Protein AF-A0A955B6R5-F1 (afdb_monomer)

Sequence (540 aa):
MPLAADQPVHVFVLAGQSNMEGKAKVSLLEHQAHDPNTAMEFAHVMDGTDFRVWEKVRIKFLDRKGKLTAGFGSPNCIGPELGFGEKIAQHIDGDIVLIKTAWGGKSLFRDFRPPSSGMPSEETLEKLLQQARNRKPKTTAEEISDSFGYFYREMVSEVRETLDNVGEHFPELADRDLELAGFVWFQGWNDMVNDSYTAEYAENMANFIRDVRKDLGKPNLPFVIGQLGVGGLFEQQQNPKKQAFKDAQAQAAELPEFEGNVSVVPTDVLWDMRADAVFQKGWKENLEEWNTIGSDYPYHYLGSARAYLRMGNAFAQSVLELMGVVEAEFYTPEVRDIEGWTVEVDPLLVSPDYQDIGDQAMKALANHLQRVKYIVPQDRIDQLVKLPIRLELFNRKLTSMQYHPDRGWLVAHRHDPHLVNRVHIPRATALFDSAMWAKHPYVVLHELAHSYHDQVLGFDHPEIIAAFEEAKEKGSYEDVLLYTGERVRHYGLSNHKEYFAESTEAYFGVNDFYPFVRAELKEHDPRMFELLEKIWGKVK

pLDDT: mean 95.1, std 6.42, range [33.34, 98.94]

Secondary structure (DSSP, 8-state):
----TTSPEEEEEEEESHHHH--EEHHHHHHHHHSTTTHHHHGGGEETTEEP-EEEEEEEETTEEEEE-TT-SSTTEE-HHHHHHHHHHHH--S-EEEEEEE-TT--TTTTT--GGG-PPPHHHHHHHHHHHHHH-TT--HHHHHHTTTHHHHHHHHHHHHHHHTHHHH-GGGTTPPEEEEEEEEE--HHHHT-HHHHHTHHHHHHHHHHHHHHHTT-TT--EEEE---TTHHHHHHH-HHHHHHHHHHHHHHTSGGGTTTEEEE--GGG--HHHHHHHHTTTTTTHHHHHHH--S-GGGGGG-HHHHHHHHHHHHHHHHHHTTSS---PPPPEEEEETTEEEEE-GGGGSTTTHHHHHHHHHHHHHHHHHHHHHS-HHHHHHHTTS-EEE-SB-SS--S-EE---HHHHHHTT--GGGTT-EEE-BGGGGG-HHHHHH-TTHHHHHHHHHHIIIII-TT-HHHHHHHHHHHHHTTTSSEEBTTS-EE--GGGG-HHHHHHHHHHHHHS--SBSS-SHHHHHHH-HHHHHHHHHHH----

Solvent-accessible surface area (backbone atoms only — not comparable to full-atom values): 28277 Å² total; per-residue (Å²): 129,83,78,70,85,87,51,53,28,41,28,34,38,45,27,35,10,43,66,39,27,10,52,12,36,44,70,37,43,54,50,32,42,70,33,90,91,39,16,79,82,39,47,84,57,38,51,89,94,42,69,32,69,39,87,52,30,34,35,39,45,85,93,47,70,46,65,38,39,83,46,79,19,36,92,63,4,31,17,24,62,54,25,18,50,54,50,41,63,75,74,47,82,59,42,36,39,38,42,43,47,45,44,66,92,47,28,58,75,39,28,40,24,28,79,85,62,60,75,78,54,68,71,55,52,51,52,51,42,54,59,45,27,77,79,40,75,81,66,46,70,60,64,54,57,61,43,49,20,42,53,37,51,52,40,55,48,53,53,50,52,47,66,78,38,36,31,80,76,39,64,95,45,54,92,56,57,77,37,83,59,33,38,37,39,29,56,48,69,63,21,46,78,32,68,74,33,32,73,46,37,24,62,42,48,43,36,33,55,53,47,52,20,60,76,69,72,34,88,79,50,22,33,35,35,42,40,77,22,67,69,17,56,67,54,32,74,74,29,68,60,58,40,54,33,38,48,26,59,46,57,32,39,68,37,79,94,29,64,77,36,36,44,72,42,80,34,18,86,40,44,52,53,70,39,45,53,46,47,75,74,40,32,83,86,38,46,76,66,29,55,60,51,31,62,46,57,54,94,47,56,28,8,20,46,68,25,28,32,49,46,10,31,52,52,30,53,53,45,35,35,46,68,64,78,40,75,83,82,71,83,78,56,45,78,41,80,52,96,70,23,48,31,35,29,34,56,59,25,73,28,92,80,34,31,76,54,27,55,50,23,53,54,35,47,37,52,56,51,50,55,50,61,74,59,46,46,67,80,55,42,71,52,53,34,73,52,38,34,35,42,26,63,70,47,90,85,51,68,66,71,42,52,33,87,49,43,66,59,27,51,76,70,72,44,66,51,84,42,44,67,19,34,33,32,26,32,33,63,60,57,72,33,68,67,46,51,72,54,44,70,38,52,71,56,28,26,48,38,45,48,41,37,49,77,72,64,34,81,81,36,64,70,53,47,55,44,41,52,52,45,58,74,69,45,70,47,57,66,23,42,35,77,86,69,50,74,39,59,40,72,34,76,78,42,51,62,44,34,50,14,50,51,48,26,6,59,78,50,51,31,42,42,56,46,33,29,41,70,47,30,41,71,78,38,47,67,54,41,53,50,45,38,68,74,59,44,77,75,128

Foldseek 3Di:
DPAPQPDFAEEEEQEAEQQSLFQQALLLLLLQCPDPVRVVVSVLQDDVSHGDFLPQEWEDDPPDIDTDHAQSHPGRGDFLQNLQRSLCSVQDGGHYYYYYQYYHPDALLFQQQFVVNPDDDPVVLVVVQVVVCVVVVPDDSVNRVCNGNNSNVVSLVSVVVCQVPVCVRPVVCRPHHHDHQAYEYEYFPNLLVDVVSLVCLLVRLLSSLCRSCVSVVHRLHQYEYEADQQPADPVCVVDVSSVSSSVSSVNNCPPPSNVLRYYYFYLRNLQDLLLVVCVVVPCVVVVVSNSNAADDDSSNSRSGPSSRSVSSNRRNLSSCCSSVSDPDDDDQFDWDQQPLATEGEDVSCVDPNNVVLVVVLSVLVSVLLVLCCVFFDPVVVVVLSDQYAYEYQADDPDADFAQAQDLVVCVVVVHDSVSHRYRYDRHSVCSVDPVNCLQAVNSVQLRSQLSCCPPPQNVVNPLLQVLLVVCVVVCLQQWWQFLVRHTHRHPCNVHSSNVRSQLSCQCRHAHRIPVGHNVRCCVSRVSSSVVCCVVRNDGD

Mean predicted aligned error: 5.56 Å

Radius of gyration: 27.72 Å; Cα contacts (8 Å, |Δi|>4): 991; chains: 1; bounding box: 73×53×84 Å

Structure (mmCIF, N/CA/C/O backbone):
data_AF-A0A955B6R5-F1
#
_entry.id   AF-A0A955B6R5-F1
#
loop_
_atom_site.group_PDB
_atom_site.id
_atom_site.type_symbol
_atom_site.label_atom_id
_atom_site.label_alt_id
_atom_site.label_comp_id
_atom_site.label_asym_id
_atom_site.label_entity_id
_atom_site.label_seq_id
_atom_site.pdbx_PDB_ins_code
_atom_site.Cartn_x
_atom_site.Cartn_y
_atom_site.Cartn_z
_atom_site.occupancy
_atom_site.B_iso_or_equiv
_atom_site.auth_seq_id
_atom_site.auth_comp_id
_atom_site.auth_asym_id
_atom_site.auth_atom_id
_atom_site.pdbx_PDB_model_num
ATOM 1 N N . MET A 1 1 ? -37.137 -11.344 4.308 1.00 33.34 1 MET A N 1
ATOM 2 C CA . MET A 1 1 ? -37.288 -12.793 4.571 1.00 33.34 1 MET A CA 1
ATOM 3 C C . MET A 1 1 ? -36.915 -13.036 6.026 1.00 33.34 1 MET A C 1
ATOM 5 O O . MET A 1 1 ? -36.078 -12.281 6.508 1.00 33.34 1 MET A O 1
ATOM 9 N N . PRO A 1 2 ? -37.527 -13.996 6.739 1.00 38.03 2 PRO A N 1
ATOM 10 C CA . PRO A 1 2 ? -37.060 -14.364 8.073 1.00 38.03 2 PRO A CA 1
ATOM 11 C C . PRO A 1 2 ? -35.610 -14.855 7.964 1.00 38.03 2 PRO A C 1
ATOM 13 O O . PRO A 1 2 ? -35.271 -15.517 6.983 1.00 38.03 2 PRO A O 1
ATOM 16 N N . LEU A 1 3 ? -34.770 -14.474 8.926 1.00 47.81 3 LEU A N 1
ATOM 17 C CA . LEU A 1 3 ? -33.365 -14.875 9.027 1.00 47.81 3 LEU A CA 1
ATOM 18 C C . LEU A 1 3 ? -33.256 -16.407 8.965 1.00 47.81 3 LEU A C 1
ATOM 20 O O . LEU A 1 3 ? -34.021 -17.103 9.633 1.00 47.81 3 LEU A O 1
ATOM 24 N N . ALA A 1 4 ? -32.333 -16.935 8.158 1.00 50.47 4 ALA A N 1
ATOM 25 C CA . ALA A 1 4 ? -32.046 -18.364 8.160 1.00 50.47 4 ALA A CA 1
ATOM 26 C C . ALA A 1 4 ? -31.368 -18.705 9.493 1.00 50.47 4 ALA A C 1
ATOM 28 O O . ALA A 1 4 ? -30.212 -18.349 9.710 1.00 50.47 4 ALA A O 1
ATOM 29 N N . ALA A 1 5 ? -32.110 -19.352 10.393 1.00 57.31 5 ALA A N 1
ATOM 30 C CA . ALA A 1 5 ? -31.650 -19.727 11.730 1.00 57.31 5 ALA A CA 1
ATOM 31 C C . ALA A 1 5 ? -30.412 -20.651 11.719 1.00 57.31 5 ALA A C 1
ATOM 33 O O . ALA A 1 5 ? -29.735 -20.758 12.735 1.00 57.31 5 ALA A O 1
ATOM 34 N N . ASP A 1 6 ? -30.091 -21.252 10.569 1.00 68.88 6 ASP A N 1
ATOM 35 C CA . ASP A 1 6 ? -29.065 -22.288 10.429 1.00 68.88 6 ASP A CA 1
ATOM 36 C C . ASP A 1 6 ? -27.659 -21.759 10.078 1.00 68.88 6 ASP A C 1
ATOM 38 O O . ASP A 1 6 ? -26.726 -22.554 9.989 1.00 68.88 6 ASP A O 1
ATOM 42 N N . GLN A 1 7 ? -27.473 -20.450 9.846 1.00 80.88 7 GLN A N 1
ATOM 43 C CA . GLN A 1 7 ? -26.140 -19.892 9.557 1.00 80.88 7 GLN A CA 1
ATOM 44 C C . GLN A 1 7 ? -25.478 -19.265 10.792 1.00 80.88 7 GLN A C 1
ATOM 46 O O . GLN A 1 7 ? -26.167 -18.562 11.548 1.00 80.88 7 GLN A O 1
ATOM 51 N N . PRO A 1 8 ? -24.157 -19.472 10.984 1.00 89.88 8 PRO A N 1
ATOM 52 C CA . PRO A 1 8 ? -23.420 -18.860 12.081 1.00 89.88 8 PRO A CA 1
ATOM 53 C C . PRO A 1 8 ? -23.382 -17.335 11.935 1.00 89.88 8 PRO A C 1
ATOM 55 O O . PRO A 1 8 ? -23.457 -16.781 10.834 1.00 89.88 8 PRO A O 1
ATOM 58 N N . VAL A 1 9 ? -23.276 -16.647 13.068 1.00 96.50 9 VAL A N 1
ATOM 59 C CA . VAL A 1 9 ? -23.061 -15.202 13.129 1.00 96.50 9 VAL A CA 1
ATOM 60 C C . VAL A 1 9 ? -21.571 -14.936 12.971 1.00 96.50 9 VAL A C 1
ATOM 62 O O . VAL A 1 9 ? -20.774 -15.346 13.815 1.00 96.50 9 VAL A O 1
ATOM 65 N N . HIS A 1 10 ? -21.188 -14.212 11.925 1.00 97.88 10 HIS A N 1
ATOM 66 C CA . HIS A 1 10 ? -19.789 -13.865 11.699 1.00 97.88 10 HIS A CA 1
ATOM 67 C C . HIS A 1 10 ? -19.393 -12.679 12.580 1.00 97.88 10 HIS A C 1
ATOM 69 O O . HIS A 1 10 ? -20.007 -11.611 12.534 1.00 97.88 10 HIS A O 1
ATOM 75 N N . VAL A 1 11 ? -18.346 -12.853 13.379 1.00 98.69 11 VAL A N 1
ATOM 76 C CA . VAL A 1 11 ? -17.828 -11.844 14.300 1.00 98.69 11 VAL A CA 1
ATOM 77 C C . VAL A 1 11 ? -16.493 -11.317 13.791 1.00 98.69 11 VAL A C 1
ATOM 79 O O . VAL A 1 11 ? -15.574 -12.090 13.522 1.00 98.69 11 VAL A O 1
ATOM 82 N N . PHE A 1 12 ? -16.363 -9.996 13.703 1.00 98.88 12 PHE A N 1
ATOM 83 C CA . PHE A 1 12 ? -15.131 -9.318 13.305 1.00 98.88 12 PHE A CA 1
ATOM 84 C C . PHE A 1 12 ? -14.665 -8.369 14.399 1.00 98.88 12 PHE A C 1
ATOM 86 O O . PHE A 1 12 ? -15.460 -7.607 14.952 1.00 98.88 12 PHE A O 1
ATOM 93 N N . VAL A 1 13 ? -13.365 -8.378 14.685 1.00 98.94 13 VAL A N 1
ATOM 94 C CA . VAL A 1 13 ? -12.761 -7.455 15.652 1.00 98.94 13 VAL A CA 1
ATOM 95 C C . VAL A 1 13 ? -12.096 -6.300 14.915 1.00 98.94 13 VAL A C 1
ATOM 97 O O . VAL A 1 13 ? -11.260 -6.517 14.042 1.00 98.94 13 VAL A O 1
ATOM 100 N N . LEU A 1 14 ? -12.452 -5.070 15.283 1.00 98.94 14 LEU A N 1
ATOM 101 C CA . LEU A 1 14 ? -11.866 -3.834 14.771 1.00 98.94 14 LEU A CA 1
ATOM 102 C C . LEU A 1 14 ? -11.066 -3.160 15.893 1.00 98.94 14 LEU A C 1
ATOM 104 O O . LEU A 1 14 ? -11.627 -2.474 16.750 1.00 98.94 14 LEU A O 1
ATOM 108 N N . ALA A 1 15 ? -9.751 -3.365 15.904 1.00 98.81 15 ALA A N 1
ATOM 109 C CA . ALA A 1 15 ? -8.865 -2.952 16.987 1.00 98.81 15 ALA A CA 1
ATOM 110 C C . ALA A 1 15 ? -7.835 -1.904 16.552 1.00 98.81 15 ALA A C 1
ATOM 112 O O . ALA A 1 15 ? -7.412 -1.855 15.396 1.00 98.81 15 ALA A O 1
ATOM 113 N N . GLY A 1 16 ? -7.401 -1.055 17.485 1.00 98.06 16 GLY A N 1
ATOM 114 C CA . GLY A 1 16 ? -6.309 -0.116 17.227 1.00 98.06 16 GLY A CA 1
ATOM 115 C C . GLY A 1 16 ? -6.371 1.164 18.051 1.00 98.06 16 GLY A C 1
ATOM 116 O O . GLY A 1 16 ? -6.775 1.163 19.213 1.00 98.06 16 GLY A O 1
ATOM 117 N N . GLN A 1 17 ? -5.948 2.275 17.442 1.00 96.81 17 GLN A N 1
ATOM 118 C CA . GLN A 1 17 ? -5.937 3.595 18.090 1.00 96.81 17 GLN A CA 1
ATOM 119 C C . GLN A 1 17 ? -6.996 4.552 17.517 1.00 96.81 17 GLN A C 1
ATOM 121 O O . GLN A 1 17 ? -7.988 4.117 16.945 1.00 96.81 17 GLN A O 1
ATOM 126 N N . SER A 1 18 ? -6.774 5.868 17.614 1.00 97.44 18 SER A N 1
ATOM 127 C CA . SER A 1 18 ? -7.702 6.919 17.172 1.00 97.44 18 SER A CA 1
ATOM 128 C C . SER A 1 18 ? -8.197 6.812 15.724 1.00 97.44 18 SER A C 1
ATOM 130 O O . SER A 1 18 ? -9.335 7.182 15.454 1.00 97.44 18 SER A O 1
ATOM 132 N N . ASN A 1 19 ? -7.391 6.286 14.799 1.00 98.31 19 ASN A N 1
ATOM 133 C CA . ASN A 1 19 ? -7.823 6.067 13.414 1.00 98.31 19 ASN A CA 1
ATOM 134 C C . ASN A 1 19 ? -8.689 4.806 13.250 1.00 98.31 19 ASN A C 1
ATOM 136 O O . ASN A 1 19 ? -9.493 4.745 12.331 1.00 98.31 19 ASN A O 1
ATOM 140 N N . MET A 1 20 ? -8.599 3.824 14.152 1.00 98.69 20 MET A N 1
ATOM 141 C CA . MET A 1 20 ? -9.633 2.790 14.244 1.00 98.69 20 MET A CA 1
ATOM 142 C C . MET A 1 20 ? -10.869 3.332 14.970 1.00 98.69 20 MET A C 1
ATOM 144 O O . MET A 1 20 ? -11.986 3.049 14.552 1.00 98.69 20 MET A O 1
ATOM 148 N N . GLU A 1 21 ? -10.698 4.159 16.016 1.00 97.75 21 GLU A N 1
ATOM 149 C CA . GLU A 1 21 ? -11.829 4.824 16.684 1.00 97.75 21 GLU A CA 1
ATOM 150 C C . GLU A 1 21 ? -12.671 5.609 15.684 1.00 97.75 21 GLU A C 1
ATOM 152 O O . GLU A 1 21 ? -13.885 5.576 15.800 1.00 97.75 21 GLU A O 1
ATOM 157 N N . GLY A 1 22 ? -12.058 6.294 14.719 1.00 98.12 22 GLY A N 1
ATOM 158 C CA . GLY A 1 22 ? -12.757 7.120 13.741 1.00 98.12 22 GLY A CA 1
ATOM 159 C C . GLY A 1 22 ? -12.902 8.566 14.195 1.00 98.12 22 GLY A C 1
ATOM 160 O O . GLY A 1 22 ? -13.357 8.835 15.313 1.00 98.12 22 GLY A O 1
ATOM 161 N N . LYS A 1 23 ? -12.494 9.500 13.332 1.00 98.12 23 LYS A N 1
ATOM 162 C CA . LYS A 1 23 ? -12.444 10.949 13.610 1.00 98.12 23 LYS A CA 1
ATOM 163 C C . LYS A 1 23 ? -13.105 11.802 12.522 1.00 98.12 23 LYS A C 1
ATOM 165 O O . LYS A 1 23 ? -13.029 13.027 12.579 1.00 98.12 23 LYS A O 1
ATOM 170 N N . ALA A 1 24 ? -13.755 11.178 11.540 1.00 98.31 24 ALA A N 1
ATOM 171 C CA . ALA A 1 24 ? -14.541 11.907 10.552 1.00 98.31 24 ALA A CA 1
ATOM 172 C C . ALA A 1 24 ? -15.891 12.293 11.147 1.00 98.31 24 ALA A C 1
ATOM 174 O O . ALA A 1 24 ? -16.638 11.419 11.579 1.00 98.31 24 ALA A O 1
ATOM 175 N N . LYS A 1 25 ? -16.215 13.587 11.192 1.00 98.50 25 LYS A N 1
ATOM 176 C CA . LYS A 1 25 ? -17.482 14.048 11.778 1.00 98.50 25 LYS A CA 1
ATOM 177 C C . LYS A 1 25 ? -18.676 13.539 10.973 1.00 98.50 25 LYS A C 1
ATOM 179 O O . LYS A 1 25 ? -18.692 13.641 9.750 1.00 98.50 25 LYS A O 1
ATOM 184 N N . VAL A 1 26 ? -19.726 13.102 11.667 1.00 98.31 26 VAL A N 1
ATOM 185 C CA . VAL A 1 26 ? -21.009 12.741 11.037 1.00 98.31 26 VAL A CA 1
ATOM 186 C C . VAL A 1 26 ? -21.599 13.932 10.278 1.00 98.31 26 VAL A C 1
ATOM 188 O O . VAL A 1 26 ? -22.092 13.753 9.174 1.00 98.31 26 VAL A O 1
ATOM 191 N N . SER A 1 27 ? -21.456 15.155 10.800 1.00 97.50 27 SER A N 1
ATOM 192 C CA . SER A 1 27 ? -21.916 16.373 10.117 1.00 97.50 27 SER A CA 1
ATOM 193 C C . SER A 1 27 ? -21.196 16.638 8.790 1.00 97.50 27 SER A C 1
ATOM 195 O O . SER A 1 27 ? -21.781 17.219 7.884 1.00 97.50 27 SER A O 1
ATOM 197 N N . LEU A 1 28 ? -19.921 16.238 8.675 1.00 97.81 28 LEU A N 1
ATOM 198 C CA . LEU A 1 28 ? -19.181 16.334 7.415 1.00 97.81 28 LEU A CA 1
ATOM 199 C C . LEU A 1 28 ? -19.733 15.318 6.413 1.00 97.81 28 LEU A C 1
ATOM 201 O O . LEU A 1 28 ? -20.040 15.688 5.285 1.00 97.81 28 LEU A O 1
ATOM 205 N N . LEU A 1 29 ? -19.907 14.062 6.841 1.00 98.06 29 LEU A N 1
ATOM 206 C CA . LEU A 1 29 ? -20.499 13.029 5.992 1.00 98.06 29 LEU A CA 1
ATOM 207 C C . LEU A 1 29 ? -21.900 13.440 5.511 1.00 98.06 29 LEU A C 1
ATOM 209 O O . LEU A 1 29 ? -22.194 13.313 4.329 1.00 98.06 29 LEU A O 1
ATOM 213 N N . GLU A 1 30 ? -22.745 13.958 6.405 1.00 97.19 30 GLU A N 1
ATOM 214 C CA . GLU A 1 30 ? -24.093 14.436 6.075 1.00 97.19 30 GLU A CA 1
ATOM 215 C C . GLU A 1 30 ? -24.057 15.543 5.019 1.00 97.19 30 GLU A C 1
ATOM 217 O O . GLU A 1 30 ? -24.812 15.497 4.049 1.00 97.19 30 GLU A O 1
ATOM 222 N N . HIS A 1 31 ? -23.157 16.518 5.179 1.00 96.75 31 HIS A N 1
ATOM 223 C CA . HIS A 1 31 ? -22.977 17.591 4.208 1.00 96.75 31 HIS A CA 1
ATOM 224 C C . HIS A 1 31 ? -22.589 17.040 2.830 1.00 96.75 31 HIS A C 1
ATOM 226 O O . HIS A 1 31 ? -23.240 17.356 1.837 1.00 96.75 31 HIS A O 1
ATOM 232 N N . GLN A 1 32 ? -21.574 16.174 2.770 1.00 97.00 32 GLN A N 1
ATOM 233 C CA . GLN A 1 32 ? -21.087 15.602 1.512 1.00 97.00 32 GLN A CA 1
ATOM 234 C C . GLN A 1 32 ? -22.111 14.662 0.853 1.00 97.00 32 GLN A C 1
ATOM 236 O O . GLN A 1 32 ? -22.227 14.608 -0.368 1.00 97.00 32 GLN A O 1
ATOM 241 N N . ALA A 1 33 ? -22.917 13.955 1.643 1.00 96.81 33 ALA A N 1
ATOM 242 C CA . ALA A 1 33 ? -23.977 13.097 1.123 1.00 96.81 33 ALA A CA 1
ATOM 243 C C . ALA A 1 33 ? -25.114 13.870 0.433 1.00 96.81 33 ALA A C 1
ATOM 245 O O . ALA A 1 33 ? -25.790 13.313 -0.431 1.00 96.81 33 ALA A O 1
ATOM 246 N N . HIS A 1 34 ? -25.302 15.147 0.776 1.00 95.44 34 HIS A N 1
ATOM 247 C CA . HIS A 1 34 ? -26.328 16.011 0.186 1.00 95.44 34 HIS A CA 1
ATOM 248 C C . HIS A 1 34 ? -25.772 17.040 -0.813 1.00 95.44 34 HIS A C 1
ATOM 250 O O . HIS A 1 34 ? -26.552 17.668 -1.533 1.00 95.44 34 HIS A O 1
ATOM 256 N N . ASP A 1 35 ? -24.452 17.226 -0.887 1.00 94.69 35 ASP A N 1
ATOM 257 C CA . ASP A 1 35 ? -23.829 18.146 -1.839 1.00 94.69 35 ASP A CA 1
ATOM 258 C C . ASP A 1 35 ? -23.863 17.565 -3.269 1.00 94.69 35 ASP A C 1
ATOM 260 O O . ASP A 1 35 ? -23.353 16.467 -3.486 1.00 94.69 35 ASP A O 1
ATOM 264 N N . PRO A 1 36 ? -24.389 18.277 -4.285 1.00 93.88 36 PRO A N 1
ATOM 265 C CA . PRO A 1 36 ? -24.519 17.747 -5.646 1.00 93.88 36 PRO A CA 1
ATOM 266 C C . PRO A 1 36 ? -23.218 17.246 -6.294 1.00 93.88 36 PRO A C 1
ATOM 268 O O . PRO A 1 36 ? -23.278 16.406 -7.190 1.00 93.88 36 PRO A O 1
ATOM 271 N N . ASN A 1 37 ? -22.052 17.740 -5.865 1.00 90.88 37 ASN A N 1
ATOM 272 C CA . ASN A 1 37 ? -20.754 17.342 -6.411 1.00 90.88 37 ASN A CA 1
ATOM 273 C C . ASN A 1 37 ? -20.209 16.060 -5.772 1.00 90.88 37 ASN A C 1
ATOM 275 O O . ASN A 1 37 ? -19.325 15.424 -6.345 1.00 90.88 37 ASN A O 1
ATOM 279 N N . THR A 1 38 ? -20.703 15.683 -4.588 1.00 94.06 38 THR A N 1
ATOM 280 C CA . THR A 1 38 ? -20.193 14.530 -3.827 1.00 94.06 38 THR A CA 1
ATOM 281 C C . THR A 1 38 ? -21.269 13.516 -3.433 1.00 94.06 38 THR A C 1
ATOM 283 O O . THR A 1 38 ? -20.932 12.372 -3.143 1.00 94.06 38 THR A O 1
ATOM 286 N N . ALA A 1 39 ? -22.556 13.848 -3.552 1.00 94.44 39 ALA A N 1
ATOM 287 C CA . ALA A 1 39 ? -23.682 13.004 -3.155 1.00 94.44 39 ALA A CA 1
ATOM 288 C C . ALA A 1 39 ? -23.629 11.600 -3.771 1.00 94.44 39 ALA A C 1
ATOM 290 O O . ALA A 1 39 ? -23.888 10.612 -3.091 1.00 94.44 39 ALA A O 1
ATOM 291 N N . MET A 1 40 ? -23.235 11.486 -5.043 1.00 94.12 40 MET A N 1
ATOM 292 C CA . MET A 1 40 ? -23.102 10.186 -5.711 1.00 94.12 40 MET A CA 1
ATOM 293 C C . MET A 1 40 ? -22.019 9.304 -5.071 1.00 94.12 40 MET A C 1
ATOM 295 O O . MET A 1 40 ? -22.195 8.092 -4.992 1.00 94.12 40 MET A O 1
ATOM 299 N N . GLU A 1 41 ? -20.925 9.898 -4.586 1.00 93.69 41 GLU A N 1
ATOM 300 C CA . GLU A 1 41 ? -19.854 9.171 -3.898 1.00 93.69 41 GLU A CA 1
ATOM 301 C C . GLU A 1 41 ? -20.343 8.596 -2.561 1.00 93.69 41 GLU A C 1
ATOM 303 O O . GLU A 1 41 ? -19.940 7.494 -2.209 1.00 93.69 41 GLU A O 1
ATOM 308 N N . PHE A 1 42 ? -21.259 9.275 -1.863 1.00 96.81 42 PHE A N 1
ATOM 309 C CA . PHE A 1 42 ? -21.761 8.875 -0.539 1.00 96.81 42 PHE A CA 1
ATOM 310 C C . PHE A 1 42 ? -23.167 8.253 -0.548 1.00 96.81 42 PHE A C 1
ATOM 312 O O . PHE A 1 42 ? -23.671 7.857 0.500 1.00 96.81 42 PHE A O 1
ATOM 319 N N . ALA A 1 43 ? -23.803 8.100 -1.712 1.00 96.12 43 ALA A N 1
ATOM 320 C CA . ALA A 1 43 ? -25.166 7.571 -1.825 1.00 96.12 43 ALA A CA 1
ATOM 321 C C . ALA A 1 43 ? -25.337 6.174 -1.197 1.00 96.12 43 ALA A C 1
ATOM 323 O O . ALA A 1 43 ? -26.417 5.821 -0.728 1.00 96.12 43 ALA A O 1
ATOM 324 N N . HIS A 1 44 ? -24.263 5.384 -1.158 1.00 95.06 44 HIS A N 1
ATOM 325 C CA . HIS A 1 44 ? -24.247 4.030 -0.610 1.00 95.06 44 HIS A CA 1
ATOM 326 C C . HIS A 1 44 ? -24.460 3.979 0.918 1.00 95.06 44 HIS A C 1
ATOM 328 O O . HIS A 1 44 ? -25.061 3.027 1.419 1.00 95.06 44 HIS A O 1
ATOM 334 N N . VAL A 1 45 ? -24.085 5.032 1.660 1.00 96.06 45 VAL A N 1
ATOM 335 C CA . VAL A 1 45 ? -24.336 5.137 3.113 1.00 96.06 45 VAL A CA 1
ATOM 336 C C . VAL A 1 45 ? -25.647 5.845 3.466 1.00 96.06 45 VAL A C 1
ATOM 338 O O . VAL A 1 45 ? -25.940 6.023 4.648 1.00 96.06 45 VAL A O 1
ATOM 341 N N . MET A 1 46 ? -26.458 6.212 2.472 1.00 96.75 46 MET A N 1
ATOM 342 C CA . MET A 1 46 ? -27.744 6.886 2.666 1.00 96.75 46 MET A CA 1
ATOM 343 C C . MET A 1 46 ? -28.928 5.966 2.334 1.00 96.75 46 MET A C 1
ATOM 345 O O . MET A 1 46 ? -28.835 5.049 1.505 1.00 96.75 46 MET A O 1
ATOM 349 N N . ASP A 1 47 ? -30.058 6.229 2.983 1.00 95.06 47 ASP A N 1
ATOM 350 C CA . ASP A 1 47 ? -31.384 5.719 2.640 1.00 95.06 47 ASP A CA 1
ATOM 351 C C . ASP A 1 47 ? -32.381 6.888 2.677 1.00 95.06 47 ASP A C 1
ATOM 353 O O . ASP A 1 47 ? -32.807 7.351 3.735 1.00 95.06 47 ASP A O 1
ATOM 357 N N . GLY A 1 48 ? -32.679 7.452 1.503 1.00 92.12 48 GLY A N 1
ATOM 358 C CA . GLY A 1 48 ? -33.376 8.734 1.413 1.00 92.12 48 GLY A CA 1
ATOM 359 C C . GLY A 1 48 ? -32.526 9.870 1.990 1.00 92.12 48 GLY A C 1
ATOM 360 O O . GLY A 1 48 ? -31.434 10.134 1.493 1.00 92.12 48 GLY A O 1
ATOM 361 N N . THR A 1 49 ? -33.045 10.556 3.010 1.00 91.12 49 THR A N 1
ATOM 362 C CA . THR A 1 49 ? -32.353 11.649 3.721 1.00 91.12 49 THR A CA 1
ATOM 363 C C . THR A 1 49 ? -31.623 11.184 4.980 1.00 91.12 49 THR A C 1
ATOM 365 O O . THR A 1 49 ? -30.876 11.960 5.568 1.00 91.12 49 THR A O 1
ATOM 368 N N . ASP A 1 50 ? -31.849 9.942 5.408 1.00 96.31 50 ASP A N 1
ATOM 369 C CA . ASP A 1 50 ? -31.278 9.388 6.629 1.00 96.31 50 ASP A CA 1
ATOM 370 C C . ASP A 1 50 ? -30.047 8.531 6.315 1.00 96.31 50 ASP A C 1
ATOM 372 O O . ASP A 1 50 ? -29.874 8.016 5.204 1.00 96.31 50 ASP A O 1
ATOM 376 N N . PHE A 1 51 ? -29.182 8.337 7.312 1.00 97.69 51 PHE A N 1
ATOM 377 C CA . PHE A 1 51 ? -28.107 7.359 7.189 1.00 97.69 51 PHE A CA 1
ATOM 378 C C . PHE A 1 51 ? -28.682 5.948 7.132 1.00 97.69 51 PHE A C 1
ATOM 380 O O . PHE A 1 51 ? -29.512 5.555 7.955 1.00 97.69 51 PHE A O 1
ATOM 387 N N . ARG A 1 52 ? -28.177 5.157 6.186 1.00 97.88 52 ARG A N 1
ATOM 388 C CA . ARG A 1 52 ? -28.537 3.752 6.035 1.00 97.88 52 ARG A CA 1
ATOM 389 C C . ARG A 1 52 ? -28.268 2.995 7.334 1.00 97.88 52 ARG A C 1
ATOM 391 O O . ARG A 1 52 ? -27.219 3.152 7.967 1.00 97.88 52 ARG A O 1
ATOM 398 N N . VAL A 1 53 ? -29.211 2.134 7.701 1.00 98.06 53 VAL A N 1
ATOM 399 C CA . VAL A 1 53 ? -29.068 1.173 8.797 1.00 98.06 53 VAL A CA 1
ATOM 400 C C . VAL A 1 53 ? -28.852 -0.211 8.196 1.00 98.06 53 VAL A C 1
ATOM 402 O O . VAL A 1 53 ? -29.676 -0.710 7.429 1.00 98.06 53 VAL A O 1
ATOM 405 N N . TRP A 1 54 ? -27.731 -0.845 8.528 1.00 96.69 54 TRP A N 1
ATOM 406 C CA . TRP A 1 54 ? -27.391 -2.173 8.027 1.00 96.69 54 TRP A CA 1
ATOM 407 C C . TRP A 1 54 ? -28.046 -3.247 8.891 1.00 96.69 54 TRP A C 1
ATOM 409 O O . TRP A 1 54 ? -27.509 -3.663 9.912 1.00 96.69 54 TRP A O 1
ATOM 419 N N . GLU A 1 55 ? -29.215 -3.719 8.460 1.00 94.19 55 GLU A N 1
ATOM 420 C CA . GLU A 1 55 ? -30.075 -4.640 9.219 1.00 94.19 55 GLU A CA 1
ATOM 421 C C . GLU A 1 55 ? -29.383 -5.923 9.706 1.00 94.19 55 GLU A C 1
ATOM 423 O O . GLU A 1 55 ? -29.694 -6.414 10.79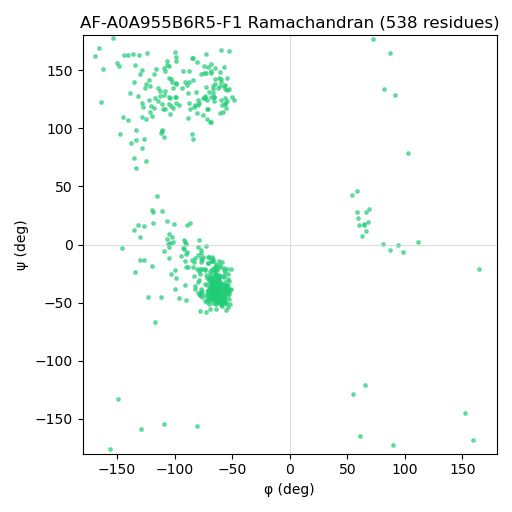0 1.00 94.19 55 GLU A O 1
ATOM 428 N N . LYS A 1 56 ? -28.439 -6.456 8.922 1.00 93.94 56 LYS A N 1
ATOM 429 C CA . LYS A 1 56 ? -27.688 -7.679 9.249 1.00 93.94 56 LYS A CA 1
ATOM 430 C C . LYS A 1 56 ? -26.467 -7.431 10.139 1.00 93.94 56 LYS A C 1
ATOM 432 O O . LYS A 1 56 ? -25.907 -8.389 10.664 1.00 93.94 56 LYS A O 1
ATOM 437 N N . VAL A 1 57 ? -26.036 -6.183 10.315 1.00 98.25 57 VAL A N 1
ATOM 438 C CA . VAL A 1 57 ? -24.769 -5.856 10.980 1.00 98.25 57 VAL A CA 1
ATOM 439 C C . VAL A 1 57 ? -25.050 -5.185 12.310 1.00 98.25 57 VAL A C 1
ATOM 441 O O . VAL A 1 57 ? -25.646 -4.112 12.352 1.00 98.25 57 VAL A O 1
ATOM 444 N N . ARG A 1 58 ? -24.573 -5.782 13.399 1.00 98.50 58 ARG A N 1
ATOM 445 C CA . ARG A 1 58 ? -24.515 -5.134 14.708 1.00 98.50 58 ARG A CA 1
ATOM 446 C C . ARG A 1 58 ? -23.095 -4.726 15.030 1.00 98.50 58 ARG A C 1
ATOM 448 O O . ARG A 1 58 ? -22.140 -5.329 14.555 1.00 98.50 58 ARG A O 1
ATOM 455 N N . ILE A 1 59 ? -22.958 -3.711 15.862 1.00 98.69 59 ILE A N 1
ATOM 456 C CA . ILE A 1 59 ? -21.675 -3.243 16.364 1.00 98.69 59 ILE A CA 1
ATOM 457 C C . ILE A 1 59 ? -21.773 -2.978 17.860 1.00 98.69 59 ILE A C 1
ATOM 459 O O . ILE A 1 59 ? -22.775 -2.441 18.335 1.00 98.69 59 ILE A O 1
ATOM 463 N N . LYS A 1 60 ? -20.722 -3.350 18.592 1.00 98.44 60 LYS A N 1
ATOM 464 C CA . LYS A 1 60 ? -20.467 -2.943 19.974 1.00 98.44 60 LYS A CA 1
ATOM 465 C C . LYS A 1 60 ? -19.171 -2.142 20.019 1.00 98.44 60 LYS A C 1
ATOM 467 O O . LYS A 1 60 ? -18.138 -2.595 19.526 1.00 98.44 60 LYS A O 1
ATOM 472 N N . PHE A 1 61 ? -19.239 -0.939 20.580 1.00 97.94 61 PHE A N 1
ATOM 473 C CA . PHE A 1 61 ? -18.088 -0.073 20.791 1.00 97.94 61 PHE A CA 1
ATOM 474 C C . PHE A 1 61 ? -18.240 0.725 22.086 1.00 97.94 61 PHE A C 1
ATOM 476 O O . PHE A 1 61 ? -19.035 1.668 22.150 1.00 97.94 61 PHE A O 1
ATOM 483 N N . LEU A 1 62 ? -17.423 0.392 23.089 1.00 94.50 62 LEU A N 1
ATOM 484 C CA . LEU A 1 62 ? -17.549 0.936 24.443 1.00 94.50 62 LEU A CA 1
ATOM 485 C C . LEU A 1 62 ? -18.975 0.681 24.976 1.00 94.50 62 LEU A C 1
ATOM 487 O O . LEU A 1 62 ? -19.479 -0.436 24.916 1.00 94.50 62 LEU A O 1
ATOM 491 N N . ASP A 1 63 ? -19.645 1.719 25.462 1.00 93.50 63 ASP A N 1
ATOM 492 C CA . ASP A 1 63 ? -21.020 1.692 25.956 1.00 93.50 63 ASP A CA 1
ATOM 493 C C . ASP A 1 63 ? -22.085 1.737 24.843 1.00 93.50 63 ASP A C 1
ATOM 495 O O . ASP A 1 63 ? -23.274 1.548 25.112 1.00 93.50 63 ASP A O 1
ATOM 499 N N . ARG A 1 64 ? -21.688 1.971 23.586 1.00 96.19 64 ARG A N 1
ATOM 500 C CA . ARG A 1 64 ? -22.606 2.059 22.444 1.00 96.19 64 ARG A CA 1
ATOM 501 C C . ARG A 1 64 ? -22.744 0.710 21.754 1.00 96.19 64 ARG A C 1
ATOM 503 O O . ARG A 1 64 ? -21.754 0.057 21.430 1.00 96.19 64 ARG A O 1
ATOM 510 N N . LYS A 1 65 ? -23.985 0.333 21.450 1.00 97.50 65 LYS A N 1
ATOM 511 C CA . LYS A 1 65 ? -24.311 -0.868 20.678 1.00 97.50 65 LYS A CA 1
ATOM 512 C C . LYS A 1 65 ? -25.573 -0.682 19.843 1.00 97.50 65 LYS A C 1
ATOM 514 O O . LYS A 1 65 ? -26.441 0.110 20.205 1.00 97.50 65 LYS A O 1
ATOM 519 N N . GLY A 1 66 ? -25.679 -1.413 18.740 1.00 98.00 66 GLY A N 1
ATOM 520 C CA . GLY A 1 66 ? -26.876 -1.435 17.900 1.00 98.00 66 GLY A CA 1
ATOM 521 C C . GLY A 1 66 ? -26.587 -1.919 16.486 1.00 98.00 66 GLY A C 1
ATOM 522 O O . GLY A 1 66 ? -25.502 -2.428 16.209 1.00 98.00 66 GLY A O 1
ATOM 523 N N . LYS A 1 67 ? -27.558 -1.738 15.588 1.00 98.25 67 LYS A N 1
ATOM 524 C CA . LYS A 1 67 ? -27.344 -1.936 14.151 1.00 98.25 67 LYS A CA 1
ATOM 525 C C . LYS A 1 67 ? -26.345 -0.909 13.628 1.00 98.25 67 LYS A C 1
ATOM 527 O O . LYS A 1 67 ? -26.366 0.246 14.054 1.00 98.25 67 LYS A O 1
ATOM 532 N N . LEU A 1 68 ? -25.486 -1.321 12.704 1.00 98.56 68 LEU A N 1
ATOM 533 C CA . LEU A 1 68 ? -24.481 -0.443 12.129 1.00 98.56 68 LEU A CA 1
ATOM 534 C C . LEU A 1 68 ? -25.147 0.675 11.317 1.00 98.56 68 LEU A C 1
ATOM 536 O O . LEU A 1 68 ? -25.949 0.432 10.417 1.00 98.56 68 LEU A O 1
ATOM 540 N N . THR A 1 69 ? -24.766 1.904 11.640 1.00 98.38 69 THR A N 1
ATOM 541 C CA . THR A 1 69 ? -25.073 3.139 10.915 1.00 98.38 69 THR A CA 1
ATOM 542 C C . THR A 1 69 ? -23.997 4.180 11.265 1.00 98.38 69 THR A C 1
ATOM 544 O O . THR A 1 69 ? -23.029 3.859 11.962 1.00 98.38 69 THR A O 1
ATOM 547 N N . ALA A 1 70 ? -24.108 5.417 10.785 1.00 97.88 70 ALA A N 1
ATOM 548 C CA . ALA A 1 70 ? -23.176 6.480 11.153 1.00 97.88 70 ALA A CA 1
ATOM 549 C C . ALA A 1 70 ? -23.210 6.765 12.672 1.00 97.88 70 ALA A C 1
ATOM 551 O O . ALA A 1 70 ? -24.265 6.736 13.300 1.00 97.88 70 ALA A O 1
ATOM 552 N N . GLY A 1 71 ? -22.052 7.073 13.271 1.00 97.06 71 GLY A N 1
ATOM 553 C CA . GLY A 1 71 ? -21.956 7.471 14.685 1.00 97.06 71 GLY A CA 1
ATOM 554 C C . GLY A 1 71 ? -21.262 6.475 15.621 1.00 97.06 71 GLY A C 1
ATOM 555 O O . GLY A 1 71 ? -21.139 6.762 16.814 1.00 97.06 71 GLY A O 1
ATOM 556 N N . PHE A 1 72 ? -20.755 5.347 15.113 1.00 97.94 72 PHE A N 1
ATOM 557 C CA . PHE A 1 72 ? -19.917 4.401 15.873 1.00 97.94 72 PHE A CA 1
ATOM 558 C C . PHE A 1 72 ? -18.411 4.721 15.812 1.00 97.94 72 PHE A C 1
ATOM 560 O O . PHE A 1 72 ? -17.567 3.898 16.185 1.00 97.94 72 PHE A O 1
ATOM 567 N N . GLY A 1 73 ? -18.061 5.944 15.411 1.00 97.62 73 GLY A N 1
ATOM 568 C CA . GLY A 1 73 ? -16.721 6.493 15.543 1.00 97.62 73 GLY A CA 1
ATOM 569 C C . GLY A 1 73 ? -16.445 7.025 16.956 1.00 97.62 73 GLY A C 1
ATOM 570 O O . GLY A 1 73 ? -17.140 6.685 17.919 1.00 97.62 73 GLY A O 1
ATOM 571 N N . SER A 1 74 ? -15.504 7.961 17.102 1.00 97.06 74 SER A N 1
ATOM 572 C CA . SER A 1 74 ? -15.491 8.884 18.259 1.00 97.06 74 SER A CA 1
ATOM 573 C C . SER A 1 74 ? -16.854 9.588 18.420 1.00 97.06 74 SER A C 1
ATOM 575 O O . SER A 1 74 ? -17.660 9.539 17.490 1.00 97.06 74 SER A O 1
ATOM 577 N N . PRO A 1 75 ? -17.160 10.252 19.553 1.00 95.31 75 PRO A N 1
ATOM 578 C CA . PRO A 1 75 ? -18.438 10.951 19.704 1.00 95.31 75 PRO A CA 1
ATOM 579 C C . PRO A 1 75 ? -18.768 11.838 18.489 1.00 95.31 75 PRO A C 1
ATOM 581 O O . PRO A 1 75 ? -17.959 12.679 18.095 1.00 95.31 75 PRO A O 1
ATOM 584 N N . ASN A 1 76 ? -19.941 11.615 17.884 1.00 95.81 76 ASN A N 1
ATOM 585 C CA . ASN A 1 76 ? -20.414 12.270 16.652 1.00 95.81 76 ASN A CA 1
ATOM 586 C C . ASN A 1 76 ? -19.505 12.091 15.420 1.00 95.81 76 ASN A C 1
ATOM 588 O O . ASN A 1 76 ? -19.479 12.948 14.535 1.00 95.81 76 ASN A O 1
ATOM 592 N N . CYS A 1 77 ? -18.754 10.993 15.357 1.00 98.44 77 CYS A N 1
ATOM 593 C CA . CYS A 1 77 ? -17.886 10.650 14.237 1.00 98.44 77 CYS A CA 1
ATOM 594 C C . CYS A 1 77 ? -18.223 9.270 13.660 1.00 98.44 77 CYS A C 1
ATOM 596 O O . CYS A 1 77 ? -18.877 8.447 14.302 1.00 98.44 77 CYS A O 1
ATOM 598 N N . ILE A 1 78 ? -17.716 9.013 12.461 1.00 98.56 78 ILE A N 1
ATOM 599 C CA . ILE A 1 78 ? -17.555 7.689 11.864 1.00 98.56 78 ILE A CA 1
ATOM 600 C C . ILE A 1 78 ? -16.070 7.311 11.871 1.00 98.56 78 ILE A C 1
ATOM 602 O O . ILE A 1 78 ? -15.184 8.174 11.931 1.00 98.56 78 ILE A O 1
ATOM 606 N N . GLY A 1 79 ? -15.798 6.018 11.790 1.00 98.38 79 GLY A N 1
ATOM 607 C CA . GLY A 1 79 ? -14.491 5.466 11.465 1.00 98.38 79 GLY A CA 1
ATOM 608 C C . GLY A 1 79 ? -14.565 4.437 10.339 1.00 98.38 79 GLY A C 1
ATOM 609 O O . GLY A 1 79 ? -15.528 4.426 9.566 1.00 98.38 79 GLY A O 1
ATOM 610 N N . PRO A 1 80 ? -13.553 3.557 10.241 1.00 98.75 80 PRO A N 1
ATOM 611 C CA . PRO A 1 80 ? -13.528 2.506 9.231 1.00 98.75 80 PRO A CA 1
ATOM 612 C C . PRO A 1 80 ? -14.666 1.487 9.393 1.00 98.75 80 PRO A C 1
ATOM 614 O O . PRO A 1 80 ? -14.964 0.764 8.450 1.00 98.75 80 PRO A O 1
ATOM 617 N N . GLU A 1 81 ? -15.324 1.421 10.556 1.00 98.69 81 GLU A N 1
ATOM 618 C CA . GLU A 1 81 ? -16.377 0.438 10.832 1.00 98.69 81 GLU A CA 1
ATOM 619 C C . GLU A 1 81 ? -17.558 0.520 9.864 1.00 98.69 81 GLU A C 1
ATOM 621 O O . GL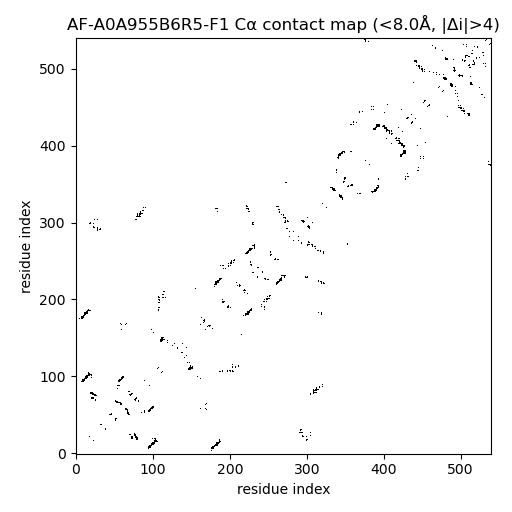U A 1 81 ? -18.133 -0.515 9.535 1.00 98.69 81 GLU A O 1
ATOM 626 N N . LEU A 1 82 ? -17.906 1.726 9.398 1.00 98.56 82 LEU A N 1
ATOM 627 C CA . LEU A 1 82 ? -19.070 1.920 8.537 1.00 98.56 82 LEU A CA 1
ATOM 628 C C . LEU A 1 82 ? -18.831 1.315 7.148 1.00 98.56 82 LEU A C 1
ATOM 630 O O . LEU A 1 82 ? -19.618 0.481 6.708 1.00 98.56 82 LEU A O 1
ATOM 634 N N . GLY A 1 83 ? -17.708 1.665 6.511 1.00 98.31 83 GLY A N 1
ATOM 635 C CA . GLY A 1 83 ? -17.325 1.097 5.214 1.00 98.31 83 GLY A CA 1
ATOM 636 C C . GLY A 1 83 ? -16.953 -0.387 5.300 1.00 98.31 83 GLY A C 1
ATOM 637 O O . GLY A 1 83 ? -17.233 -1.149 4.376 1.00 98.31 83 GLY A O 1
ATOM 638 N N . PHE A 1 84 ? -16.368 -0.823 6.424 1.00 98.81 84 PHE A N 1
ATOM 639 C CA . PHE A 1 84 ? -16.066 -2.236 6.658 1.00 98.81 84 PHE A CA 1
ATOM 640 C C . PHE A 1 84 ? -17.347 -3.070 6.720 1.00 98.81 84 PHE A C 1
ATOM 642 O O . PHE A 1 84 ? -17.507 -4.025 5.961 1.00 98.81 84 PHE A O 1
ATOM 649 N N . GLY A 1 85 ? -18.279 -2.705 7.604 1.00 98.25 85 GLY A N 1
ATOM 650 C CA . GLY A 1 85 ? -19.492 -3.489 7.816 1.00 98.25 85 GLY A CA 1
ATOM 651 C C . GLY A 1 85 ? -20.420 -3.511 6.606 1.00 98.25 85 GLY A C 1
ATOM 652 O O . GLY A 1 85 ? -21.011 -4.551 6.331 1.00 98.25 85 GLY A O 1
ATOM 653 N N . GLU A 1 86 ? -20.492 -2.418 5.841 1.00 97.25 86 GLU A N 1
ATOM 654 C CA . GLU A 1 86 ? -21.161 -2.400 4.537 1.00 97.25 86 GLU A CA 1
ATOM 655 C C . GLU A 1 86 ? -20.605 -3.474 3.598 1.00 97.25 86 GLU A C 1
ATOM 657 O O . GLU A 1 86 ? -21.355 -4.315 3.099 1.00 97.25 86 GLU A O 1
ATOM 662 N N . LYS A 1 87 ? -19.289 -3.452 3.352 1.00 97.12 87 LYS A N 1
ATOM 663 C CA . LYS A 1 87 ? -18.659 -4.346 2.377 1.00 97.12 87 LYS A CA 1
ATOM 664 C C . LYS A 1 87 ? -18.803 -5.803 2.817 1.00 97.12 87 LYS A C 1
ATOM 666 O O . LYS A 1 87 ? -19.140 -6.644 1.988 1.00 97.12 87 LYS A O 1
ATOM 671 N N . ILE A 1 88 ? -18.644 -6.104 4.109 1.00 97.62 88 ILE A N 1
ATOM 672 C CA . ILE A 1 88 ? -18.896 -7.452 4.645 1.00 97.62 88 ILE A CA 1
ATOM 673 C C . ILE A 1 88 ? -20.354 -7.877 4.416 1.00 97.62 88 ILE A C 1
ATOM 675 O O . ILE A 1 88 ? -20.594 -8.971 3.910 1.00 97.62 88 ILE A O 1
ATOM 679 N N . ALA A 1 89 ? -21.332 -7.015 4.714 1.00 95.25 89 ALA A N 1
ATOM 680 C CA . ALA A 1 89 ? -22.756 -7.328 4.551 1.00 95.25 89 ALA A CA 1
ATOM 681 C C . ALA A 1 89 ? -23.185 -7.587 3.098 1.00 95.25 89 ALA A C 1
ATOM 683 O O . ALA A 1 89 ? -24.226 -8.205 2.868 1.00 95.25 89 ALA A O 1
ATOM 684 N N . GLN A 1 90 ? -22.409 -7.101 2.127 1.00 94.50 90 GLN A N 1
ATOM 685 C CA . GLN A 1 90 ? -22.628 -7.345 0.701 1.00 94.50 90 GLN A CA 1
ATOM 686 C C . GLN A 1 90 ? -22.099 -8.711 0.231 1.00 94.50 90 GLN A C 1
ATOM 688 O O . GLN A 1 90 ? -22.548 -9.186 -0.809 1.00 94.50 90 GLN A O 1
ATOM 693 N N . HIS A 1 91 ? -21.167 -9.332 0.965 1.00 94.56 91 HIS A N 1
ATOM 694 C CA . HIS A 1 91 ? -20.444 -10.533 0.515 1.00 94.56 91 HIS A CA 1
ATOM 695 C C . HIS A 1 91 ? -20.654 -11.756 1.413 1.00 94.56 91 HIS A C 1
ATOM 697 O O . HIS A 1 91 ? -20.402 -12.875 0.976 1.00 94.56 91 HIS A O 1
ATOM 703 N N . ILE A 1 92 ? -21.107 -11.559 2.652 1.00 91.69 92 ILE A N 1
ATOM 704 C CA . ILE A 1 92 ? -21.351 -12.637 3.610 1.00 91.69 92 ILE A CA 1
ATOM 705 C C . ILE A 1 92 ? -22.849 -12.760 3.893 1.00 91.69 92 ILE A C 1
ATOM 707 O O . ILE A 1 92 ? -23.541 -11.777 4.177 1.00 91.69 92 ILE A O 1
ATOM 711 N N . ASP A 1 93 ? -23.344 -13.995 3.837 1.00 88.38 93 ASP A N 1
ATOM 712 C CA . ASP A 1 93 ? -24.684 -14.344 4.296 1.00 88.38 93 ASP A CA 1
ATOM 713 C C . ASP A 1 93 ? -24.735 -14.509 5.826 1.00 88.38 93 ASP A C 1
ATOM 715 O O . ASP A 1 93 ? -23.734 -14.761 6.493 1.00 88.38 93 ASP A O 1
ATOM 719 N N . GLY A 1 94 ? -25.931 -14.363 6.399 1.00 89.31 94 GLY A N 1
ATOM 720 C CA . GLY A 1 94 ? -26.135 -14.429 7.848 1.00 89.31 94 GLY A CA 1
ATOM 721 C C . GLY A 1 94 ? -25.994 -13.084 8.567 1.00 89.31 94 GLY A C 1
ATOM 722 O O . GLY A 1 94 ? -25.951 -12.016 7.951 1.00 89.31 94 GLY A O 1
ATOM 723 N N . ASP A 1 95 ? -26.022 -13.145 9.897 1.00 95.38 95 ASP A N 1
ATOM 724 C CA . ASP A 1 95 ? -25.870 -11.980 10.769 1.00 95.38 95 ASP A CA 1
ATOM 725 C C . ASP A 1 95 ? -24.386 -11.717 11.052 1.00 95.38 95 ASP A C 1
ATOM 727 O O . ASP A 1 95 ? -23.571 -12.638 11.104 1.00 95.38 95 ASP A O 1
ATOM 731 N N . ILE A 1 96 ? -24.041 -10.448 11.252 1.00 98.12 96 ILE A N 1
ATOM 732 C CA . ILE A 1 96 ? -22.669 -9.983 11.463 1.00 98.12 96 ILE A CA 1
ATOM 733 C C . ILE A 1 96 ? -22.601 -9.193 12.771 1.00 98.12 96 ILE A C 1
ATOM 735 O O . ILE A 1 96 ? -23.474 -8.363 13.045 1.00 98.12 96 ILE A O 1
ATOM 739 N N . VAL A 1 97 ? -21.544 -9.407 13.555 1.00 98.75 97 VAL A N 1
ATOM 740 C CA . VAL A 1 97 ? -21.220 -8.613 14.749 1.00 98.75 97 VAL A CA 1
ATOM 741 C C . VAL A 1 97 ? -19.825 -8.010 14.605 1.00 98.75 97 VAL A C 1
ATOM 743 O O . VAL A 1 97 ? -18.839 -8.715 14.414 1.00 98.75 97 VAL A O 1
ATOM 746 N N . LEU A 1 98 ? -19.732 -6.691 14.735 1.00 98.88 98 LEU A N 1
ATOM 747 C CA . LEU A 1 98 ? -18.476 -5.958 14.829 1.00 98.88 98 LEU A CA 1
ATOM 748 C C . LEU A 1 98 ? -18.181 -5.664 16.302 1.00 98.88 98 LEU A C 1
ATOM 750 O O . LEU A 1 98 ? -18.962 -4.990 16.975 1.00 98.88 98 LEU A O 1
ATOM 754 N N . ILE A 1 99 ? -17.041 -6.130 16.800 1.00 98.88 99 ILE A N 1
ATOM 755 C CA . ILE A 1 99 ? -16.540 -5.788 18.132 1.00 98.88 99 ILE A CA 1
ATOM 756 C C . ILE A 1 99 ? -15.416 -4.781 17.948 1.00 98.88 99 ILE A C 1
ATOM 758 O O . ILE A 1 99 ? -14.364 -5.104 17.397 1.00 98.88 99 ILE A O 1
ATOM 762 N N . LYS A 1 100 ? -15.632 -3.543 18.384 1.00 98.69 100 LYS A N 1
ATOM 763 C CA . LYS A 1 100 ? -14.659 -2.470 18.206 1.00 98.69 100 LYS A CA 1
ATOM 764 C C . LYS A 1 100 ? -13.913 -2.200 19.507 1.00 98.69 100 LYS A C 1
ATOM 766 O O . LYS A 1 100 ? -14.499 -1.784 20.500 1.00 98.69 100 LYS A O 1
ATOM 771 N N . THR A 1 101 ? -12.600 -2.387 19.473 1.00 98.31 101 THR A N 1
ATOM 772 C CA . THR A 1 101 ? -11.688 -2.257 20.619 1.00 98.31 101 THR A CA 1
ATOM 773 C C . THR A 1 101 ? -10.578 -1.272 20.273 1.00 98.31 101 THR A C 1
ATOM 775 O O . THR A 1 101 ? -9.434 -1.640 19.984 1.00 98.31 101 THR A O 1
ATOM 778 N N . ALA A 1 102 ? -10.941 0.006 20.217 1.00 97.69 102 ALA A N 1
ATOM 779 C CA . ALA A 1 102 ? -10.053 1.073 19.784 1.00 97.69 102 ALA A CA 1
ATOM 780 C C . ALA A 1 102 ? -9.975 2.184 20.830 1.00 97.69 102 ALA A C 1
ATOM 782 O O . ALA A 1 102 ? -11.005 2.630 21.332 1.00 97.69 102 ALA A O 1
ATOM 783 N N . TRP A 1 103 ? -8.755 2.646 21.119 1.00 97.88 103 TRP A N 1
ATOM 784 C CA . TRP A 1 103 ? -8.516 3.716 22.091 1.00 97.88 103 TRP A CA 1
ATOM 785 C C . TRP A 1 103 ? -7.453 4.701 21.601 1.00 97.88 103 TRP A C 1
ATOM 787 O O . TRP A 1 103 ? -6.354 4.326 21.195 1.00 97.88 103 TRP A O 1
ATOM 797 N N . GLY A 1 104 ? -7.755 5.994 21.665 1.00 96.19 104 GLY A N 1
ATOM 798 C CA . GLY A 1 104 ? -6.867 7.059 21.221 1.00 96.19 104 GLY A CA 1
ATOM 799 C C . GLY A 1 104 ? -5.525 7.090 21.962 1.00 96.19 104 GLY A C 1
ATOM 800 O O . GLY A 1 104 ? -5.441 6.879 23.174 1.00 96.19 104 GLY A O 1
ATOM 801 N N . GLY A 1 105 ? -4.457 7.406 21.223 1.00 95.25 105 GLY A N 1
ATOM 802 C CA . GLY A 1 105 ? -3.137 7.660 21.801 1.00 95.25 105 GLY A CA 1
ATOM 803 C C . GLY A 1 105 ? -2.447 6.433 22.405 1.00 95.25 105 GLY A C 1
ATOM 804 O O . GLY A 1 105 ? -1.683 6.593 23.358 1.00 95.25 105 GLY A O 1
ATOM 805 N N . LYS A 1 106 ? -2.698 5.236 21.866 1.00 97.19 106 LYS A N 1
ATOM 806 C CA . LYS A 1 106 ? -2.086 3.977 22.314 1.00 97.19 106 LYS A CA 1
ATOM 807 C C . LYS A 1 106 ? -1.012 3.470 21.353 1.00 97.19 106 LYS A C 1
ATOM 809 O O . LYS A 1 106 ? -1.148 3.632 20.139 1.00 97.19 106 LYS A O 1
ATOM 814 N N . SER A 1 107 ? 0.047 2.881 21.904 1.00 98.25 107 SER A N 1
ATOM 815 C CA . SER A 1 107 ? 1.123 2.226 21.152 1.00 98.25 107 SER A CA 1
ATOM 816 C C . SER A 1 107 ? 1.066 0.704 21.248 1.00 98.25 107 SER A C 1
ATOM 818 O O . SER A 1 107 ? 0.571 0.154 22.237 1.00 98.25 107 SER A O 1
ATOM 820 N N . LEU A 1 108 ? 1.621 0.028 20.243 1.00 98.56 108 LEU A N 1
ATOM 821 C CA . LEU A 1 108 ? 1.891 -1.407 20.311 1.00 98.56 108 LEU A CA 1
ATOM 822 C C . LEU A 1 108 ? 3.039 -1.697 21.279 1.00 98.56 108 LEU A C 1
ATOM 824 O O . LEU A 1 108 ? 2.959 -2.633 22.065 1.00 98.56 108 LEU A O 1
ATOM 828 N N . PHE A 1 109 ? 4.068 -0.848 21.285 1.00 98.00 109 PHE A N 1
ATOM 829 C CA . PHE A 1 109 ? 5.227 -0.993 22.160 1.00 98.00 109 PHE A CA 1
ATOM 830 C C . PHE A 1 109 ? 4.872 -1.090 23.652 1.00 98.00 109 PHE A C 1
ATOM 832 O O . PHE A 1 109 ? 5.516 -1.846 24.381 1.00 98.00 109 PHE A O 1
ATOM 839 N N . ARG A 1 110 ? 3.880 -0.313 24.120 1.00 97.25 110 ARG A N 1
ATOM 840 C CA . ARG A 1 110 ? 3.500 -0.237 25.540 1.00 97.25 110 ARG A CA 1
ATOM 841 C C . ARG A 1 110 ? 2.088 -0.730 25.786 1.00 97.25 110 ARG A C 1
ATOM 843 O O . ARG A 1 110 ? 1.897 -1.725 26.472 1.00 97.25 110 ARG A O 1
ATOM 850 N N . ASP A 1 111 ? 1.096 -0.009 25.279 1.00 98.38 111 ASP A N 1
ATOM 851 C CA . ASP A 1 111 ? -0.289 -0.154 25.729 1.00 98.38 111 ASP A CA 1
ATOM 852 C C . ASP A 1 111 ? -0.899 -1.489 25.264 1.00 98.38 111 ASP A C 1
ATOM 854 O O . ASP A 1 111 ? -1.552 -2.181 26.046 1.00 98.38 111 ASP A O 1
ATOM 858 N N . PHE A 1 112 ? -0.624 -1.873 24.017 1.00 98.62 112 PHE A N 1
ATOM 859 C CA . PHE A 1 112 ? -1.031 -3.145 23.416 1.00 98.62 112 PHE A CA 1
ATOM 860 C C . PHE A 1 112 ? 0.091 -4.187 23.385 1.00 98.62 112 PHE A C 1
ATOM 862 O O . PHE A 1 112 ? -0.001 -5.151 22.627 1.00 98.62 112 PHE A O 1
ATOM 869 N N . ARG A 1 113 ? 1.146 -4.006 24.194 1.00 98.44 113 ARG A N 1
ATOM 870 C CA . ARG A 1 113 ? 2.289 -4.921 24.189 1.00 98.44 113 ARG A CA 1
ATOM 871 C C . ARG A 1 113 ? 1.808 -6.350 24.460 1.00 98.44 113 ARG A C 1
ATOM 873 O O . ARG A 1 113 ? 1.187 -6.573 25.505 1.00 98.44 113 ARG A O 1
ATOM 880 N N . PRO A 1 114 ? 2.062 -7.298 23.547 1.00 98.06 114 PRO A N 1
ATOM 881 C CA . PRO A 1 114 ? 1.579 -8.657 23.718 1.00 98.06 114 PRO A CA 1
ATOM 882 C C . PRO A 1 114 ? 2.385 -9.381 24.808 1.00 98.06 114 PRO A C 1
ATOM 884 O O . PRO A 1 114 ? 3.580 -9.105 24.964 1.00 98.06 114 PRO A O 1
ATOM 887 N N . PRO A 1 115 ? 1.769 -10.302 25.572 1.00 97.62 115 PRO A N 1
ATOM 888 C CA . PRO A 1 115 ? 2.437 -11.001 26.670 1.00 97.62 115 PRO A CA 1
ATOM 889 C C . PRO A 1 115 ? 3.759 -11.680 26.280 1.00 97.62 115 PRO A C 1
ATOM 891 O O . PRO A 1 115 ? 4.722 -11.638 27.047 1.00 97.62 115 PRO A O 1
ATOM 894 N N . SER A 1 116 ? 3.830 -12.279 25.089 1.00 98.31 116 SER A N 1
ATOM 895 C CA . SER A 1 116 ? 5.023 -12.981 24.596 1.00 98.31 116 SER A CA 1
ATOM 896 C C . SER A 1 116 ? 6.193 -12.058 24.237 1.00 98.31 116 SER A C 1
ATOM 898 O O . SER A 1 116 ? 7.326 -12.530 24.192 1.00 98.31 116 SER A O 1
ATOM 900 N N . SER A 1 117 ? 5.971 -10.746 24.087 1.00 97.88 117 SER A N 1
ATOM 901 C CA . SER A 1 117 ? 7.048 -9.759 23.905 1.00 97.88 117 SER A CA 1
ATOM 902 C C . SER A 1 117 ? 7.795 -9.403 25.197 1.00 97.88 117 SER A C 1
ATOM 904 O O . SER A 1 117 ? 8.750 -8.622 25.156 1.00 97.88 117 SER A O 1
ATOM 906 N N . GLY A 1 118 ? 7.369 -9.922 26.354 1.00 96.75 118 GLY A N 1
ATOM 907 C CA . GLY A 1 118 ? 8.008 -9.653 27.644 1.00 96.75 118 GLY A CA 1
ATOM 908 C C . GLY A 1 118 ? 8.003 -8.171 28.035 1.00 96.75 118 GLY A C 1
ATOM 909 O O . GLY A 1 118 ? 7.276 -7.365 27.463 1.00 96.75 118 GLY A O 1
ATOM 910 N N . MET A 1 119 ? 8.815 -7.796 29.023 1.00 95.81 119 MET A N 1
ATOM 911 C CA . MET A 1 119 ? 9.014 -6.394 29.410 1.00 95.81 119 MET A CA 1
ATOM 912 C C . MET A 1 119 ? 10.216 -5.788 28.671 1.00 95.81 119 MET A C 1
ATOM 914 O O . MET A 1 119 ? 11.179 -6.511 28.410 1.00 95.81 119 MET A O 1
ATOM 918 N N . PRO A 1 120 ? 10.213 -4.473 28.377 1.00 94.12 120 PRO A N 1
ATOM 919 C CA . PRO A 1 120 ? 11.418 -3.783 27.926 1.00 94.12 120 PRO A CA 1
ATOM 920 C C . PRO A 1 120 ? 12.554 -3.862 28.954 1.00 94.12 120 PRO A C 1
ATOM 922 O O . PRO A 1 120 ? 12.335 -4.186 30.123 1.00 94.12 120 PRO A O 1
ATOM 925 N N . SER A 1 121 ? 13.767 -3.500 28.532 1.00 93.81 121 SER A N 1
ATOM 926 C CA . SER A 1 121 ? 14.936 -3.464 29.418 1.00 93.81 121 SER A CA 1
ATOM 927 C C . SER A 1 121 ? 14.732 -2.548 30.632 1.00 93.81 121 SER A C 1
ATOM 929 O O . SER A 1 121 ? 14.019 -1.544 30.551 1.00 93.81 121 SER A O 1
ATOM 931 N N . GLU A 1 122 ? 15.419 -2.846 31.741 1.00 94.56 122 GLU A N 1
ATOM 932 C CA . GLU A 1 122 ? 15.403 -2.006 32.951 1.00 94.56 122 GLU A CA 1
ATOM 933 C C . GLU A 1 122 ? 15.751 -0.545 32.631 1.00 94.56 122 GLU A C 1
ATOM 935 O O . GLU A 1 122 ? 15.041 0.364 33.054 1.00 94.56 122 GLU A O 1
ATOM 940 N N . GLU A 1 123 ? 16.756 -0.314 31.779 1.00 94.50 123 GLU A N 1
ATOM 941 C CA . GLU A 1 123 ? 17.135 1.027 31.314 1.00 94.50 123 GLU A CA 1
ATOM 942 C C . GLU A 1 123 ? 15.963 1.759 30.633 1.00 94.50 123 GLU A C 1
ATOM 944 O O . GLU A 1 123 ? 15.742 2.957 30.838 1.00 94.50 123 GLU A O 1
ATOM 949 N N . THR A 1 124 ? 15.186 1.046 29.818 1.00 93.44 124 THR A N 1
ATOM 950 C CA . THR A 1 124 ? 14.015 1.613 29.143 1.00 93.44 124 THR A CA 1
ATOM 951 C C . THR A 1 124 ? 12.913 1.944 30.144 1.00 93.44 124 THR A C 1
ATOM 953 O O . THR A 1 124 ? 12.324 3.027 30.080 1.00 93.44 124 THR A O 1
ATOM 956 N N . LEU A 1 125 ? 12.659 1.052 31.103 1.00 95.00 125 LEU A N 1
ATOM 957 C CA . LEU A 1 125 ? 11.665 1.263 32.157 1.00 95.00 125 LEU A CA 1
ATOM 958 C C . LEU A 1 125 ? 12.023 2.458 33.049 1.00 95.00 125 LEU A C 1
ATOM 960 O O . LEU A 1 125 ? 11.154 3.283 33.339 1.00 95.00 125 LEU A O 1
ATOM 964 N N . GLU A 1 126 ? 13.294 2.617 33.418 1.00 95.38 126 GLU A N 1
ATOM 965 C CA . GLU A 1 126 ? 13.783 3.771 34.178 1.00 95.38 126 GLU A CA 1
ATOM 966 C C . GLU A 1 126 ? 13.597 5.087 33.411 1.00 95.38 126 GLU A C 1
ATOM 968 O O . GLU A 1 126 ? 13.101 6.073 33.972 1.00 95.38 126 GLU A O 1
ATOM 973 N N . LYS A 1 127 ? 13.917 5.108 32.108 1.00 94.19 127 LYS A N 1
ATOM 974 C CA . LYS A 1 127 ? 13.688 6.282 31.248 1.00 94.19 127 LYS A CA 1
ATOM 975 C C . LYS A 1 127 ? 12.207 6.652 31.188 1.00 94.19 127 LYS A C 1
ATOM 977 O O . LYS A 1 127 ? 11.865 7.829 31.336 1.00 94.19 127 LYS A O 1
ATOM 982 N N . LEU A 1 128 ? 11.322 5.672 31.004 1.00 93.69 128 LEU A N 1
ATOM 983 C CA . LEU A 1 128 ? 9.875 5.897 30.965 1.00 93.69 128 LEU A CA 1
ATOM 984 C C . LEU A 1 128 ? 9.333 6.387 32.310 1.00 93.69 128 LEU A C 1
ATOM 986 O O . LEU A 1 128 ? 8.518 7.312 32.338 1.00 93.69 128 LEU A O 1
ATOM 990 N N . LEU A 1 129 ? 9.819 5.834 33.423 1.00 95.88 129 LEU A N 1
ATOM 991 C CA . LEU A 1 129 ? 9.477 6.292 34.767 1.00 95.88 129 LEU A CA 1
ATOM 992 C C . LEU A 1 129 ? 9.882 7.753 34.978 1.00 95.88 129 LEU A C 1
ATOM 994 O O . LEU A 1 129 ? 9.074 8.556 35.451 1.00 95.88 129 LEU A O 1
ATOM 998 N N . GLN A 1 130 ? 11.102 8.125 34.590 1.00 95.50 130 GLN A N 1
ATOM 999 C CA . GLN A 1 130 ? 11.572 9.503 34.699 1.00 95.50 130 GLN A CA 1
ATOM 1000 C C . GLN A 1 130 ? 10.726 10.458 33.842 1.00 95.50 130 GLN A C 1
ATOM 1002 O O . GLN A 1 130 ? 10.311 11.518 34.315 1.00 95.50 130 GLN A O 1
ATOM 1007 N N . GLN A 1 131 ? 10.406 10.074 32.603 1.00 92.75 131 GLN A N 1
ATOM 1008 C CA . GLN A 1 131 ? 9.530 10.859 31.728 1.00 92.75 131 GLN A CA 1
ATOM 1009 C C . GLN A 1 131 ? 8.117 11.012 32.304 1.00 92.75 131 GLN A C 1
ATOM 1011 O O . GLN A 1 131 ? 7.542 12.103 32.247 1.00 92.75 131 GLN A O 1
ATOM 1016 N N . ALA A 1 132 ? 7.554 9.953 32.888 1.00 93.56 132 ALA A N 1
ATOM 1017 C CA . ALA A 1 132 ? 6.247 10.006 33.531 1.00 93.56 132 ALA A CA 1
ATOM 1018 C C . ALA A 1 132 ? 6.260 10.928 34.758 1.00 93.56 132 ALA A C 1
ATOM 1020 O O . ALA A 1 132 ? 5.353 11.750 34.911 1.00 93.56 132 ALA A O 1
ATOM 1021 N N . ARG A 1 133 ? 7.327 10.882 35.569 1.00 96.38 133 ARG A N 1
ATOM 1022 C CA . ARG A 1 133 ? 7.509 11.751 36.742 1.00 96.38 133 ARG A CA 1
ATOM 1023 C C . ARG A 1 133 ? 7.601 13.233 36.401 1.00 96.38 133 ARG A C 1
ATOM 1025 O O . ARG A 1 133 ? 7.131 14.050 37.188 1.00 96.38 133 ARG A O 1
ATOM 1032 N N . ASN A 1 134 ? 8.084 13.585 35.209 1.00 94.94 134 ASN A N 1
ATOM 1033 C CA . ASN A 1 134 ? 8.058 14.975 34.738 1.00 94.94 134 ASN A CA 1
ATOM 1034 C C . ASN A 1 134 ? 6.627 15.532 34.617 1.00 94.94 134 ASN A C 1
ATOM 1036 O O . ASN A 1 134 ? 6.428 16.739 34.717 1.00 94.94 134 ASN A O 1
ATOM 1040 N N . ARG A 1 135 ? 5.624 14.668 34.402 1.00 93.12 135 ARG A N 1
ATOM 1041 C CA . ARG A 1 135 ? 4.202 15.051 34.333 1.00 93.12 135 ARG A CA 1
ATOM 1042 C C . ARG A 1 135 ? 3.461 14.767 35.640 1.00 93.12 135 ARG A C 1
ATOM 1044 O O . ARG A 1 135 ? 2.600 15.543 36.040 1.00 93.12 135 ARG A O 1
ATOM 1051 N N . LYS A 1 136 ? 3.776 13.646 36.292 1.00 94.75 136 LYS A N 1
ATOM 1052 C CA . LYS A 1 136 ? 3.167 13.174 37.540 1.00 94.75 136 LYS A CA 1
ATOM 1053 C C . LYS A 1 136 ? 4.273 12.738 38.514 1.00 94.75 136 LYS A C 1
ATOM 1055 O O . LYS A 1 136 ? 4.632 11.567 38.534 1.00 94.75 136 LYS A O 1
ATOM 1060 N N . PRO A 1 137 ? 4.804 13.637 39.367 1.00 94.50 137 PRO A N 1
ATOM 1061 C CA . PRO A 1 137 ? 6.003 13.365 40.177 1.00 94.50 137 PRO A CA 1
ATOM 1062 C C . PRO A 1 137 ? 5.939 12.143 41.104 1.00 94.50 137 PRO A C 1
ATOM 1064 O O . PRO A 1 137 ? 6.976 11.640 41.524 1.00 94.50 137 PRO A O 1
ATOM 1067 N N . LYS A 1 138 ? 4.734 11.664 41.430 1.00 95.81 138 LYS A N 1
ATOM 1068 C CA . LYS A 1 138 ? 4.506 10.507 42.304 1.00 95.81 138 LYS A CA 1
ATOM 1069 C C . LYS A 1 138 ? 4.430 9.164 41.565 1.00 95.81 138 LYS A C 1
ATOM 1071 O O . LYS A 1 138 ? 4.212 8.166 42.239 1.00 95.81 138 LYS A O 1
ATOM 1076 N N . THR A 1 139 ? 4.616 9.126 40.237 1.00 95.56 139 THR A N 1
ATOM 1077 C CA . THR A 1 139 ? 4.546 7.868 39.476 1.00 95.56 139 THR A CA 1
ATOM 1078 C C . THR A 1 139 ? 5.525 6.826 40.028 1.00 95.56 139 THR A C 1
ATOM 1080 O O . THR A 1 139 ? 6.697 7.145 40.294 1.00 95.56 139 THR A O 1
ATOM 1083 N N . THR A 1 140 ? 5.058 5.589 40.203 1.00 96.69 140 THR A N 1
ATOM 1084 C CA . THR A 1 140 ? 5.861 4.457 40.700 1.00 96.69 140 THR A CA 1
ATOM 1085 C C . THR A 1 140 ? 6.364 3.565 39.559 1.00 96.69 140 THR A C 1
ATOM 1087 O O . THR A 1 140 ? 5.858 3.615 38.441 1.00 96.69 140 THR A O 1
ATOM 1090 N N . ALA A 1 141 ? 7.391 2.750 39.824 1.00 94.88 141 ALA A N 1
ATOM 1091 C CA . ALA A 1 141 ? 7.888 1.773 38.847 1.00 94.88 141 ALA A CA 1
ATOM 1092 C C . ALA A 1 141 ? 6.853 0.671 38.545 1.00 94.88 141 ALA A C 1
ATOM 1094 O O . ALA A 1 141 ? 6.778 0.182 37.419 1.00 94.88 141 ALA A O 1
ATOM 1095 N N . GLU A 1 142 ? 6.037 0.322 39.540 1.00 95.88 142 GLU A N 1
ATOM 1096 C CA . GLU A 1 142 ? 4.920 -0.616 39.409 1.00 95.88 142 GLU A CA 1
ATOM 1097 C C . GLU A 1 142 ? 3.852 -0.056 38.465 1.00 95.88 142 GLU A C 1
ATOM 1099 O O . GLU A 1 142 ? 3.522 -0.709 37.486 1.00 95.88 142 GLU A O 1
ATOM 1104 N N . GLU A 1 143 ? 3.444 1.210 38.626 1.00 95.00 143 GLU A N 1
ATOM 1105 C CA . GLU A 1 143 ? 2.497 1.862 37.705 1.00 95.00 143 GLU A CA 1
ATOM 1106 C C . GLU A 1 143 ? 3.002 1.893 36.252 1.00 95.00 143 GLU A C 1
ATOM 1108 O O . GLU A 1 143 ? 2.213 1.792 35.311 1.00 95.00 143 GLU A O 1
ATOM 1113 N N . ILE A 1 144 ? 4.316 2.046 36.045 1.00 95.94 144 ILE A N 1
ATOM 1114 C CA . ILE A 1 144 ? 4.914 1.951 34.707 1.00 95.94 144 ILE A CA 1
ATOM 1115 C C . ILE A 1 144 ? 4.818 0.525 34.183 1.00 95.94 144 ILE A C 1
ATOM 1117 O O . ILE A 1 144 ? 4.385 0.336 33.049 1.00 95.94 144 ILE A O 1
ATOM 1121 N N . SER A 1 145 ? 5.197 -0.456 34.996 1.00 94.31 145 SER A N 1
ATOM 1122 C CA . SER A 1 145 ? 5.208 -1.866 34.605 1.00 94.31 145 SER A CA 1
ATOM 1123 C C . SER A 1 145 ? 3.797 -2.373 34.292 1.00 94.31 145 SER A C 1
ATOM 1125 O O . SER A 1 145 ? 3.580 -2.949 33.231 1.00 94.31 145 SER A O 1
ATOM 1127 N N . ASP A 1 146 ? 2.815 -2.041 35.130 1.00 94.81 146 ASP A N 1
ATOM 1128 C CA . ASP A 1 146 ? 1.408 -2.426 34.969 1.00 94.81 146 ASP A CA 1
ATOM 1129 C C . ASP A 1 146 ? 0.761 -1.829 33.716 1.00 94.81 146 ASP A C 1
ATOM 1131 O O . ASP A 1 146 ? -0.177 -2.404 33.151 1.00 94.81 146 ASP A O 1
ATOM 1135 N N . SER A 1 147 ? 1.273 -0.684 33.249 1.00 95.44 147 SER A N 1
ATOM 1136 C CA . SER A 1 147 ? 0.785 -0.046 32.025 1.00 95.44 147 SER A CA 1
ATOM 1137 C C . SER A 1 147 ? 1.092 -0.855 30.760 1.00 95.44 147 SER A C 1
ATOM 1139 O O . SER A 1 147 ? 0.407 -0.678 29.748 1.00 95.44 147 SER A O 1
ATOM 1141 N N . PHE A 1 148 ? 2.081 -1.756 30.800 1.00 97.88 148 PHE A N 1
ATOM 1142 C CA . PHE A 1 148 ? 2.426 -2.592 29.656 1.00 97.88 148 PHE A CA 1
ATOM 1143 C C . PHE A 1 148 ? 1.379 -3.687 29.422 1.00 97.88 148 PHE A C 1
ATOM 1145 O O . PHE A 1 148 ? 0.985 -4.437 30.321 1.00 97.88 148 PHE A O 1
ATOM 1152 N N . GLY A 1 149 ? 0.893 -3.754 28.183 1.00 98.31 149 GLY A N 1
ATOM 1153 C CA . GLY A 1 149 ? -0.139 -4.694 27.751 1.00 98.31 149 GLY A CA 1
ATOM 1154 C C . GLY A 1 149 ? -1.506 -4.466 28.399 1.00 98.31 149 GLY A C 1
ATOM 1155 O O . GLY A 1 149 ? -2.373 -5.331 28.293 1.00 98.31 149 GLY A O 1
ATOM 1156 N N . TYR A 1 150 ? -1.730 -3.340 29.087 1.00 98.44 150 TYR A N 1
ATOM 1157 C CA . TYR A 1 150 ? -3.022 -3.061 29.717 1.00 98.44 150 TYR A CA 1
ATOM 1158 C C . TYR A 1 150 ? -4.153 -3.062 28.682 1.00 98.44 150 TYR A C 1
ATOM 1160 O O . TYR A 1 150 ? -5.116 -3.805 28.828 1.00 98.44 150 TYR A O 1
ATOM 1168 N N . PHE A 1 151 ? -3.994 -2.330 27.577 1.00 98.56 151 PHE A N 1
ATOM 1169 C CA . PHE A 1 151 ? -5.008 -2.271 26.521 1.00 98.56 151 PHE A CA 1
ATOM 1170 C C . PHE A 1 151 ? -5.072 -3.546 25.672 1.00 98.56 151 PHE A C 1
ATOM 1172 O O . PHE A 1 151 ? -6.124 -3.835 25.110 1.00 98.56 151 PHE A O 1
ATOM 1179 N N . TYR A 1 152 ? -4.004 -4.351 25.633 1.00 98.81 152 TYR A N 1
ATOM 1180 C CA . TYR A 1 152 ? -4.085 -5.720 25.108 1.00 98.81 152 TYR A CA 1
ATOM 1181 C C . TYR A 1 152 ? -5.074 -6.560 25.932 1.00 98.81 152 TYR A C 1
ATOM 1183 O O . TYR A 1 152 ? -5.973 -7.190 25.377 1.00 98.81 152 TYR A O 1
ATOM 1191 N N . ARG A 1 153 ? -4.946 -6.532 27.265 1.00 98.69 153 ARG A N 1
ATOM 1192 C CA . ARG A 1 153 ? -5.830 -7.283 28.169 1.00 98.69 153 ARG A CA 1
ATOM 1193 C C . ARG A 1 153 ? -7.270 -6.776 28.106 1.00 98.69 153 ARG A C 1
ATOM 1195 O O . ARG A 1 153 ? -8.176 -7.597 28.011 1.00 98.69 153 ARG A O 1
ATOM 1202 N N . GLU A 1 154 ? -7.476 -5.458 28.087 1.00 98.56 154 GLU A N 1
ATOM 1203 C CA . GLU A 1 154 ? -8.811 -4.860 27.919 1.00 98.56 154 GLU A CA 1
ATOM 1204 C C . GLU A 1 154 ? -9.450 -5.267 26.584 1.00 98.56 154 GLU A C 1
ATOM 1206 O O . GLU A 1 154 ? -10.611 -5.657 26.554 1.00 98.56 154 GLU A O 1
ATOM 1211 N N . MET A 1 155 ? -8.689 -5.257 25.484 1.00 98.75 155 MET A N 1
ATOM 1212 C CA . MET A 1 155 ? -9.164 -5.712 24.174 1.00 98.75 155 MET A CA 1
ATOM 1213 C C . MET A 1 155 ? -9.621 -7.171 24.202 1.00 98.75 155 MET A C 1
ATOM 1215 O O . MET A 1 155 ? -10.735 -7.470 23.783 1.00 98.75 155 MET A O 1
ATOM 1219 N N . VAL A 1 156 ? -8.777 -8.084 24.690 1.00 98.81 156 VAL A N 1
ATOM 1220 C CA . VAL A 1 156 ? -9.127 -9.511 24.767 1.00 98.81 156 VAL A CA 1
ATOM 1221 C C . VAL A 1 156 ? -10.330 -9.726 25.690 1.00 98.81 156 VAL A C 1
ATOM 1223 O O . VAL A 1 156 ? -11.207 -10.529 25.370 1.00 98.81 156 VAL A O 1
ATOM 1226 N N . SER A 1 157 ? -10.394 -8.999 26.809 1.00 98.62 157 SER A N 1
ATOM 1227 C CA . SER A 1 157 ? -11.518 -9.058 27.746 1.00 98.62 157 SER A CA 1
ATOM 1228 C C . SER A 1 157 ? -12.823 -8.600 27.098 1.00 98.62 157 SER A C 1
ATOM 1230 O O . SER A 1 157 ? -13.819 -9.303 27.204 1.00 98.62 157 SER A O 1
ATOM 1232 N N . GLU A 1 158 ? -12.816 -7.468 26.396 1.00 98.50 158 GLU A N 1
ATOM 1233 C CA . GLU A 1 158 ? -13.986 -6.913 25.706 1.00 98.50 158 GLU A CA 1
ATOM 1234 C C . GLU A 1 158 ? -14.493 -7.850 24.600 1.00 98.50 158 GLU A C 1
ATOM 1236 O O . GLU A 1 158 ? -15.699 -8.056 24.454 1.00 98.50 158 GLU A O 1
ATOM 1241 N N . VAL A 1 159 ? -13.577 -8.470 23.846 1.00 98.69 159 VAL A N 1
ATOM 1242 C CA . VAL A 1 159 ? -13.936 -9.460 22.822 1.00 98.69 159 VAL A CA 1
ATOM 1243 C C . VAL A 1 159 ? -14.591 -10.683 23.456 1.00 98.69 159 VAL A C 1
ATOM 1245 O O . VAL A 1 159 ? -15.672 -11.074 23.022 1.00 98.69 159 VAL A O 1
ATOM 1248 N N . ARG A 1 160 ? -13.981 -11.270 24.493 1.00 98.50 160 ARG A N 1
ATOM 1249 C CA . ARG A 1 160 ? -14.546 -12.443 25.180 1.00 98.50 160 ARG A CA 1
ATOM 1250 C C . ARG A 1 160 ? -15.887 -12.129 25.835 1.00 98.50 160 ARG A C 1
ATOM 1252 O O . ARG A 1 160 ? -16.838 -12.864 25.621 1.00 98.50 160 ARG A O 1
ATOM 1259 N N . GLU A 1 161 ? -15.984 -11.011 26.550 1.00 98.12 161 GLU A N 1
ATOM 1260 C CA . GLU A 1 161 ? -17.227 -10.577 27.193 1.00 98.12 161 GLU A CA 1
ATOM 1261 C C . GLU A 1 161 ? -18.358 -10.427 26.176 1.00 98.12 161 GLU A C 1
ATOM 1263 O O . GLU A 1 161 ? -19.468 -10.895 26.421 1.00 98.12 161 GLU A O 1
ATOM 1268 N N . THR A 1 162 ? -18.072 -9.830 25.020 1.00 98.12 162 THR A N 1
ATOM 1269 C CA . THR A 1 162 ? -19.089 -9.632 23.985 1.00 98.12 162 THR A CA 1
ATOM 1270 C C . THR A 1 162 ? -19.528 -10.955 23.363 1.00 98.12 162 THR A C 1
ATOM 1272 O O . THR A 1 162 ? -20.712 -11.122 23.078 1.00 98.12 162 THR A O 1
ATOM 1275 N N . LEU A 1 163 ? -18.594 -11.889 23.148 1.00 97.50 163 LEU A N 1
ATOM 1276 C CA . LEU A 1 163 ? -18.896 -13.226 22.630 1.00 97.50 163 LEU A CA 1
ATOM 1277 C C . LEU A 1 163 ? -19.732 -14.037 23.630 1.00 97.50 163 LEU A C 1
ATOM 1279 O O . LEU A 1 163 ? -20.741 -14.620 23.244 1.00 97.50 163 LEU A O 1
ATOM 1283 N N . ASP A 1 164 ? -19.350 -14.025 24.908 1.00 97.25 164 ASP A N 1
ATOM 1284 C CA . ASP A 1 164 ? -20.018 -14.785 25.969 1.00 97.25 164 ASP A CA 1
ATOM 1285 C C . ASP A 1 164 ? -21.423 -14.238 26.285 1.00 97.25 164 ASP A C 1
ATOM 1287 O O . ASP A 1 164 ? -22.303 -14.992 26.697 1.00 97.25 164 ASP A O 1
ATOM 1291 N N . ASN A 1 165 ? -21.654 -12.937 26.064 1.00 97.19 165 ASN A N 1
ATOM 1292 C CA . ASN A 1 165 ? -22.903 -12.244 26.407 1.00 97.19 165 ASN A CA 1
ATOM 1293 C C . ASN A 1 165 ? -23.597 -11.629 25.183 1.00 97.19 165 ASN A C 1
ATOM 1295 O O . ASN A 1 165 ? -24.303 -10.621 25.292 1.00 97.19 165 ASN A O 1
ATOM 1299 N N . VAL A 1 166 ? -23.429 -12.221 23.995 1.00 96.88 166 VAL A N 1
ATOM 1300 C CA . VAL A 1 166 ? -23.991 -11.668 22.751 1.00 96.88 166 VAL A CA 1
ATOM 1301 C C . VAL A 1 166 ? -25.506 -11.469 22.829 1.00 96.88 166 VAL A C 1
ATOM 1303 O O . VAL A 1 166 ? -25.999 -10.471 22.319 1.00 96.88 166 VAL A O 1
ATOM 1306 N N . GLY A 1 167 ? -26.237 -12.349 23.523 1.00 96.44 167 GLY A N 1
ATOM 1307 C CA . GLY A 1 167 ? -27.684 -12.234 23.730 1.00 96.44 167 GLY A CA 1
ATOM 1308 C C . GLY A 1 167 ? -28.098 -11.086 24.656 1.00 96.44 167 GLY A C 1
ATOM 1309 O O . GLY A 1 167 ? -29.195 -10.553 24.526 1.00 96.44 167 GLY A O 1
ATOM 1310 N N . GLU A 1 168 ? -27.226 -10.645 25.564 1.00 96.81 168 GLU A N 1
ATOM 1311 C CA . GLU A 1 168 ? -27.475 -9.446 26.378 1.00 96.81 168 GLU A CA 1
ATOM 1312 C C . GLU A 1 168 ? -27.201 -8.163 25.581 1.00 96.81 168 GLU A C 1
ATOM 1314 O O . GLU A 1 168 ? -27.823 -7.109 25.782 1.00 96.81 168 GLU A O 1
ATOM 1319 N N . HIS A 1 169 ? -26.255 -8.237 24.644 1.00 96.69 169 HIS A N 1
ATOM 1320 C CA . HIS A 1 169 ? -25.935 -7.131 23.748 1.00 96.69 169 HIS A CA 1
ATOM 1321 C C . HIS A 1 169 ? -26.948 -6.982 22.620 1.00 96.69 169 HIS A C 1
ATOM 1323 O O . HIS A 1 169 ? -27.406 -5.867 22.359 1.00 96.69 169 HIS A O 1
ATOM 1329 N N . PHE A 1 170 ? -27.337 -8.105 22.031 1.00 97.00 170 PHE A N 1
ATOM 1330 C CA . PHE A 1 170 ? -28.202 -8.244 20.869 1.00 97.00 170 PHE A CA 1
ATOM 1331 C C . PHE A 1 170 ? -29.176 -9.409 21.123 1.00 97.00 170 PHE A C 1
ATOM 1333 O O . PHE A 1 170 ? -28.880 -10.549 20.759 1.00 97.00 170 PHE A O 1
ATOM 1340 N N . PRO A 1 171 ? -30.332 -9.156 21.771 1.00 96.19 171 PRO A N 1
ATOM 1341 C CA . PRO A 1 171 ? -31.286 -10.200 22.162 1.00 96.19 171 PRO A CA 1
ATOM 1342 C C . PRO A 1 171 ? -31.734 -11.126 21.032 1.00 96.19 171 PRO A C 1
ATOM 1344 O O . PRO A 1 171 ? -32.019 -12.296 21.266 1.00 96.19 171 PRO A O 1
ATOM 1347 N N . GLU A 1 172 ? -31.760 -10.638 19.794 1.00 93.25 172 GLU A N 1
ATOM 1348 C CA . GLU A 1 172 ? -32.093 -11.436 18.617 1.00 93.25 172 GLU A CA 1
ATOM 1349 C C . GLU A 1 172 ? -31.031 -12.485 18.234 1.00 93.25 172 GLU A C 1
ATOM 1351 O O . GLU A 1 172 ? -31.298 -13.339 17.388 1.00 93.25 172 GLU A O 1
ATOM 1356 N N . LEU A 1 173 ? -29.839 -12.429 18.838 1.00 94.94 173 LEU A N 1
ATOM 1357 C CA . LEU A 1 173 ? -28.732 -13.362 18.621 1.00 94.94 173 LEU A CA 1
ATOM 1358 C C . LEU A 1 173 ? -28.509 -14.330 19.796 1.00 94.94 173 LEU A C 1
ATOM 1360 O O . LEU A 1 173 ? -27.552 -15.095 19.757 1.00 94.94 173 LEU A O 1
ATOM 1364 N N . ALA A 1 174 ? -29.363 -14.315 20.828 1.00 93.12 174 ALA A N 1
ATOM 1365 C CA . ALA A 1 174 ? -29.122 -15.033 22.087 1.00 93.12 174 ALA A CA 1
ATOM 1366 C C . ALA A 1 174 ? -28.876 -16.546 21.934 1.00 93.12 174 ALA A C 1
ATOM 1368 O O . ALA A 1 174 ? -28.047 -17.096 22.652 1.00 93.12 174 ALA A O 1
ATOM 1369 N N . ASP A 1 175 ? -29.550 -17.192 20.980 1.00 90.38 175 ASP A N 1
ATOM 1370 C CA . ASP A 1 175 ? -29.448 -18.637 20.728 1.00 90.38 175 ASP A CA 1
ATOM 1371 C C . ASP A 1 175 ? -28.651 -18.961 19.449 1.00 90.38 175 ASP A C 1
ATOM 1373 O O . ASP A 1 175 ? -28.835 -20.018 18.845 1.00 90.38 175 ASP A O 1
ATOM 1377 N N . ARG A 1 176 ? -27.823 -18.026 18.964 1.00 92.50 176 ARG A N 1
ATOM 1378 C CA . ARG A 1 176 ? -27.096 -18.175 17.696 1.00 92.50 176 ARG A CA 1
ATOM 1379 C C . ARG A 1 176 ? -25.637 -18.555 17.925 1.00 92.50 176 ARG A C 1
ATOM 1381 O O . ARG A 1 176 ? -24.967 -17.991 18.785 1.00 92.50 176 ARG A O 1
ATOM 1388 N N . ASP A 1 177 ? -25.131 -19.452 17.083 1.00 93.50 177 ASP A N 1
ATOM 1389 C CA . ASP A 1 177 ? -23.716 -19.818 17.070 1.00 93.50 177 ASP A CA 1
ATOM 1390 C C . ASP A 1 177 ? -22.861 -18.665 16.531 1.00 93.50 177 ASP A C 1
ATOM 1392 O O . ASP A 1 177 ? -23.159 -18.097 15.477 1.00 93.50 177 ASP A O 1
ATOM 1396 N N . LEU A 1 178 ? -21.784 -18.330 17.245 1.00 96.12 178 LEU A N 1
ATOM 1397 C CA . LEU A 1 178 ? -20.850 -17.272 16.860 1.00 96.12 178 LEU A CA 1
ATOM 1398 C C . LEU A 1 178 ? -19.578 -17.845 16.237 1.00 96.12 178 LEU A C 1
ATOM 1400 O O . LEU A 1 178 ? -18.932 -18.738 16.791 1.00 96.12 178 LEU A O 1
ATOM 1404 N N . GLU A 1 179 ? -19.147 -17.246 15.133 1.00 96.25 179 GLU A N 1
ATOM 1405 C CA . GLU A 1 179 ? -17.882 -17.541 14.477 1.00 96.25 179 GLU A CA 1
ATOM 1406 C C . GLU A 1 179 ? -16.998 -16.295 14.433 1.00 96.25 179 GLU A C 1
ATOM 1408 O O . GLU A 1 179 ? -17.261 -15.356 13.690 1.00 96.25 179 GLU A O 1
ATOM 1413 N N . LEU A 1 180 ? -15.902 -16.291 15.196 1.00 97.88 180 LEU A N 1
ATOM 1414 C CA . LEU A 1 180 ? -14.867 -15.268 15.047 1.00 97.88 180 LEU A CA 1
ATOM 1415 C C . LEU A 1 180 ? -14.150 -15.445 13.697 1.00 97.88 180 LEU A C 1
ATOM 1417 O O . LEU A 1 180 ? -13.355 -16.374 13.541 1.00 97.88 180 LEU A O 1
ATOM 1421 N N . ALA A 1 181 ? -14.456 -14.553 12.755 1.00 97.88 181 ALA A N 1
ATOM 1422 C CA . ALA A 1 181 ? -14.166 -14.681 11.328 1.00 97.88 181 ALA A CA 1
ATOM 1423 C C . ALA A 1 181 ? -12.977 -13.830 10.856 1.00 97.88 181 ALA A C 1
ATOM 1425 O O . ALA A 1 181 ? -12.312 -14.183 9.886 1.00 97.88 181 ALA A O 1
ATOM 1426 N N . GLY A 1 182 ? -12.662 -12.728 11.543 1.00 98.38 182 GLY A N 1
ATOM 1427 C CA . GLY A 1 182 ? -11.506 -11.909 11.184 1.00 98.38 182 GLY A CA 1
ATOM 1428 C C . GLY A 1 182 ? -11.140 -10.844 12.209 1.00 98.38 182 GLY A C 1
ATOM 1429 O O . GLY A 1 182 ? -11.934 -10.471 13.076 1.00 98.38 182 GLY A O 1
ATOM 1430 N N . PHE A 1 183 ? -9.914 -10.347 12.092 1.00 98.88 183 PHE A N 1
ATOM 1431 C CA . PHE A 1 183 ? -9.353 -9.313 12.950 1.00 98.88 183 PHE A CA 1
ATOM 1432 C C . PHE A 1 183 ? -8.707 -8.220 12.101 1.00 98.88 183 PHE A C 1
ATOM 1434 O O . PHE A 1 183 ? -7.856 -8.503 11.261 1.00 98.88 183 PHE A O 1
ATOM 1441 N N . VAL A 1 184 ? -9.073 -6.964 12.343 1.00 98.94 184 VAL A N 1
ATOM 1442 C CA . VAL A 1 184 ? -8.462 -5.796 11.708 1.00 98.94 184 VAL A CA 1
ATOM 1443 C C . VAL A 1 184 ? -7.746 -4.974 12.766 1.00 98.94 184 VAL A C 1
ATOM 1445 O O . VAL A 1 184 ? -8.350 -4.509 13.731 1.00 98.94 184 VAL A O 1
ATOM 1448 N N . TRP A 1 185 ? -6.458 -4.753 12.551 1.00 98.94 185 TRP A N 1
ATOM 1449 C CA . TRP A 1 185 ? -5.609 -3.911 13.372 1.00 98.94 185 TRP A CA 1
ATOM 1450 C C . TRP A 1 185 ? -5.266 -2.621 12.632 1.00 98.94 185 TRP A C 1
ATOM 1452 O O . TRP A 1 185 ? -4.572 -2.655 11.618 1.00 98.94 185 TRP A O 1
ATOM 1462 N N . PHE A 1 186 ? -5.700 -1.468 13.147 1.00 98.69 186 PHE A N 1
ATOM 1463 C CA . PHE A 1 186 ? -5.329 -0.167 12.587 1.00 98.69 186 PHE A CA 1
ATOM 1464 C C . PHE A 1 186 ? -4.730 0.765 13.639 1.00 98.69 186 PHE A C 1
ATOM 1466 O O . PHE A 1 186 ? -5.403 1.532 14.342 1.00 98.69 186 PHE A O 1
ATOM 1473 N N . GLN A 1 187 ? -3.408 0.686 13.741 1.00 97.88 187 GLN A N 1
ATOM 1474 C CA . GLN A 1 187 ? -2.603 1.450 14.678 1.00 97.88 187 GLN A CA 1
ATOM 1475 C C . GLN A 1 187 ? -1.216 1.706 14.101 1.00 97.88 187 GLN A C 1
ATOM 1477 O O . GLN A 1 187 ? -0.755 0.974 13.230 1.00 97.88 187 GLN A O 1
ATOM 1482 N N . GLY A 1 188 ? -0.559 2.764 14.578 1.00 94.88 188 GLY A N 1
ATOM 1483 C CA . GLY A 1 188 ? 0.866 2.912 14.306 1.00 94.88 188 GLY A CA 1
ATOM 1484 C C . GLY A 1 188 ? 1.449 4.291 14.552 1.00 94.88 188 GLY A C 1
ATOM 1485 O O . GLY A 1 188 ? 2.646 4.399 14.768 1.00 94.88 188 GLY A O 1
ATOM 1486 N N . TRP A 1 189 ? 0.638 5.356 14.581 1.00 95.44 189 TRP A N 1
ATOM 1487 C CA . TRP A 1 189 ? 1.155 6.728 14.712 1.00 95.44 189 TRP A CA 1
ATOM 1488 C C . TRP A 1 189 ? 2.070 6.906 15.931 1.00 95.44 189 TRP A C 1
ATOM 1490 O O . TRP A 1 189 ? 3.134 7.509 15.820 1.00 95.44 189 TRP A O 1
ATOM 1500 N N . ASN A 1 190 ? 1.676 6.362 17.085 1.00 95.88 190 ASN A N 1
ATOM 1501 C CA . ASN A 1 190 ? 2.426 6.535 18.329 1.00 95.88 190 ASN A CA 1
ATOM 1502 C C . ASN A 1 190 ? 3.735 5.737 18.382 1.00 95.88 190 ASN A C 1
ATOM 1504 O O . ASN A 1 190 ? 4.655 6.149 19.087 1.00 95.88 190 ASN A O 1
ATOM 1508 N N . ASP A 1 191 ? 3.824 4.628 17.652 1.00 97.31 191 ASP A N 1
ATOM 1509 C CA . ASP A 1 191 ? 5.062 3.863 17.496 1.00 97.31 191 ASP A CA 1
ATOM 1510 C C . ASP A 1 191 ? 5.944 4.498 16.416 1.00 97.31 191 ASP A C 1
ATOM 1512 O O . ASP A 1 191 ? 7.143 4.640 16.622 1.00 97.31 191 ASP A O 1
ATOM 1516 N N . MET A 1 192 ? 5.346 5.000 15.329 1.00 95.81 192 MET A N 1
ATOM 1517 C CA . MET A 1 192 ? 6.052 5.712 14.261 1.00 95.81 192 MET A CA 1
ATOM 1518 C C . MET A 1 192 ? 6.780 6.945 14.785 1.00 95.81 192 MET A C 1
ATOM 1520 O O . MET A 1 192 ? 7.915 7.184 14.401 1.00 95.81 192 MET A O 1
ATOM 1524 N N . VAL A 1 193 ? 6.176 7.745 15.673 1.00 93.75 193 VAL A N 1
ATOM 1525 C CA . VAL A 1 193 ? 6.832 8.968 16.174 1.00 93.75 193 VAL A CA 1
ATOM 1526 C C . VAL A 1 193 ? 8.014 8.698 17.116 1.00 93.75 193 VAL A C 1
ATOM 1528 O O . VAL A 1 193 ? 8.778 9.630 17.378 1.00 93.75 193 VAL A O 1
ATOM 1531 N N . ASN A 1 194 ? 8.220 7.462 17.583 1.00 94.00 194 ASN A N 1
ATOM 1532 C CA . ASN A 1 194 ? 9.312 7.078 18.479 1.00 94.00 194 ASN A CA 1
ATOM 1533 C C . ASN A 1 194 ? 10.185 5.982 17.849 1.00 94.00 194 ASN A C 1
ATOM 1535 O O . ASN A 1 194 ? 9.754 4.845 17.683 1.00 94.00 194 ASN A O 1
ATOM 1539 N N . ASP A 1 195 ? 11.442 6.308 17.557 1.00 92.00 195 ASP A N 1
ATOM 1540 C CA . ASP A 1 195 ? 12.336 5.421 16.806 1.00 92.00 195 ASP A CA 1
ATOM 1541 C C . ASP A 1 195 ? 12.603 4.094 17.543 1.00 92.00 195 ASP A C 1
ATOM 1543 O O . ASP A 1 195 ? 12.677 3.042 16.912 1.00 92.00 195 ASP A O 1
ATOM 1547 N N . SER A 1 196 ? 12.660 4.108 18.882 1.00 91.62 196 SER A N 1
ATOM 1548 C CA . SER A 1 196 ? 12.807 2.884 19.683 1.00 91.62 196 SER A CA 1
ATOM 1549 C C . SER A 1 196 ? 11.566 1.994 19.616 1.00 91.62 196 SER A C 1
ATOM 1551 O O . SER A 1 196 ? 11.683 0.776 19.660 1.00 91.62 196 SER A O 1
ATOM 1553 N N . TYR A 1 197 ? 10.375 2.584 19.486 1.00 95.69 197 TYR A N 1
ATOM 1554 C CA . TYR A 1 197 ? 9.132 1.816 19.371 1.00 95.69 197 TYR A CA 1
ATOM 1555 C C . TYR A 1 197 ? 8.997 1.228 17.968 1.00 95.69 197 TYR A C 1
ATOM 1557 O O . TYR A 1 197 ? 8.613 0.072 17.820 1.00 95.69 197 TYR A O 1
ATOM 1565 N N . THR A 1 198 ? 9.375 2.005 16.949 1.00 96.50 198 THR A N 1
ATOM 1566 C CA . THR A 1 198 ? 9.454 1.540 15.559 1.00 96.50 198 THR A CA 1
ATOM 1567 C C . THR A 1 198 ? 10.401 0.345 15.426 1.00 96.50 198 THR A C 1
ATOM 1569 O O . THR A 1 198 ? 10.043 -0.635 14.780 1.00 96.50 198 THR A O 1
ATOM 1572 N N . ALA A 1 199 ? 11.564 0.385 16.085 1.00 95.44 199 ALA A N 1
ATOM 1573 C CA . ALA A 1 199 ? 12.553 -0.692 16.031 1.00 95.44 199 ALA A CA 1
ATOM 1574 C C . ALA A 1 199 ? 12.033 -2.045 16.556 1.00 95.44 199 ALA A C 1
ATOM 1576 O O . ALA A 1 199 ? 12.427 -3.084 16.038 1.00 95.44 199 ALA A O 1
ATOM 1577 N N . GLU A 1 200 ? 11.131 -2.049 17.544 1.00 97.00 200 GLU A N 1
ATOM 1578 C CA . GLU A 1 200 ? 10.524 -3.283 18.072 1.00 97.00 200 GLU A CA 1
ATOM 1579 C C . GLU A 1 200 ? 9.199 -3.655 17.383 1.00 97.00 200 GLU A C 1
ATOM 1581 O O . GLU A 1 200 ? 8.589 -4.673 17.720 1.00 97.00 200 GLU A O 1
ATOM 1586 N N . TYR A 1 201 ? 8.695 -2.834 16.456 1.00 98.31 201 TYR A N 1
ATOM 1587 C CA . TYR A 1 201 ? 7.318 -2.965 15.982 1.00 98.31 201 TYR A CA 1
ATOM 1588 C C . TYR A 1 201 ? 7.062 -4.292 15.265 1.00 98.31 201 TYR A C 1
ATOM 1590 O O . TYR A 1 201 ? 6.048 -4.929 15.534 1.00 98.31 201 TYR A O 1
ATOM 1598 N N . ALA A 1 202 ? 7.972 -4.728 14.389 1.00 98.00 202 ALA A N 1
ATOM 1599 C CA . ALA A 1 202 ? 7.795 -5.956 13.613 1.00 98.00 202 ALA A CA 1
ATOM 1600 C C . ALA A 1 202 ? 7.693 -7.202 14.514 1.00 98.00 202 ALA A C 1
ATOM 1602 O O . ALA A 1 202 ? 6.772 -8.007 14.368 1.00 98.00 202 ALA A O 1
ATOM 1603 N N . GLU A 1 203 ? 8.593 -7.327 15.493 1.00 98.38 203 GLU A N 1
ATOM 1604 C CA . GLU A 1 203 ? 8.586 -8.436 16.453 1.00 98.38 203 GLU A CA 1
ATOM 1605 C C . GLU A 1 203 ? 7.355 -8.379 17.365 1.00 98.38 203 GLU A C 1
ATOM 1607 O O . GLU A 1 203 ? 6.646 -9.378 17.518 1.00 98.38 203 GLU A O 1
ATOM 1612 N N . ASN A 1 204 ? 7.035 -7.196 17.900 1.00 98.62 204 ASN A N 1
ATOM 1613 C CA . ASN A 1 204 ? 5.834 -7.005 18.708 1.00 98.62 204 ASN A CA 1
ATOM 1614 C C . ASN A 1 204 ? 4.557 -7.306 17.918 1.00 98.62 204 ASN A C 1
ATOM 1616 O O . ASN A 1 204 ? 3.625 -7.870 18.476 1.00 98.62 204 ASN A O 1
ATOM 1620 N N . MET A 1 205 ? 4.499 -6.978 16.629 1.00 98.75 205 MET A N 1
ATOM 1621 C CA . MET A 1 205 ? 3.342 -7.271 15.784 1.00 98.75 205 MET A CA 1
ATOM 1622 C C . MET A 1 205 ? 3.184 -8.774 15.554 1.00 98.75 205 MET A C 1
ATOM 1624 O O . MET A 1 205 ? 2.082 -9.303 15.694 1.00 98.75 205 MET A O 1
ATOM 1628 N N . ALA A 1 206 ? 4.276 -9.486 15.269 1.00 98.69 206 ALA A N 1
ATOM 1629 C CA . ALA A 1 206 ? 4.235 -10.937 15.117 1.00 98.69 206 ALA A CA 1
ATOM 1630 C C . ALA A 1 206 ? 3.764 -11.630 16.406 1.00 98.69 206 ALA A C 1
ATOM 1632 O O . ALA A 1 206 ? 2.886 -12.495 16.372 1.00 98.69 206 ALA A O 1
ATOM 1633 N N . ASN A 1 207 ? 4.286 -11.200 17.555 1.00 98.88 207 ASN A N 1
ATOM 1634 C CA . ASN A 1 207 ? 3.858 -11.677 18.869 1.00 98.88 207 ASN A CA 1
ATOM 1635 C C . ASN A 1 207 ? 2.395 -11.330 19.167 1.00 98.88 207 ASN A C 1
ATOM 1637 O O . ASN A 1 207 ? 1.656 -12.170 19.670 1.00 98.88 207 ASN A O 1
ATOM 1641 N N . PHE A 1 208 ? 1.946 -10.133 18.788 1.00 98.88 208 PHE A N 1
ATOM 1642 C CA . PHE A 1 208 ? 0.563 -9.698 18.952 1.00 98.88 208 PHE A CA 1
ATOM 1643 C C . PHE A 1 208 ? -0.405 -10.577 18.170 1.00 98.88 208 PHE A C 1
ATOM 1645 O O . PHE A 1 208 ? -1.390 -11.043 18.734 1.00 98.88 208 PHE A O 1
ATOM 1652 N N . ILE A 1 209 ? -0.096 -10.886 16.910 1.00 98.81 209 ILE A N 1
ATOM 1653 C CA . ILE A 1 209 ? -0.909 -11.795 16.093 1.00 98.81 209 ILE A CA 1
ATOM 1654 C C . ILE A 1 209 ? -0.983 -13.184 16.742 1.00 98.81 209 ILE A C 1
ATOM 1656 O O . ILE A 1 209 ? -2.073 -13.747 16.872 1.00 98.81 209 ILE A O 1
ATOM 1660 N N . ARG A 1 210 ? 0.157 -13.738 17.182 1.00 98.75 210 ARG A N 1
ATOM 1661 C CA . ARG A 1 210 ? 0.212 -15.057 17.840 1.00 98.75 210 ARG A CA 1
ATOM 1662 C C . ARG A 1 210 ? -0.599 -15.085 19.133 1.00 98.75 210 ARG A C 1
ATOM 1664 O O . ARG A 1 210 ? -1.388 -16.009 19.332 1.00 98.75 210 ARG A O 1
ATOM 1671 N N . ASP A 1 211 ? -0.430 -14.081 19.986 1.00 98.88 211 ASP A N 1
ATOM 1672 C CA . ASP A 1 211 ? -1.089 -14.029 21.288 1.00 98.88 211 ASP A CA 1
ATOM 1673 C C . ASP A 1 211 ? -2.591 -13.758 21.152 1.00 98.88 211 ASP A C 1
ATOM 1675 O O . ASP A 1 211 ? -3.373 -14.456 21.793 1.00 98.88 211 ASP A O 1
ATOM 1679 N N . VAL A 1 212 ? -3.026 -12.871 20.246 1.00 98.75 212 VAL A N 1
ATOM 1680 C CA . VAL A 1 212 ? -4.457 -12.673 19.946 1.00 98.75 212 VAL A CA 1
ATOM 1681 C C . VAL A 1 212 ? -5.097 -13.984 19.492 1.00 98.75 212 VAL A C 1
ATOM 1683 O O . VAL A 1 212 ? -6.143 -14.378 20.005 1.00 98.75 212 VAL A O 1
ATOM 1686 N N . ARG A 1 213 ? -4.463 -14.702 18.559 1.00 98.69 213 ARG A N 1
ATOM 1687 C CA . ARG A 1 213 ? -4.962 -15.995 18.065 1.00 98.69 213 ARG A CA 1
ATOM 1688 C C . ARG A 1 213 ? -5.038 -17.043 19.167 1.00 98.69 213 ARG A C 1
ATOM 1690 O O . ARG A 1 213 ? -6.017 -17.785 19.241 1.00 98.69 213 ARG A O 1
ATOM 1697 N N . LYS A 1 214 ? -4.021 -17.104 20.026 1.00 98.69 214 LYS A N 1
ATOM 1698 C CA . LYS A 1 214 ? -3.975 -18.009 21.175 1.00 98.69 214 LYS A CA 1
ATOM 1699 C C . LYS A 1 214 ? -5.071 -17.680 22.187 1.00 98.69 214 LYS A C 1
ATOM 1701 O O . LYS A 1 214 ? -5.832 -18.567 22.565 1.00 98.69 214 LYS A O 1
ATOM 1706 N N . ASP A 1 215 ? -5.172 -16.423 22.602 1.00 98.56 215 ASP A N 1
ATOM 1707 C CA . ASP A 1 215 ? -6.091 -15.989 23.651 1.00 98.56 215 ASP A CA 1
ATOM 1708 C C . ASP A 1 215 ? -7.551 -16.002 23.177 1.00 98.56 215 ASP A C 1
ATOM 1710 O O . ASP A 1 215 ? -8.454 -16.251 23.975 1.00 98.56 215 ASP A O 1
ATOM 1714 N N . LEU A 1 216 ? -7.815 -15.815 21.885 1.00 98.19 216 LEU A N 1
ATOM 1715 C CA . LEU A 1 216 ? -9.157 -15.969 21.315 1.00 98.19 216 LEU A CA 1
ATOM 1716 C C . LEU A 1 216 ? -9.451 -17.399 20.828 1.00 98.19 216 LEU A C 1
ATOM 1718 O O . LEU A 1 216 ? -10.544 -17.663 20.334 1.00 98.19 216 LEU A O 1
ATOM 1722 N N . GLY A 1 217 ? -8.503 -18.335 20.963 1.00 97.69 217 GLY A N 1
ATOM 1723 C CA . GLY A 1 217 ? -8.692 -19.740 20.587 1.00 97.69 217 GLY A CA 1
ATOM 1724 C C . GLY A 1 217 ? -8.871 -19.977 19.081 1.00 97.69 217 GLY A C 1
ATOM 1725 O O . GLY A 1 217 ? -9.528 -20.939 18.683 1.00 97.69 217 GLY A O 1
ATOM 1726 N N . LYS A 1 218 ? -8.311 -19.108 18.231 1.00 97.38 218 LYS A N 1
ATOM 1727 C CA . LYS A 1 218 ? -8.435 -19.152 16.764 1.00 97.38 218 LYS A CA 1
ATOM 1728 C C . LYS A 1 218 ? -7.053 -19.082 16.094 1.00 97.38 218 LYS A C 1
ATOM 1730 O O . LYS A 1 218 ? -6.640 -18.008 15.664 1.00 97.38 218 LYS A O 1
ATOM 1735 N N . PRO A 1 219 ? -6.326 -20.210 15.965 1.00 96.38 219 PRO A N 1
ATOM 1736 C CA . PRO A 1 219 ? -4.934 -20.233 15.488 1.00 96.38 219 PRO A CA 1
ATOM 1737 C C . PRO A 1 219 ? -4.730 -19.748 14.043 1.00 96.38 219 PRO A C 1
ATOM 1739 O O . PRO A 1 219 ? -3.631 -19.318 13.713 1.00 96.38 219 PRO A O 1
ATOM 1742 N N . ASN A 1 220 ? -5.772 -19.774 13.207 1.00 95.88 220 ASN A N 1
ATOM 1743 C CA . ASN A 1 220 ? -5.731 -19.337 11.805 1.00 95.88 220 ASN A CA 1
ATOM 1744 C C . ASN A 1 220 ? -6.683 -18.159 11.541 1.00 95.88 220 ASN A C 1
ATOM 1746 O O . ASN A 1 220 ? -7.226 -18.052 10.444 1.00 95.88 220 ASN A O 1
ATOM 1750 N N . LEU A 1 221 ? -6.960 -17.329 12.556 1.00 98.31 221 LEU A N 1
ATOM 1751 C CA . LEU A 1 221 ? -7.830 -16.162 12.397 1.00 98.31 221 LEU A CA 1
ATOM 1752 C C . LEU A 1 221 ? -7.260 -15.227 11.313 1.00 98.31 221 LEU A C 1
ATOM 1754 O O . LEU A 1 221 ? -6.138 -14.736 11.520 1.00 98.31 221 LEU A O 1
ATOM 1758 N N . PRO A 1 222 ? -8.008 -14.953 10.221 1.00 98.44 222 PRO A N 1
ATOM 1759 C CA . PRO A 1 222 ? -7.639 -13.943 9.238 1.00 98.44 222 PRO A CA 1
ATOM 1760 C C . PRO A 1 222 ? -7.305 -12.617 9.911 1.00 98.44 222 PRO A C 1
ATOM 1762 O O . PRO A 1 222 ? -8.093 -12.103 10.710 1.00 98.44 222 PRO A O 1
ATOM 1765 N N . PHE A 1 223 ? -6.130 -12.073 9.605 1.00 98.81 223 PHE A N 1
ATOM 1766 C CA . PHE A 1 223 ? -5.616 -10.888 10.282 1.00 98.81 223 PHE A CA 1
ATOM 1767 C C . PHE A 1 223 ? -5.186 -9.824 9.273 1.00 98.81 223 PHE A C 1
ATOM 1769 O O . PHE A 1 223 ? -4.305 -10.050 8.448 1.00 98.81 223 PHE A O 1
ATOM 1776 N N . VAL A 1 224 ? -5.779 -8.638 9.355 1.00 98.75 224 VAL A N 1
ATOM 1777 C CA . VAL A 1 224 ? -5.470 -7.507 8.476 1.00 98.75 224 VAL A CA 1
ATOM 1778 C C . VAL A 1 224 ? -4.810 -6.392 9.271 1.00 98.75 224 VAL A C 1
ATOM 1780 O O . VAL A 1 224 ? -5.348 -5.925 10.271 1.00 98.75 224 VAL A O 1
ATOM 1783 N N . ILE A 1 225 ? -3.658 -5.926 8.798 1.00 98.81 225 ILE A N 1
ATOM 1784 C CA . ILE A 1 225 ? -2.950 -4.760 9.323 1.00 98.81 225 ILE A CA 1
ATOM 1785 C C . ILE A 1 225 ? -3.225 -3.574 8.397 1.00 98.81 225 ILE A C 1
ATOM 1787 O O . ILE A 1 225 ? -2.817 -3.569 7.238 1.00 98.81 225 ILE A O 1
ATOM 1791 N N . GLY A 1 226 ? -3.867 -2.528 8.909 1.00 98.19 226 GLY A N 1
ATOM 1792 C CA . GLY A 1 226 ? -3.912 -1.232 8.241 1.00 98.19 226 GLY A CA 1
ATOM 1793 C C . GLY A 1 226 ? -2.547 -0.554 8.333 1.00 98.19 226 GLY A C 1
ATOM 1794 O O . GLY A 1 226 ? -2.142 -0.101 9.409 1.00 98.19 226 GLY A O 1
ATOM 1795 N N . GLN A 1 227 ? -1.822 -0.488 7.218 1.00 97.25 227 GLN A N 1
ATOM 1796 C CA . GLN A 1 227 ? -0.518 0.167 7.175 1.00 97.25 227 GLN A CA 1
ATOM 1797 C C . GLN A 1 227 ? -0.680 1.679 7.357 1.00 97.25 227 GLN A C 1
ATOM 1799 O O . GLN A 1 227 ? -1.678 2.258 6.940 1.00 97.25 227 GLN A O 1
ATOM 1804 N N . LEU A 1 228 ? 0.289 2.352 7.972 1.00 95.75 228 LEU A N 1
ATOM 1805 C CA . LEU A 1 228 ? 0.242 3.799 8.148 1.00 95.75 228 LEU A CA 1
ATOM 1806 C C . LEU A 1 228 ? 0.318 4.517 6.790 1.00 95.75 228 LEU A C 1
ATOM 1808 O O . LEU A 1 228 ? 1.294 4.371 6.061 1.00 95.75 228 LEU A O 1
ATOM 1812 N N . GLY A 1 229 ? -0.674 5.360 6.502 1.00 95.31 229 GLY A N 1
ATOM 1813 C CA . GLY A 1 229 ? -0.762 6.143 5.268 1.00 95.31 229 GLY A CA 1
ATOM 1814 C C . GLY A 1 229 ? -0.945 7.645 5.464 1.00 95.31 229 GLY A C 1
ATOM 1815 O O . GLY A 1 229 ? -1.306 8.349 4.527 1.00 95.31 229 GLY A O 1
ATOM 1816 N N . VAL A 1 230 ? -0.693 8.165 6.671 1.00 94.31 230 VAL A N 1
ATOM 1817 C CA . VAL A 1 230 ? -0.857 9.598 6.970 1.00 94.31 230 VAL A CA 1
ATOM 1818 C C . VAL A 1 230 ? 0.033 10.474 6.081 1.00 94.31 230 VAL A C 1
ATOM 1820 O O . VAL A 1 230 ? 1.255 10.326 6.120 1.00 94.31 230 VAL A O 1
ATOM 1823 N N . GLY A 1 231 ? -0.552 11.433 5.366 1.00 91.75 231 GLY A N 1
ATOM 1824 C CA . GLY A 1 231 ? 0.149 12.301 4.408 1.00 91.75 231 GLY A CA 1
ATOM 1825 C C . GLY A 1 231 ? 0.101 11.798 2.963 1.00 91.75 231 GLY A C 1
ATOM 1826 O O . GLY A 1 231 ? 0.646 12.432 2.066 1.00 91.75 231 GLY A O 1
ATOM 1827 N N . GLY A 1 232 ? -0.540 10.651 2.727 1.00 92.12 232 GLY A N 1
ATOM 1828 C CA . GLY A 1 232 ? -0.706 10.086 1.395 1.00 92.12 232 GLY A CA 1
ATOM 1829 C C . GLY A 1 232 ? 0.573 9.510 0.792 1.00 92.12 232 GLY A C 1
ATOM 1830 O O . GLY A 1 232 ? 1.656 9.555 1.376 1.00 92.12 232 GLY A O 1
ATOM 1831 N N . LEU A 1 233 ? 0.428 8.922 -0.395 1.00 86.19 233 LEU A N 1
ATOM 1832 C CA . LEU A 1 233 ? 1.466 8.135 -1.064 1.00 86.19 233 LEU A CA 1
ATOM 1833 C C . LEU A 1 233 ? 2.818 8.861 -1.197 1.00 86.19 233 LEU A C 1
ATOM 1835 O O . LEU A 1 233 ? 3.859 8.282 -0.887 1.00 86.19 233 LEU A O 1
ATOM 1839 N N . PHE A 1 234 ? 2.822 10.123 -1.631 1.00 81.19 234 PHE A N 1
ATOM 1840 C CA . PHE A 1 234 ? 4.065 10.829 -1.964 1.00 81.19 234 PHE A CA 1
ATOM 1841 C C . PHE A 1 234 ? 4.814 11.361 -0.746 1.00 81.19 234 PHE A C 1
ATOM 1843 O O . PHE A 1 234 ? 6.030 11.193 -0.671 1.00 81.19 234 PHE A O 1
ATOM 1850 N N . GLU A 1 235 ? 4.117 11.938 0.240 1.00 84.38 235 GLU A N 1
ATOM 1851 C CA . GLU A 1 235 ? 4.775 12.372 1.480 1.00 84.38 235 GLU A CA 1
ATOM 1852 C C . GLU A 1 235 ? 5.395 11.169 2.203 1.00 84.38 235 GLU A C 1
ATOM 1854 O O . GLU A 1 235 ? 6.493 11.252 2.752 1.00 84.38 235 GLU A O 1
ATOM 1859 N N . GLN A 1 236 ? 4.709 10.024 2.163 1.00 80.69 236 GLN A N 1
ATOM 1860 C CA . GLN A 1 236 ? 5.193 8.771 2.733 1.00 80.69 236 GLN A CA 1
ATOM 1861 C C . GLN A 1 236 ? 6.509 8.315 2.091 1.00 80.69 236 GLN A C 1
ATOM 1863 O O . GLN A 1 236 ? 7.449 7.996 2.815 1.00 80.69 236 GLN A O 1
ATOM 1868 N N . GLN A 1 237 ? 6.614 8.350 0.758 1.00 75.62 237 GLN A N 1
ATOM 1869 C CA . GLN A 1 237 ? 7.842 7.975 0.040 1.00 75.62 237 GLN A CA 1
ATOM 1870 C C . GLN A 1 237 ? 9.025 8.905 0.339 1.00 75.62 237 GLN A C 1
ATOM 1872 O O . GLN A 1 237 ? 10.176 8.475 0.309 1.00 75.62 237 GLN A O 1
ATOM 1877 N N . GLN A 1 238 ? 8.755 10.176 0.636 1.00 81.44 238 GLN A N 1
ATOM 1878 C CA . GLN A 1 238 ? 9.786 11.177 0.916 1.00 81.44 238 GLN A CA 1
ATOM 1879 C C . GLN A 1 238 ? 10.183 11.245 2.396 1.00 81.44 238 GLN A C 1
ATOM 1881 O O . GLN A 1 238 ? 11.115 11.970 2.744 1.00 81.44 238 GLN A O 1
ATOM 1886 N N . ASN A 1 239 ? 9.495 10.514 3.280 1.00 88.50 239 ASN A N 1
ATOM 1887 C CA . ASN A 1 239 ? 9.726 10.551 4.719 1.00 88.50 239 ASN A CA 1
ATOM 1888 C C . ASN A 1 239 ? 10.333 9.223 5.212 1.00 88.50 239 ASN A C 1
ATOM 1890 O O . ASN A 1 239 ? 9.587 8.281 5.496 1.00 88.50 239 ASN A O 1
ATOM 1894 N N . PRO A 1 240 ? 11.669 9.147 5.405 1.00 89.81 240 PRO A N 1
ATOM 1895 C CA . PRO A 1 240 ? 12.348 7.911 5.800 1.00 89.81 240 PRO A CA 1
ATOM 1896 C C . PRO A 1 240 ? 11.806 7.301 7.092 1.00 89.81 240 PRO A C 1
ATOM 1898 O O . PRO A 1 240 ? 11.770 6.084 7.235 1.00 89.81 240 PRO A O 1
ATOM 1901 N N . LYS A 1 241 ? 11.345 8.137 8.029 1.00 91.81 241 LYS A N 1
ATOM 1902 C CA . LYS A 1 241 ? 10.798 7.684 9.309 1.00 91.81 241 LYS A CA 1
ATOM 1903 C C . LYS A 1 241 ? 9.454 6.983 9.135 1.00 91.81 241 LYS A C 1
ATOM 1905 O O . LYS A 1 241 ? 9.236 5.918 9.709 1.00 91.81 241 LYS A O 1
ATOM 1910 N N . LYS A 1 242 ? 8.557 7.557 8.330 1.00 92.88 242 LYS A N 1
ATOM 1911 C CA . LYS A 1 242 ? 7.271 6.919 8.036 1.00 92.88 242 LYS A CA 1
ATOM 1912 C C . LYS A 1 242 ? 7.459 5.662 7.180 1.00 92.88 242 LYS A C 1
ATOM 1914 O O . LYS A 1 242 ? 6.810 4.658 7.460 1.00 92.88 242 LYS A O 1
ATOM 1919 N N . GLN A 1 243 ? 8.381 5.687 6.213 1.00 90.56 243 GLN A N 1
ATOM 1920 C CA . GLN A 1 243 ? 8.710 4.516 5.399 1.00 90.56 243 GLN A CA 1
ATOM 1921 C C . GLN A 1 243 ? 9.274 3.368 6.249 1.00 90.56 243 GLN A C 1
ATOM 1923 O O . GLN A 1 243 ? 8.733 2.271 6.189 1.00 90.56 243 GLN A O 1
ATOM 1928 N N . ALA A 1 244 ? 10.251 3.630 7.125 1.00 92.50 244 ALA A N 1
ATOM 1929 C CA . ALA A 1 244 ? 10.798 2.614 8.029 1.00 92.50 244 ALA A CA 1
ATOM 1930 C C . ALA A 1 244 ? 9.716 1.979 8.921 1.00 92.50 244 ALA A C 1
ATOM 1932 O O . ALA A 1 244 ? 9.720 0.774 9.164 1.00 92.50 244 ALA A O 1
ATOM 1933 N N . PHE A 1 245 ? 8.746 2.777 9.378 1.00 95.75 245 PHE A N 1
ATOM 1934 C CA . PHE A 1 245 ? 7.617 2.257 10.142 1.00 95.75 245 PHE A CA 1
ATOM 1935 C C . PHE A 1 245 ? 6.684 1.369 9.301 1.00 95.75 245 PHE A C 1
ATOM 1937 O O . PHE A 1 245 ? 6.252 0.312 9.759 1.00 95.75 245 PHE A O 1
ATOM 1944 N N . LYS A 1 246 ? 6.386 1.766 8.058 1.00 94.38 246 LYS A N 1
ATOM 1945 C CA . LYS A 1 246 ? 5.603 0.948 7.119 1.00 94.38 246 LYS A CA 1
ATOM 1946 C C . LYS A 1 246 ? 6.296 -0.376 6.809 1.00 94.38 246 LYS A C 1
ATOM 1948 O O . LYS A 1 246 ? 5.615 -1.401 6.758 1.00 94.38 246 LYS A O 1
ATOM 1953 N N . ASP A 1 247 ? 7.615 -0.355 6.645 1.00 92.75 247 ASP A N 1
ATOM 1954 C CA . ASP A 1 247 ? 8.424 -1.553 6.421 1.00 92.75 247 ASP A CA 1
ATOM 1955 C C . ASP A 1 247 ? 8.335 -2.492 7.631 1.00 92.75 247 ASP A C 1
ATOM 1957 O O . ASP A 1 247 ? 8.086 -3.681 7.461 1.00 92.75 247 ASP A O 1
ATOM 1961 N N . ALA A 1 248 ? 8.397 -1.965 8.860 1.00 95.75 248 ALA A N 1
ATOM 1962 C CA . ALA A 1 248 ? 8.210 -2.766 10.073 1.00 95.75 248 ALA A CA 1
ATOM 1963 C C . ALA A 1 248 ? 6.799 -3.385 10.176 1.00 95.75 248 ALA A C 1
ATOM 1965 O O . ALA A 1 248 ? 6.650 -4.522 10.626 1.00 95.75 248 ALA A O 1
ATOM 1966 N N . GLN A 1 249 ? 5.753 -2.671 9.736 1.00 95.94 249 GLN A N 1
ATOM 1967 C CA . GLN A 1 249 ? 4.398 -3.233 9.636 1.00 95.94 249 GLN A CA 1
ATOM 1968 C C . GLN A 1 249 ? 4.317 -4.362 8.595 1.00 95.94 249 GLN A C 1
ATOM 1970 O O . GLN A 1 249 ? 3.644 -5.362 8.837 1.00 95.94 249 GLN A O 1
ATOM 1975 N N . ALA A 1 250 ? 4.989 -4.202 7.450 1.00 93.81 250 ALA A N 1
ATOM 1976 C CA . ALA A 1 250 ? 5.005 -5.192 6.375 1.00 93.81 250 ALA A CA 1
ATOM 1977 C C . ALA A 1 250 ? 5.790 -6.451 6.761 1.00 93.81 250 ALA A C 1
ATOM 1979 O O . ALA A 1 250 ? 5.271 -7.557 6.631 1.00 93.81 250 ALA A O 1
ATOM 1980 N N . GLN A 1 251 ? 6.981 -6.275 7.336 1.00 95.12 251 GLN A N 1
ATOM 1981 C CA . GLN A 1 251 ? 7.878 -7.355 7.742 1.00 95.12 251 GLN A CA 1
ATOM 1982 C C . GLN A 1 251 ? 7.192 -8.372 8.660 1.00 95.12 251 GLN A C 1
ATOM 1984 O O . GLN A 1 251 ? 7.423 -9.573 8.538 1.00 95.12 251 GLN A O 1
ATOM 1989 N N . ALA A 1 252 ? 6.330 -7.907 9.570 1.00 92.50 252 ALA A N 1
ATOM 1990 C CA . ALA A 1 252 ? 5.581 -8.797 10.447 1.00 92.50 252 ALA A CA 1
ATOM 1991 C C . ALA A 1 252 ? 4.665 -9.742 9.660 1.00 92.50 252 ALA A C 1
ATOM 1993 O O . ALA A 1 252 ? 4.627 -10.924 9.969 1.00 92.50 252 ALA A O 1
ATOM 1994 N N . ALA A 1 253 ? 3.958 -9.242 8.642 1.00 92.06 253 ALA A N 1
ATOM 1995 C CA . ALA A 1 253 ? 3.042 -10.033 7.818 1.00 92.06 253 ALA A CA 1
ATOM 1996 C C . ALA A 1 253 ? 3.754 -10.929 6.791 1.00 92.06 253 ALA A C 1
ATOM 1998 O O . ALA A 1 253 ? 3.168 -11.902 6.326 1.00 92.06 253 ALA A O 1
ATOM 1999 N N . GLU A 1 254 ? 5.002 -10.614 6.442 1.00 92.88 254 GLU A N 1
ATOM 2000 C CA . GLU A 1 254 ? 5.824 -11.366 5.483 1.00 92.88 254 GLU A CA 1
ATOM 2001 C C . GLU A 1 254 ? 6.468 -12.631 6.080 1.00 92.88 254 GLU A C 1
ATOM 2003 O O . GLU A 1 254 ? 7.133 -13.384 5.366 1.00 92.88 254 GLU A O 1
ATOM 2008 N N . LEU A 1 255 ? 6.271 -12.902 7.376 1.00 94.44 255 LEU A N 1
ATOM 2009 C CA . LEU A 1 255 ? 6.739 -14.138 8.001 1.00 94.44 255 LEU A CA 1
ATOM 2010 C C . LEU A 1 255 ? 6.095 -15.374 7.334 1.00 94.44 255 LEU A C 1
ATOM 2012 O O . LEU A 1 255 ? 4.877 -15.390 7.152 1.00 94.44 255 LEU A O 1
ATOM 2016 N N . PRO A 1 256 ? 6.856 -16.453 7.048 1.00 94.94 256 PRO A N 1
ATOM 2017 C CA . PRO A 1 256 ? 6.328 -17.631 6.345 1.00 94.94 256 PRO A CA 1
ATOM 2018 C C . PRO A 1 256 ? 5.097 -18.273 7.001 1.00 94.94 256 PRO A C 1
ATOM 2020 O O . PRO A 1 256 ? 4.190 -18.738 6.324 1.00 94.94 256 PRO A O 1
ATOM 2023 N N . GLU A 1 257 ? 5.028 -18.270 8.333 1.00 95.50 257 GLU A N 1
ATOM 2024 C CA . GLU A 1 257 ? 3.891 -18.804 9.101 1.00 95.50 257 GLU A CA 1
ATOM 2025 C C . GLU A 1 257 ? 2.589 -17.998 8.954 1.00 95.50 257 GLU A C 1
ATOM 2027 O O . GLU A 1 257 ? 1.519 -18.465 9.339 1.00 95.50 257 GLU A O 1
ATOM 2032 N N . PHE A 1 258 ? 2.671 -16.780 8.423 1.00 96.19 258 PHE A N 1
ATOM 2033 C CA . PHE A 1 258 ? 1.538 -15.885 8.198 1.00 96.19 258 PHE A CA 1
ATOM 2034 C C . PHE A 1 258 ? 1.117 -15.802 6.734 1.00 96.19 258 PHE A C 1
ATOM 2036 O O . PHE A 1 258 ? 0.110 -15.163 6.406 1.00 96.19 258 PHE A O 1
ATOM 2043 N N . GLU A 1 259 ? 1.842 -16.493 5.861 1.00 90.88 259 GLU A N 1
ATOM 2044 C CA . GLU A 1 259 ? 1.551 -16.537 4.447 1.00 90.88 259 GLU A CA 1
ATOM 2045 C C . GLU A 1 259 ? 0.110 -17.031 4.195 1.00 90.88 259 GLU A C 1
ATOM 2047 O O . GLU A 1 259 ? -0.283 -18.128 4.579 1.00 90.88 259 GLU A O 1
ATOM 2052 N N . GLY A 1 260 ? -0.705 -16.201 3.534 1.00 89.25 260 GLY A N 1
ATOM 2053 C CA . GLY A 1 260 ? -2.094 -16.548 3.188 1.00 89.25 260 GLY A CA 1
ATOM 2054 C C . GLY A 1 260 ? -3.104 -16.373 4.318 1.00 89.25 260 GLY A C 1
ATOM 2055 O O . GLY A 1 260 ? -4.282 -16.621 4.101 1.00 89.25 260 GLY A O 1
ATOM 2056 N N . ASN A 1 261 ? -2.671 -15.925 5.498 1.00 94.69 261 ASN A N 1
ATOM 2057 C CA . ASN A 1 261 ? -3.558 -15.717 6.645 1.00 94.69 261 ASN A CA 1
ATOM 2058 C C . ASN A 1 261 ? -3.395 -14.332 7.306 1.00 94.69 261 ASN A C 1
ATOM 2060 O O . ASN A 1 261 ? -4.245 -13.923 8.097 1.00 94.69 261 ASN A O 1
ATOM 2064 N N . VAL A 1 262 ? -2.331 -13.593 6.976 1.00 97.44 262 VAL A N 1
ATOM 2065 C CA . VAL A 1 262 ? -2.140 -12.189 7.362 1.00 97.44 262 VAL A CA 1
ATOM 2066 C C . VAL A 1 262 ? -1.970 -11.328 6.112 1.00 97.44 262 VAL A C 1
ATOM 2068 O O . VAL A 1 262 ? -1.330 -11.738 5.145 1.00 97.44 262 VAL A O 1
ATOM 2071 N N . SER A 1 263 ? -2.544 -10.129 6.135 1.00 95.06 263 SER A N 1
ATOM 2072 C CA . SER A 1 263 ? -2.474 -9.149 5.051 1.00 95.06 263 SER A CA 1
ATOM 2073 C C . SER A 1 263 ? -2.162 -7.749 5.581 1.00 95.06 263 SER A C 1
ATOM 2075 O O . SER A 1 263 ? -2.481 -7.415 6.723 1.00 95.06 263 SER A O 1
ATOM 2077 N N . VAL A 1 264 ? -1.561 -6.915 4.730 1.00 95.50 264 VAL A N 1
ATOM 2078 C CA . VAL A 1 264 ? -1.273 -5.503 5.002 1.00 95.50 264 VAL A CA 1
ATOM 2079 C C . VAL A 1 264 ? -1.983 -4.637 3.970 1.00 95.50 264 VAL A C 1
ATOM 2081 O O . VAL A 1 264 ? -1.673 -4.698 2.780 1.00 95.50 264 VAL A O 1
ATOM 2084 N N . VAL A 1 265 ? -2.883 -3.771 4.433 1.00 95.19 265 VAL A N 1
ATOM 2085 C CA . VAL A 1 265 ? -3.653 -2.869 3.573 1.00 95.19 265 VAL A CA 1
ATOM 2086 C C . VAL A 1 265 ? -2.992 -1.482 3.503 1.00 95.19 265 VAL A C 1
ATOM 2088 O O . VAL A 1 265 ? -2.854 -0.826 4.541 1.00 95.19 265 VAL A O 1
ATOM 2091 N N . PRO A 1 266 ? -2.589 -1.006 2.304 1.00 93.12 266 PRO A N 1
ATOM 2092 C CA . PRO A 1 266 ? -2.227 0.393 2.066 1.00 93.12 266 PRO A CA 1
ATOM 2093 C C . PRO A 1 266 ? -3.358 1.334 2.443 1.00 93.12 266 PRO A C 1
ATOM 2095 O O . PRO A 1 266 ? -4.440 1.231 1.877 1.00 93.12 266 PRO A O 1
ATOM 2098 N N . THR A 1 267 ? -3.099 2.326 3.286 1.00 95.81 267 THR A N 1
ATOM 2099 C CA . THR A 1 267 ? -4.038 3.449 3.444 1.00 95.81 267 THR A CA 1
ATOM 2100 C C . THR A 1 267 ? -3.508 4.759 2.862 1.00 95.81 267 THR A C 1
ATOM 2102 O O . THR A 1 267 ? -4.233 5.745 2.803 1.00 95.81 267 THR A O 1
ATOM 2105 N N . ASP A 1 268 ? -2.261 4.783 2.389 1.00 93.62 268 ASP A N 1
ATOM 2106 C CA . ASP A 1 268 ? -1.618 5.944 1.762 1.00 93.62 268 ASP A CA 1
ATOM 2107 C C . ASP A 1 268 ? -2.228 6.299 0.401 1.00 93.62 268 ASP A C 1
ATOM 2109 O O . ASP A 1 268 ? -2.357 7.476 0.070 1.00 93.62 268 ASP A O 1
ATOM 2113 N N . VAL A 1 269 ? -2.659 5.289 -0.354 1.00 90.44 269 VAL A N 1
ATOM 2114 C CA . VAL A 1 269 ? -3.431 5.437 -1.604 1.00 90.44 269 VAL A CA 1
ATOM 2115 C C . VAL A 1 269 ? -4.908 5.780 -1.367 1.00 90.44 269 VAL A C 1
ATOM 2117 O O . VAL A 1 269 ? -5.644 6.049 -2.310 1.00 90.44 269 VAL A O 1
ATOM 2120 N N . LEU A 1 270 ? -5.356 5.766 -0.107 1.00 93.88 270 LEU A N 1
ATOM 2121 C CA . LEU A 1 270 ? -6.727 6.101 0.303 1.00 93.88 270 LEU A CA 1
ATOM 2122 C C . LEU A 1 270 ? -6.806 7.492 0.951 1.00 93.88 270 LEU A C 1
ATOM 2124 O O . LEU A 1 270 ? -7.838 7.864 1.514 1.00 93.88 270 LEU A O 1
ATOM 2128 N N . TRP A 1 271 ? -5.709 8.250 0.889 1.00 95.38 271 TRP A N 1
ATOM 2129 C CA . TRP A 1 271 ? -5.628 9.624 1.360 1.00 95.38 271 TRP A CA 1
ATOM 2130 C C . TRP A 1 271 ? -6.509 10.546 0.516 1.00 95.38 271 TRP A C 1
ATOM 2132 O O . TRP A 1 271 ? -6.522 10.463 -0.711 1.00 95.38 271 TRP A O 1
ATOM 2142 N N . ASP A 1 272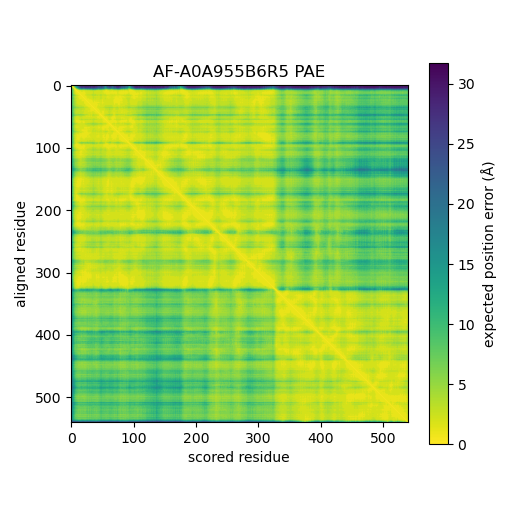 ? -7.243 11.445 1.167 1.00 95.06 272 ASP A N 1
ATOM 2143 C CA . ASP A 1 272 ? -8.124 12.372 0.465 1.00 95.06 272 ASP A CA 1
ATOM 2144 C C . ASP A 1 272 ? -7.342 13.592 -0.030 1.00 95.06 272 ASP A C 1
ATOM 2146 O O . ASP A 1 272 ? -7.211 14.598 0.670 1.00 95.06 272 ASP A O 1
ATOM 2150 N N . MET A 1 273 ? -6.828 13.491 -1.258 1.00 93.50 273 MET A N 1
ATOM 2151 C CA . MET A 1 273 ? -6.044 14.547 -1.910 1.00 93.50 273 MET A CA 1
ATOM 2152 C C . MET A 1 273 ? -6.814 15.871 -2.024 1.00 93.50 273 MET A C 1
ATOM 2154 O O . MET A 1 273 ? -6.208 16.942 -2.011 1.00 93.50 273 MET A O 1
ATOM 2158 N N . ARG A 1 274 ? -8.153 15.822 -2.077 1.00 92.69 274 ARG A N 1
ATOM 2159 C CA . ARG A 1 274 ? -8.996 17.023 -2.138 1.00 92.69 274 ARG A CA 1
ATOM 2160 C C . ARG A 1 274 ? -8.999 17.757 -0.798 1.00 92.69 274 ARG A C 1
ATOM 2162 O O . ARG A 1 274 ? -8.791 18.967 -0.758 1.00 92.69 274 ARG A O 1
ATOM 2169 N N . ALA A 1 275 ? -9.188 17.024 0.301 1.00 95.69 275 ALA A N 1
ATOM 2170 C CA . ALA A 1 275 ? -9.102 17.589 1.644 1.00 95.69 275 ALA A CA 1
ATOM 2171 C C . ALA A 1 275 ? -7.677 18.084 1.946 1.00 95.69 275 ALA A C 1
ATOM 2173 O O . ALA A 1 275 ? -7.504 19.137 2.562 1.00 95.69 275 ALA A O 1
ATOM 2174 N N . ASP A 1 276 ? -6.656 17.358 1.478 1.00 95.44 276 ASP A N 1
ATOM 2175 C CA . ASP A 1 276 ? -5.254 17.740 1.650 1.00 95.44 276 ASP A CA 1
ATOM 2176 C C . ASP A 1 276 ? -4.949 19.078 0.975 1.00 95.44 276 ASP 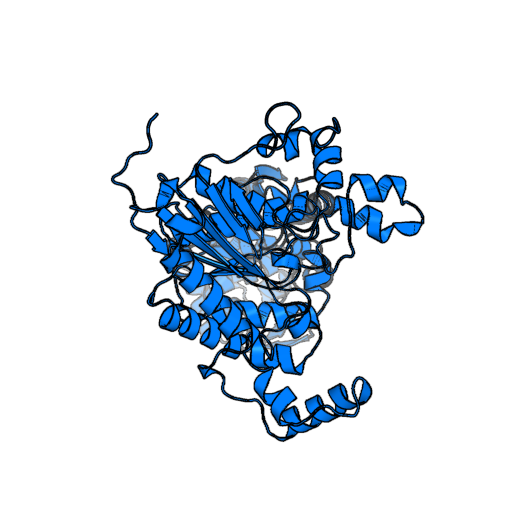A C 1
ATOM 2178 O O . ASP A 1 276 ? -4.403 19.971 1.617 1.00 95.44 276 ASP A O 1
ATOM 2182 N N . ALA A 1 277 ? -5.397 19.276 -0.268 1.00 93.94 277 ALA A N 1
ATOM 2183 C CA . ALA A 1 277 ? -5.212 20.533 -0.988 1.00 93.94 277 ALA A CA 1
ATOM 2184 C C . ALA A 1 277 ? -5.772 21.745 -0.215 1.00 93.94 277 ALA A C 1
ATOM 2186 O O . ALA A 1 277 ? -5.104 22.778 -0.105 1.00 93.94 277 ALA A O 1
ATOM 2187 N N . VAL A 1 278 ? -6.961 21.610 0.389 1.00 95.88 278 VAL A N 1
ATOM 2188 C CA . VAL A 1 278 ? -7.548 22.657 1.247 1.00 95.88 278 VAL A CA 1
ATOM 2189 C C . VAL A 1 278 ? -6.736 22.837 2.533 1.00 95.88 278 VAL A C 1
ATOM 2191 O O . VAL A 1 278 ? -6.511 23.969 2.971 1.00 95.88 278 VAL A O 1
ATOM 2194 N N . PHE A 1 279 ? -6.242 21.743 3.122 1.00 96.25 279 PHE A N 1
ATOM 2195 C CA . PHE A 1 279 ? -5.380 21.797 4.301 1.00 96.25 279 PHE A CA 1
ATOM 2196 C C . PHE A 1 279 ? -4.084 22.573 4.037 1.00 96.25 279 PHE A C 1
ATOM 2198 O O . PHE A 1 279 ? -3.759 23.492 4.797 1.00 96.25 279 PHE A O 1
ATOM 2205 N N . GLN A 1 280 ? -3.387 22.255 2.941 1.00 94.56 280 GLN A N 1
ATOM 2206 C CA . GLN A 1 280 ? -2.116 22.873 2.548 1.00 94.56 280 GLN A CA 1
ATOM 2207 C C . GLN A 1 280 ? -2.264 24.351 2.156 1.00 94.56 280 GLN A C 1
ATOM 2209 O O . GLN A 1 280 ? -1.353 25.144 2.390 1.00 94.56 280 GLN A O 1
ATOM 2214 N N . LYS A 1 281 ? -3.424 24.757 1.621 1.00 94.38 281 LYS A N 1
ATOM 2215 C CA . LYS A 1 281 ? -3.750 26.164 1.314 1.00 94.38 281 LYS A CA 1
ATOM 2216 C C . LYS A 1 281 ? -3.896 27.047 2.569 1.00 94.38 281 LYS A C 1
ATOM 2218 O O . LYS A 1 281 ? -3.896 28.271 2.452 1.00 94.38 281 LYS A O 1
ATOM 2223 N N . GLY A 1 282 ? -4.008 26.449 3.757 1.00 95.25 282 GLY A N 1
ATOM 2224 C CA . GLY A 1 282 ? -4.273 27.141 5.021 1.00 95.25 282 GLY A CA 1
ATOM 2225 C C . GLY A 1 282 ? -5.730 26.977 5.446 1.00 95.25 282 GLY A C 1
ATOM 2226 O O . GLY A 1 282 ? -6.559 27.867 5.260 1.00 95.25 282 GLY A O 1
ATOM 2227 N N . TRP A 1 283 ? -6.075 25.815 6.008 1.00 94.12 283 TRP A N 1
ATOM 2228 C CA . TRP A 1 283 ? -7.466 25.489 6.364 1.00 94.12 283 TRP A CA 1
ATOM 2229 C C . TRP A 1 283 ? -8.098 26.439 7.389 1.00 94.12 283 TRP A C 1
ATOM 2231 O O . TRP A 1 283 ? -9.315 26.595 7.407 1.00 94.12 283 TRP A O 1
ATOM 2241 N N . LYS A 1 284 ? -7.300 27.080 8.253 1.00 94.00 284 LYS A N 1
ATOM 2242 C CA . LYS A 1 284 ? -7.823 28.020 9.259 1.00 94.00 284 LYS A CA 1
ATOM 2243 C C . LYS A 1 284 ? -8.348 29.291 8.606 1.00 94.00 284 LYS A C 1
ATOM 2245 O O . LYS A 1 284 ? -9.357 29.836 9.041 1.00 94.00 284 LYS A O 1
ATOM 2250 N N . GLU A 1 285 ? -7.668 29.736 7.559 1.00 96.56 285 GLU A N 1
ATOM 2251 C CA . GLU A 1 285 ? -8.036 30.880 6.737 1.00 96.56 285 GLU A CA 1
ATOM 2252 C C . GLU A 1 285 ? -9.160 30.528 5.747 1.00 96.56 285 GLU A C 1
ATOM 2254 O O . GLU A 1 285 ? -9.887 31.413 5.308 1.00 96.56 285 GLU A O 1
ATOM 2259 N N . ASN A 1 286 ? -9.340 29.238 5.442 1.00 95.75 286 ASN A N 1
ATOM 2260 C CA . ASN A 1 286 ? -10.345 28.706 4.517 1.00 95.75 286 ASN A CA 1
ATOM 2261 C C . ASN A 1 286 ? -11.370 27.811 5.245 1.00 95.75 286 ASN A C 1
ATOM 2263 O O . ASN A 1 286 ? -11.741 26.749 4.752 1.00 95.75 286 ASN A O 1
ATOM 2267 N N . LEU A 1 287 ? -11.817 28.214 6.440 1.00 95.12 287 LEU A N 1
ATOM 2268 C CA . LEU A 1 287 ? -12.596 27.344 7.333 1.00 95.12 287 LEU A CA 1
ATOM 2269 C C . LEU A 1 287 ? -13.946 26.895 6.747 1.00 95.12 287 LEU A C 1
ATOM 2271 O O . LEU A 1 287 ? -14.380 25.777 7.014 1.00 95.12 287 LEU A O 1
ATOM 2275 N N . GLU A 1 288 ? -14.614 27.750 5.967 1.00 94.50 288 GLU A N 1
ATOM 2276 C CA . GLU A 1 288 ? -15.870 27.392 5.292 1.00 94.50 288 GLU A CA 1
ATOM 2277 C C . GLU A 1 288 ? -15.655 26.248 4.297 1.00 94.50 288 GLU A C 1
ATOM 2279 O O . GLU A 1 288 ? -16.360 25.250 4.376 1.00 94.50 288 GLU A O 1
ATOM 2284 N N . GLU A 1 289 ? -14.632 26.356 3.442 1.00 95.50 289 GLU A N 1
ATOM 2285 C CA . GLU A 1 289 ? -14.216 25.315 2.490 1.00 95.50 289 GLU A CA 1
ATOM 2286 C C . GLU A 1 289 ? -13.728 24.054 3.219 1.00 95.50 289 GLU A C 1
ATOM 2288 O O . GLU A 1 289 ? -14.076 22.939 2.855 1.00 95.50 289 GLU A O 1
ATOM 2293 N N . TRP A 1 290 ? -12.969 24.207 4.304 1.00 96.88 290 TRP A N 1
ATOM 2294 C CA . TRP A 1 290 ? -12.507 23.073 5.099 1.00 96.88 290 TRP A CA 1
ATOM 2295 C C . TRP A 1 290 ? -13.668 22.264 5.681 1.00 96.88 290 TRP A C 1
ATOM 2297 O O . TRP A 1 290 ? -13.662 21.040 5.596 1.00 96.88 290 TRP A O 1
ATOM 2307 N N . ASN A 1 291 ? -14.689 22.929 6.225 1.00 94.56 291 ASN A N 1
ATOM 2308 C CA . ASN A 1 291 ? -15.828 22.256 6.848 1.00 94.56 291 ASN A CA 1
ATOM 2309 C C . ASN A 1 291 ? -16.712 21.476 5.857 1.00 94.56 291 ASN A C 1
ATOM 2311 O O . ASN A 1 291 ? -17.564 20.713 6.315 1.00 94.56 291 ASN A O 1
ATOM 2315 N N . THR A 1 292 ? -16.526 21.637 4.541 1.00 95.56 292 THR A N 1
ATOM 2316 C CA . THR A 1 292 ? -17.227 20.832 3.526 1.00 95.56 292 THR A CA 1
ATOM 2317 C C . THR A 1 292 ? -16.469 19.566 3.128 1.00 95.56 292 THR A C 1
ATOM 2319 O O . THR A 1 292 ? -17.058 18.680 2.507 1.00 95.56 292 THR A O 1
ATOM 2322 N N . ILE A 1 293 ? -15.181 19.445 3.483 1.00 95.75 293 ILE A N 1
ATOM 2323 C CA . ILE A 1 293 ? -14.320 18.367 2.972 1.00 95.75 293 ILE A CA 1
ATOM 2324 C C . ILE A 1 293 ? -13.446 17.662 4.017 1.00 95.75 293 ILE A C 1
ATOM 2326 O O . ILE A 1 293 ? -13.069 16.507 3.824 1.00 95.75 293 ILE A O 1
ATOM 2330 N N . GLY A 1 294 ? -13.148 18.317 5.137 1.00 97.00 294 GLY A N 1
ATOM 2331 C CA . GLY A 1 294 ? -12.312 17.798 6.214 1.00 97.00 294 GLY A CA 1
ATOM 2332 C C . GLY A 1 294 ? -12.857 18.165 7.592 1.00 97.00 294 GLY A C 1
ATOM 2333 O O . GLY A 1 294 ? -13.718 19.030 7.757 1.00 97.00 294 GLY A O 1
ATOM 2334 N N . SER A 1 295 ? -12.385 17.472 8.627 1.00 96.88 295 SER A N 1
ATOM 2335 C CA . SER A 1 295 ? -12.853 17.722 9.994 1.00 96.88 295 SER A CA 1
ATOM 2336 C C . SER A 1 295 ? -11.818 17.555 11.100 1.00 96.88 295 SER A C 1
ATOM 2338 O O . SER A 1 295 ? -12.156 17.811 12.259 1.00 96.88 295 SER A O 1
ATOM 2340 N N . ASP A 1 296 ? -10.591 17.140 10.779 1.00 96.69 296 ASP A N 1
ATOM 2341 C CA . ASP A 1 296 ? -9.508 16.934 11.749 1.00 96.69 296 ASP A CA 1
ATOM 2342 C C . ASP A 1 296 ? -8.113 17.096 11.103 1.00 96.69 296 ASP A C 1
ATOM 2344 O O . ASP A 1 296 ? -7.970 17.327 9.909 1.00 96.69 296 ASP A O 1
ATOM 2348 N N . TYR A 1 297 ? -7.048 16.989 11.885 1.00 95.94 297 TYR A N 1
ATOM 2349 C CA . TYR A 1 297 ? -5.674 17.129 11.417 1.00 95.94 297 TYR A CA 1
ATOM 2350 C C . TYR A 1 297 ? -5.194 15.924 10.581 1.00 95.94 297 TYR A C 1
ATOM 2352 O O . TYR A 1 297 ? -5.755 14.828 10.673 1.00 95.94 297 TYR A O 1
ATOM 2360 N N . PRO A 1 298 ? -4.083 16.067 9.827 1.00 95.75 298 PRO A N 1
ATOM 2361 C CA . PRO A 1 298 ? -3.531 14.998 8.995 1.00 95.75 298 PRO A CA 1
ATOM 2362 C C . PRO A 1 298 ? -3.255 13.685 9.742 1.00 95.75 298 PRO A C 1
ATOM 2364 O O . PRO A 1 298 ? -3.527 12.607 9.223 1.00 95.75 298 PRO A O 1
ATOM 2367 N N . TYR A 1 299 ? -2.804 13.730 10.999 1.00 95.00 299 TYR A N 1
ATOM 2368 C CA . TYR A 1 299 ? -2.591 12.511 11.798 1.00 95.00 299 TYR A CA 1
ATOM 2369 C C . TYR A 1 299 ? -3.872 11.685 12.038 1.00 95.00 299 TYR A C 1
ATOM 2371 O O . TYR A 1 299 ? -3.781 10.512 12.413 1.00 95.00 299 TYR A O 1
ATOM 2379 N N . HIS A 1 300 ? -5.044 12.269 11.767 1.00 97.56 300 HIS A N 1
ATOM 2380 C CA . HIS A 1 300 ? -6.354 11.624 11.755 1.00 97.56 300 HIS A CA 1
ATOM 2381 C C . HIS A 1 300 ? -6.982 11.497 10.358 1.00 97.56 300 HIS A C 1
ATOM 2383 O O . HIS A 1 300 ? -8.208 11.495 10.229 1.00 97.56 300 HIS A O 1
ATOM 2389 N N . TYR A 1 301 ? -6.158 11.401 9.308 1.00 97.94 301 TYR A N 1
ATOM 2390 C CA . TYR A 1 301 ? -6.613 11.328 7.913 1.00 97.94 301 TYR A CA 1
ATOM 2391 C C . TYR A 1 301 ? -7.538 12.488 7.549 1.00 97.94 301 TYR A C 1
ATOM 2393 O O . TYR A 1 301 ? -8.581 12.299 6.928 1.00 97.94 301 TYR A O 1
ATOM 2401 N N . LEU A 1 302 ? -7.170 13.692 8.005 1.00 98.06 302 LEU A N 1
ATOM 2402 C CA . LEU A 1 302 ? -7.888 14.944 7.747 1.00 98.06 302 LEU A CA 1
ATOM 2403 C C . LEU A 1 302 ? -9.320 14.969 8.320 1.00 98.06 302 LEU A C 1
ATOM 2405 O O . LEU A 1 302 ? -10.090 15.888 8.053 1.00 98.06 302 LEU A O 1
ATOM 2409 N N . GLY A 1 303 ? -9.714 13.950 9.096 1.00 97.94 303 GLY A N 1
ATOM 2410 C CA . GLY A 1 303 ? -11.120 13.709 9.412 1.00 97.94 303 GLY A CA 1
ATOM 2411 C C . GLY A 1 303 ? -11.979 13.468 8.161 1.00 97.94 303 GLY A C 1
ATOM 2412 O O . GLY A 1 303 ? -13.179 13.706 8.206 1.00 97.94 303 GLY A O 1
ATOM 2413 N N . SER A 1 304 ? -11.390 13.037 7.041 1.00 98.25 304 SER A N 1
ATOM 2414 C CA . SER A 1 304 ? -12.103 12.854 5.772 1.00 98.25 304 SER A CA 1
ATOM 2415 C C . SER A 1 304 ? -13.028 11.638 5.834 1.00 98.25 304 SER A C 1
ATOM 2417 O O . SER A 1 304 ? -12.567 10.500 5.948 1.00 98.25 304 SER A O 1
ATOM 2419 N N . ALA A 1 305 ? -14.340 11.860 5.714 1.00 97.94 305 ALA A N 1
ATOM 2420 C CA . ALA A 1 305 ? -15.320 10.774 5.661 1.00 97.94 305 ALA A CA 1
ATOM 2421 C C . ALA A 1 305 ? -15.020 9.800 4.508 1.00 97.94 305 ALA A C 1
ATOM 2423 O O . ALA A 1 305 ? -15.059 8.583 4.693 1.00 97.94 305 ALA A O 1
ATOM 2424 N N . ARG A 1 306 ? -14.613 10.342 3.354 1.00 97.12 306 ARG A N 1
ATOM 2425 C CA . ARG A 1 306 ? -14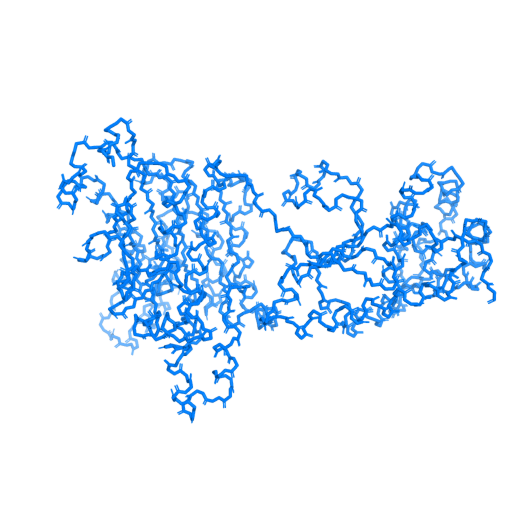.170 9.596 2.170 1.00 97.12 306 ARG A CA 1
ATOM 2426 C C . ARG A 1 306 ? -13.021 8.639 2.489 1.00 97.12 306 ARG A C 1
ATOM 2428 O O . ARG A 1 306 ? -13.113 7.455 2.171 1.00 97.12 306 ARG A O 1
ATOM 2435 N N . ALA A 1 307 ? -11.967 9.124 3.148 1.00 97.69 307 ALA A N 1
ATOM 2436 C CA . ALA A 1 307 ? -10.815 8.299 3.509 1.00 97.69 307 ALA A CA 1
ATOM 2437 C C . ALA A 1 307 ? -11.206 7.171 4.479 1.00 97.69 307 ALA A C 1
ATOM 2439 O O . ALA A 1 307 ? -10.833 6.020 4.266 1.00 97.69 307 ALA A O 1
ATOM 2440 N N . TYR A 1 308 ? -11.997 7.467 5.518 1.00 98.62 308 TYR A N 1
ATOM 2441 C CA . TYR A 1 308 ? -12.426 6.455 6.493 1.00 98.62 308 TYR A CA 1
ATOM 2442 C C . TYR A 1 308 ? -13.306 5.360 5.880 1.00 98.62 308 TYR A C 1
ATOM 2444 O O . TYR A 1 308 ? -13.066 4.182 6.150 1.00 98.62 308 TYR A O 1
ATOM 2452 N N . LEU A 1 309 ? -14.271 5.720 5.027 1.00 98.50 309 LEU A N 1
ATOM 2453 C CA . LEU A 1 309 ? -15.113 4.745 4.325 1.00 98.50 309 LEU A CA 1
ATOM 2454 C C . LEU A 1 309 ? -14.281 3.849 3.401 1.00 98.50 309 LEU A C 1
ATOM 2456 O O . LEU A 1 309 ? -14.414 2.626 3.447 1.00 98.50 309 LEU A O 1
ATOM 2460 N N . ARG A 1 310 ? -13.363 4.441 2.624 1.00 97.25 310 ARG A N 1
ATOM 2461 C CA . ARG A 1 310 ? -12.456 3.701 1.731 1.00 97.25 310 ARG A CA 1
ATOM 2462 C C . ARG A 1 310 ? -11.519 2.767 2.495 1.00 97.25 310 ARG A C 1
ATOM 2464 O O . ARG A 1 310 ? -11.351 1.624 2.085 1.00 97.25 310 ARG A O 1
ATOM 2471 N N . MET A 1 311 ? -10.948 3.214 3.616 1.00 98.50 311 MET A N 1
ATOM 2472 C CA . MET A 1 311 ? -10.123 2.359 4.482 1.00 98.50 311 MET A CA 1
ATOM 2473 C C . MET A 1 311 ? -10.928 1.179 5.028 1.00 98.50 311 MET A C 1
ATOM 2475 O O . MET A 1 311 ? -10.464 0.046 4.957 1.00 98.50 311 MET A O 1
ATOM 2479 N N . GLY A 1 312 ? -12.148 1.424 5.516 1.00 98.56 312 GLY A N 1
ATOM 2480 C CA . GLY A 1 312 ? -13.052 0.367 5.969 1.00 98.56 312 GLY A CA 1
ATOM 2481 C C . GLY A 1 312 ? -13.336 -0.670 4.885 1.00 98.56 312 GLY A C 1
ATOM 2482 O O . GLY A 1 312 ? -13.188 -1.869 5.122 1.00 98.56 312 GLY A O 1
ATOM 2483 N N . ASN A 1 313 ? -13.672 -0.204 3.681 1.00 97.69 313 ASN A N 1
ATOM 2484 C CA . ASN A 1 313 ? -13.914 -1.055 2.519 1.00 97.69 313 ASN A CA 1
ATOM 2485 C C . ASN A 1 313 ? -12.677 -1.899 2.158 1.00 97.69 313 ASN A C 1
ATOM 2487 O O . ASN A 1 313 ? -12.794 -3.112 2.004 1.00 97.69 313 ASN A O 1
ATOM 2491 N N . ALA A 1 314 ? -11.488 -1.289 2.116 1.00 96.75 314 ALA A N 1
ATOM 2492 C CA . ALA A 1 314 ? -10.238 -1.983 1.811 1.00 96.75 314 ALA A CA 1
ATOM 2493 C C . ALA A 1 314 ? -9.863 -3.026 2.881 1.00 96.75 314 ALA A C 1
ATOM 2495 O O . ALA A 1 314 ? -9.392 -4.116 2.553 1.00 96.75 314 ALA A O 1
ATOM 2496 N N . PHE A 1 315 ? -10.113 -2.734 4.162 1.00 98.62 315 PHE A N 1
ATOM 2497 C CA . PHE A 1 315 ? -9.938 -3.714 5.235 1.00 98.62 315 PHE A CA 1
ATOM 2498 C C . PHE A 1 315 ? -10.905 -4.893 5.082 1.00 98.62 315 PHE A C 1
ATOM 2500 O O . PHE A 1 315 ? -10.483 -6.038 5.220 1.00 98.62 315 PHE A O 1
ATOM 2507 N N . ALA A 1 316 ? -12.175 -4.634 4.758 1.00 98.19 316 ALA A N 1
ATOM 2508 C CA . ALA A 1 316 ? -13.167 -5.683 4.535 1.00 98.19 316 ALA A CA 1
ATOM 2509 C C . ALA A 1 316 ? -12.827 -6.548 3.320 1.00 98.19 316 ALA A C 1
ATOM 2511 O O . ALA A 1 316 ? -12.840 -7.768 3.442 1.00 98.19 316 ALA A O 1
ATOM 2512 N N . GLN A 1 317 ? -12.457 -5.937 2.191 1.00 96.25 317 GLN A N 1
ATOM 2513 C CA . GLN A 1 317 ? -11.982 -6.648 1.002 1.00 96.25 317 GLN A CA 1
ATOM 2514 C C . GLN A 1 317 ? -10.845 -7.609 1.364 1.00 96.25 317 GLN A C 1
ATOM 2516 O O . GLN A 1 317 ? -10.930 -8.803 1.095 1.00 96.25 317 GLN A O 1
ATOM 2521 N N . SER A 1 318 ? -9.827 -7.115 2.072 1.00 95.75 318 SER A N 1
ATOM 2522 C CA . SER A 1 318 ? -8.692 -7.951 2.445 1.00 95.75 318 SER A CA 1
ATOM 2523 C C . SER A 1 318 ? -9.060 -9.082 3.411 1.00 95.75 318 SER A C 1
ATOM 2525 O O . SER A 1 318 ? -8.486 -10.164 3.313 1.00 95.75 318 SER A O 1
ATOM 2527 N N . VAL A 1 319 ? -9.997 -8.866 4.340 1.00 97.44 319 VAL A N 1
ATOM 2528 C CA . VAL A 1 319 ? -10.492 -9.944 5.211 1.00 97.44 319 VAL A CA 1
ATOM 2529 C C . VAL A 1 319 ? -11.242 -10.999 4.389 1.00 97.44 319 VAL A C 1
ATOM 2531 O O . VAL A 1 319 ? -10.995 -12.187 4.576 1.00 97.44 319 VAL A O 1
ATOM 2534 N N . LEU A 1 320 ? -12.110 -10.586 3.460 1.00 96.19 320 LEU A N 1
ATOM 2535 C CA . LEU A 1 320 ? -12.876 -11.493 2.597 1.00 96.19 320 LEU A CA 1
ATOM 2536 C C . LEU A 1 320 ? -11.965 -12.366 1.720 1.00 96.19 320 LEU A C 1
ATOM 2538 O O . LEU A 1 320 ? -12.239 -13.554 1.554 1.00 96.19 320 LEU A O 1
ATOM 2542 N N . GLU A 1 321 ? -10.868 -11.803 1.210 1.00 93.81 321 GLU A N 1
ATOM 2543 C CA . GLU A 1 321 ? -9.843 -12.536 0.453 1.00 93.81 321 GLU A CA 1
ATOM 2544 C C . GLU A 1 321 ? -9.135 -13.584 1.318 1.00 93.81 321 GLU A C 1
ATOM 2546 O O . GLU A 1 321 ? -8.992 -14.736 0.911 1.00 93.81 321 GLU A O 1
ATOM 2551 N N . LEU A 1 322 ? -8.737 -13.223 2.545 1.00 94.31 322 LEU A N 1
ATOM 2552 C CA . LEU A 1 322 ? -8.118 -14.166 3.486 1.00 94.31 322 LEU A CA 1
ATOM 2553 C C . LEU A 1 322 ? -9.082 -15.276 3.931 1.00 94.31 322 LEU A C 1
ATOM 2555 O O . LEU A 1 322 ? -8.648 -16.386 4.235 1.00 94.31 322 LEU A O 1
ATOM 2559 N N . MET A 1 323 ? -10.383 -14.986 3.971 1.00 93.94 323 MET A N 1
ATOM 2560 C CA . MET A 1 323 ? -11.432 -15.976 4.228 1.00 93.94 323 MET A CA 1
ATOM 2561 C C . MET A 1 323 ? -11.741 -16.853 3.002 1.00 93.94 323 MET A C 1
ATOM 2563 O O . MET A 1 323 ? -12.462 -17.839 3.136 1.00 93.94 323 MET A O 1
ATOM 2567 N N . GLY A 1 324 ? -11.235 -16.505 1.813 1.00 92.00 324 GLY A N 1
ATOM 2568 C CA . GLY A 1 324 ? -11.570 -17.183 0.559 1.00 92.00 324 GLY A CA 1
ATOM 2569 C C . GLY A 1 324 ? -13.019 -16.971 0.105 1.00 92.00 324 GLY A C 1
ATOM 2570 O O . GLY A 1 324 ? -13.524 -17.756 -0.693 1.00 92.00 324 GLY A O 1
ATOM 2571 N N . VAL A 1 325 ? -13.698 -15.938 0.620 1.00 92.19 325 VAL A N 1
ATOM 2572 C CA . VAL A 1 325 ? -15.065 -15.564 0.209 1.00 92.19 325 VAL A CA 1
ATOM 2573 C C . VAL A 1 325 ? -15.047 -14.908 -1.171 1.00 92.19 325 VAL A C 1
ATOM 2575 O O . VAL A 1 325 ? -15.970 -15.089 -1.963 1.00 92.19 325 VAL A O 1
ATOM 2578 N N . VAL A 1 326 ? -13.980 -14.165 -1.464 1.00 88.38 326 VAL A N 1
ATOM 2579 C CA . VAL A 1 326 ? -13.718 -13.547 -2.766 1.00 88.38 326 VAL A CA 1
ATOM 2580 C C . VAL A 1 326 ? -12.311 -13.919 -3.227 1.00 88.38 326 VAL A C 1
ATOM 2582 O O . VAL A 1 326 ? -11.422 -14.148 -2.405 1.00 88.38 326 VAL A O 1
ATOM 2585 N N . GLU A 1 327 ? -12.103 -13.998 -4.541 1.00 81.69 327 GLU A N 1
ATOM 2586 C CA . GLU A 1 327 ? -10.747 -14.073 -5.091 1.00 81.69 327 GLU A CA 1
ATOM 2587 C C . GLU A 1 327 ? -10.014 -12.745 -4.861 1.00 81.69 327 GLU A C 1
ATOM 2589 O O . GLU A 1 327 ? -10.650 -11.698 -4.735 1.00 81.69 327 GLU A O 1
ATOM 2594 N N . ALA A 1 328 ? -8.678 -12.793 -4.826 1.00 74.69 328 ALA A N 1
ATOM 2595 C CA . ALA A 1 328 ? -7.862 -11.585 -4.771 1.00 74.69 328 ALA A CA 1
ATOM 2596 C C . ALA A 1 328 ? -8.218 -10.671 -5.950 1.00 74.69 328 ALA A C 1
ATOM 2598 O O . ALA A 1 328 ? -8.054 -11.053 -7.114 1.00 74.69 328 ALA A O 1
ATOM 2599 N N . GLU A 1 329 ? -8.727 -9.481 -5.646 1.00 74.94 329 GLU A N 1
ATOM 2600 C CA . GLU A 1 329 ? -9.234 -8.574 -6.667 1.00 74.94 329 GLU A CA 1
ATOM 2601 C C . GLU A 1 329 ? -8.082 -7.701 -7.181 1.00 74.94 329 GLU A C 1
ATOM 2603 O O . GLU A 1 329 ? -7.571 -6.822 -6.487 1.00 74.94 329 GLU A O 1
ATOM 2608 N N . PHE A 1 330 ? -7.649 -7.951 -8.417 1.00 83.25 330 PHE A N 1
ATOM 2609 C CA . PHE A 1 330 ? -6.784 -7.022 -9.140 1.00 83.25 330 PHE A CA 1
ATOM 2610 C C . PHE A 1 330 ? -7.659 -6.016 -9.883 1.00 83.25 330 PHE A C 1
ATOM 2612 O O . PHE A 1 330 ? -8.695 -6.375 -10.447 1.00 83.25 330 PHE A O 1
ATOM 2619 N N . TYR A 1 331 ? -7.255 -4.746 -9.888 1.00 86.12 331 TYR A N 1
ATOM 2620 C CA . TYR A 1 331 ? -8.007 -3.716 -10.596 1.00 86.12 331 TYR A CA 1
ATOM 2621 C C . TYR A 1 331 ? -8.085 -4.045 -12.096 1.00 86.12 331 TYR A C 1
ATOM 2623 O O . TYR A 1 331 ? -7.164 -4.610 -12.688 1.00 86.12 331 TYR A O 1
ATOM 2631 N N . THR A 1 332 ? -9.182 -3.649 -12.739 1.00 90.62 332 THR A N 1
ATOM 2632 C CA . THR A 1 332 ? -9.264 -3.680 -14.203 1.00 90.62 332 THR A CA 1
ATOM 2633 C C . THR A 1 332 ? -8.600 -2.416 -14.755 1.00 90.62 332 THR A C 1
ATOM 2635 O O . THR A 1 332 ? -9.054 -1.325 -14.407 1.00 90.62 332 THR A O 1
ATOM 2638 N N . PRO A 1 333 ? -7.537 -2.513 -15.576 1.00 96.06 333 PRO A N 1
ATOM 2639 C CA . PRO A 1 333 ? -6.857 -1.337 -16.108 1.00 96.06 333 PRO A CA 1
ATOM 2640 C C . PRO A 1 333 ? -7.730 -0.576 -17.109 1.00 96.06 333 PRO A C 1
ATOM 2642 O O . PRO A 1 333 ? -8.493 -1.166 -17.877 1.00 96.06 333 PRO A O 1
ATOM 2645 N N . GLU A 1 334 ? -7.542 0.739 -17.173 1.00 96.69 334 GLU A N 1
ATOM 2646 C CA . GLU A 1 334 ? -8.031 1.542 -18.284 1.00 96.69 334 GLU A CA 1
ATOM 2647 C C . GLU A 1 334 ? -7.093 1.411 -19.483 1.00 96.69 334 GLU A C 1
ATOM 2649 O O . GLU A 1 334 ? -5.920 1.767 -19.424 1.00 96.69 334 GLU A O 1
ATOM 2654 N N . VAL A 1 335 ? -7.611 0.921 -20.607 1.00 97.81 335 VAL A N 1
ATOM 2655 C CA . VAL A 1 335 ? -6.819 0.786 -21.833 1.00 97.81 335 VAL A CA 1
ATOM 2656 C C . VAL A 1 335 ? -6.754 2.126 -22.571 1.00 97.81 335 VAL A C 1
ATOM 2658 O O . VAL A 1 335 ? -7.777 2.779 -22.804 1.00 97.81 335 VAL A O 1
ATOM 2661 N N . ARG A 1 336 ? -5.544 2.534 -22.958 1.00 97.69 336 ARG A N 1
ATOM 2662 C CA . ARG A 1 336 ? -5.254 3.750 -23.728 1.00 97.69 336 ARG A CA 1
ATOM 2663 C C . ARG A 1 336 ? -4.352 3.426 -24.919 1.00 97.69 336 ARG A C 1
ATOM 2665 O O . ARG A 1 336 ? -3.496 2.549 -24.836 1.00 97.69 336 ARG A O 1
ATOM 2672 N N . ASP A 1 337 ? -4.538 4.160 -26.012 1.00 97.94 337 ASP A N 1
ATOM 2673 C CA . ASP A 1 337 ? -3.569 4.205 -27.109 1.00 97.94 337 ASP A CA 1
ATOM 2674 C C . ASP A 1 337 ? -2.541 5.300 -26.812 1.00 97.94 337 ASP A C 1
ATOM 2676 O O . ASP A 1 337 ? -2.913 6.459 -26.608 1.00 97.94 337 ASP A O 1
ATOM 2680 N N . ILE A 1 338 ? -1.260 4.932 -26.756 1.00 98.31 338 ILE A N 1
ATOM 2681 C CA . ILE A 1 338 ? -0.153 5.884 -26.622 1.00 98.31 338 ILE A CA 1
ATOM 2682 C C . ILE A 1 338 ? 0.851 5.584 -27.731 1.00 98.31 338 ILE A C 1
ATOM 2684 O O . ILE A 1 338 ? 1.520 4.556 -27.723 1.00 98.31 338 ILE A O 1
ATOM 2688 N N . GLU A 1 339 ? 0.946 6.487 -28.708 1.00 97.81 339 GLU A N 1
ATOM 2689 C CA . GLU A 1 339 ? 1.843 6.371 -29.870 1.00 97.81 339 GLU A CA 1
ATOM 2690 C C . GLU A 1 339 ? 1.615 5.137 -30.767 1.00 97.81 339 GLU A C 1
ATOM 2692 O O . GLU A 1 339 ? 2.459 4.826 -31.618 1.00 97.81 339 GLU A O 1
ATOM 2697 N N . GLY A 1 340 ? 0.451 4.488 -30.647 1.00 96.94 340 GLY A N 1
ATOM 2698 C CA . GLY A 1 340 ? 0.095 3.235 -31.318 1.00 96.94 340 GLY A CA 1
ATOM 2699 C C . GLY A 1 340 ? 0.264 1.980 -30.456 1.00 96.94 340 GLY A C 1
ATOM 2700 O O . GLY A 1 340 ? -0.112 0.898 -30.901 1.00 96.94 340 GLY A O 1
ATOM 2701 N N . TRP A 1 341 ? 0.822 2.097 -29.244 1.00 98.31 341 TRP A N 1
ATOM 2702 C CA . TRP A 1 341 ? 0.873 0.998 -28.279 1.00 98.31 341 TRP A CA 1
ATOM 2703 C C . TRP A 1 341 ? -0.423 0.915 -27.482 1.00 98.31 341 TRP A C 1
ATOM 2705 O O . TRP A 1 341 ? -0.971 1.927 -27.043 1.00 98.31 341 TRP A O 1
ATOM 2715 N N . THR A 1 342 ? -0.852 -0.318 -27.210 1.00 97.25 342 THR A N 1
ATOM 2716 C CA . THR A 1 342 ? -1.859 -0.589 -26.180 1.00 97.25 342 THR A CA 1
ATOM 2717 C C . THR A 1 342 ? -1.207 -0.467 -24.804 1.00 97.25 342 THR A C 1
ATOM 2719 O O . THR A 1 342 ? -0.372 -1.296 -24.433 1.00 97.25 342 THR A O 1
ATOM 2722 N N . VAL A 1 343 ? -1.596 0.560 -24.050 1.00 98.62 343 VAL A N 1
ATOM 2723 C CA . VAL A 1 343 ? -1.138 0.789 -22.677 1.00 98.62 343 VAL A CA 1
ATOM 2724 C C . VAL A 1 343 ? -2.295 0.542 -21.715 1.00 98.62 343 VAL A C 1
ATOM 2726 O O . VAL A 1 343 ? -3.320 1.218 -21.758 1.00 98.62 343 VAL A O 1
ATOM 2729 N N . GLU A 1 344 ? -2.130 -0.455 -20.855 1.00 98.56 344 GLU A N 1
ATOM 2730 C CA . GLU A 1 344 ? -2.999 -0.745 -19.720 1.00 98.56 344 GLU A CA 1
ATOM 2731 C C . GLU A 1 344 ? -2.607 0.210 -18.576 1.00 98.56 344 GLU A C 1
ATOM 2733 O O . GLU A 1 344 ? -1.492 0.139 -18.062 1.00 98.56 344 GLU A O 1
ATOM 2738 N N . VAL A 1 345 ? -3.488 1.137 -18.200 1.00 98.31 345 VAL A N 1
ATOM 2739 C CA . VAL A 1 345 ? -3.223 2.193 -17.210 1.00 98.31 345 VAL A CA 1
ATOM 2740 C C . VAL A 1 345 ? -3.988 1.902 -15.921 1.00 98.31 345 VAL A C 1
ATOM 2742 O O . VAL A 1 345 ? -5.184 1.620 -15.953 1.00 98.31 345 VAL A O 1
ATOM 2745 N N . ASP A 1 346 ? -3.312 1.984 -14.778 1.00 96.81 346 ASP A N 1
ATOM 2746 C CA . ASP A 1 346 ? -3.946 1.949 -13.457 1.00 96.81 346 ASP A CA 1
ATOM 2747 C C . ASP A 1 346 ? -5.044 3.030 -13.361 1.00 96.81 346 ASP A C 1
ATOM 2749 O O . ASP A 1 346 ? -4.749 4.212 -13.571 1.00 96.81 346 ASP A O 1
ATOM 2753 N N . PRO A 1 347 ? -6.304 2.669 -13.042 1.00 95.25 347 PRO A N 1
ATOM 2754 C CA . PRO A 1 347 ? -7.412 3.615 -12.936 1.00 95.25 347 PRO A CA 1
ATOM 2755 C C . PRO A 1 347 ? -7.144 4.789 -11.988 1.00 95.25 347 PRO A C 1
ATOM 2757 O O . PRO A 1 347 ? -7.713 5.867 -12.166 1.00 95.25 347 PRO A O 1
ATOM 2760 N N . LEU A 1 348 ? -6.257 4.631 -10.998 1.00 92.81 348 LEU A N 1
ATOM 2761 C CA . LEU A 1 348 ? -5.860 5.736 -10.131 1.00 92.81 348 LEU A CA 1
ATOM 2762 C C . LEU A 1 348 ? -5.177 6.859 -10.913 1.00 92.81 348 LEU A C 1
ATOM 2764 O O . LEU A 1 348 ? -5.447 8.021 -10.622 1.00 92.81 348 LEU A O 1
ATOM 2768 N N . LEU A 1 349 ? -4.376 6.553 -11.939 1.00 95.81 349 LEU A N 1
ATOM 2769 C CA . LEU A 1 349 ? -3.670 7.558 -12.745 1.00 95.81 349 LEU A CA 1
ATOM 2770 C C . LEU A 1 349 ? -4.605 8.461 -13.552 1.00 95.81 349 LEU A C 1
ATOM 2772 O O . LEU A 1 349 ? -4.211 9.556 -13.933 1.00 95.81 349 LEU A O 1
ATOM 2776 N N . VAL A 1 350 ? -5.836 8.027 -13.807 1.00 94.94 350 VAL A N 1
ATOM 2777 C CA . VAL A 1 350 ? -6.860 8.832 -14.492 1.00 94.94 350 VAL A CA 1
ATOM 2778 C C . VAL A 1 350 ? -7.935 9.341 -13.533 1.00 94.94 350 VAL A C 1
ATOM 2780 O O . VAL A 1 350 ? -8.868 10.031 -13.942 1.00 94.94 350 VAL A O 1
ATOM 2783 N N . SER A 1 351 ? -7.808 9.019 -12.244 1.00 91.19 351 SER A N 1
ATOM 2784 C CA . SER A 1 351 ? -8.700 9.518 -11.208 1.00 91.19 351 SER A CA 1
ATOM 2785 C C . SER A 1 351 ? -8.399 10.987 -10.884 1.00 91.19 351 SER A C 1
ATOM 2787 O O . SER A 1 351 ? -7.244 11.410 -10.967 1.00 91.19 351 SER A O 1
ATOM 2789 N N . PRO A 1 352 ? -9.389 11.759 -10.399 1.00 87.62 352 PRO A N 1
ATOM 2790 C CA . PRO A 1 352 ? -9.161 13.140 -9.973 1.00 87.62 352 PRO A CA 1
ATOM 2791 C C . PRO A 1 352 ? -8.091 13.307 -8.883 1.00 87.62 352 PRO A C 1
ATOM 2793 O O . PRO A 1 352 ? -7.561 14.400 -8.731 1.00 87.62 352 PRO A O 1
ATOM 2796 N N . ASP A 1 353 ? -7.789 12.258 -8.108 1.00 85.38 353 ASP A N 1
ATOM 2797 C CA . ASP A 1 353 ? -6.815 12.332 -7.013 1.00 85.38 353 ASP A CA 1
ATOM 2798 C C . ASP A 1 353 ? -5.357 12.287 -7.522 1.00 85.38 353 ASP A C 1
ATOM 2800 O O . ASP A 1 353 ? -4.467 12.815 -6.856 1.00 85.38 353 ASP A O 1
ATOM 2804 N N . TYR A 1 354 ? -5.105 11.687 -8.697 1.00 90.94 354 TYR A N 1
ATOM 2805 C CA . TYR A 1 354 ? -3.748 11.483 -9.238 1.00 90.94 354 TYR A CA 1
ATOM 2806 C C . TYR A 1 354 ? -3.589 11.829 -10.726 1.00 90.94 354 TYR A C 1
ATOM 2808 O O . TYR A 1 354 ? -2.548 11.520 -11.314 1.00 90.94 354 TYR A O 1
ATOM 2816 N N . GLN A 1 355 ? -4.574 12.498 -11.330 1.00 92.56 355 GLN A N 1
ATOM 2817 C CA . GLN A 1 355 ? -4.569 12.850 -12.751 1.00 92.56 355 GLN A CA 1
ATOM 2818 C C . GLN A 1 355 ? -3.300 13.602 -13.178 1.00 92.56 355 GLN A C 1
ATOM 2820 O O . GLN A 1 355 ? -2.716 13.262 -14.200 1.00 92.56 355 GLN A O 1
ATOM 2825 N N . ASP A 1 356 ? -2.803 14.548 -12.375 1.00 92.56 356 ASP A N 1
ATOM 2826 C CA . ASP A 1 356 ? -1.587 15.311 -12.705 1.00 92.56 356 ASP A CA 1
ATOM 2827 C C . ASP A 1 356 ? -0.338 14.424 -12.858 1.00 92.56 356 ASP A C 1
ATOM 2829 O O . ASP A 1 356 ? 0.556 14.716 -13.660 1.00 92.56 356 ASP A O 1
ATOM 2833 N N . ILE A 1 357 ? -0.255 13.339 -12.083 1.00 94.44 357 ILE A N 1
ATOM 2834 C CA . ILE A 1 357 ? 0.826 12.348 -12.178 1.00 94.44 357 ILE A CA 1
ATOM 2835 C C . ILE A 1 357 ? 0.594 11.434 -13.373 1.00 94.44 357 ILE A C 1
ATOM 2837 O O . ILE A 1 357 ? 1.544 11.143 -14.098 1.00 94.44 357 ILE A O 1
ATOM 2841 N N . GLY A 1 358 ? -0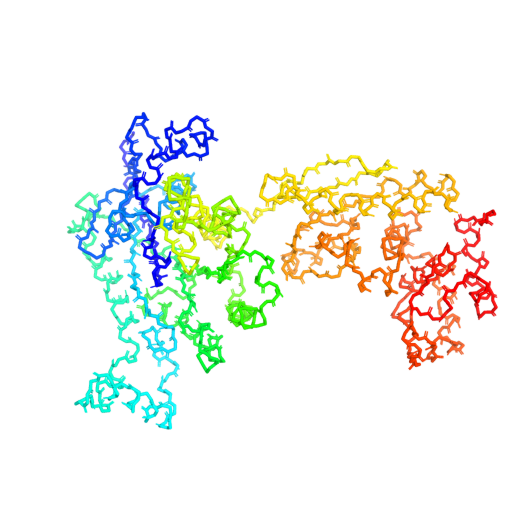.653 11.014 -13.601 1.00 97.06 358 GLY A N 1
ATOM 2842 C CA . GLY A 1 358 ? -1.037 10.258 -14.787 1.00 97.06 358 GLY A CA 1
ATOM 2843 C C . GLY A 1 358 ? -0.676 10.980 -16.075 1.00 97.06 358 GLY A C 1
ATOM 2844 O O . GLY A 1 358 ? 0.003 10.408 -16.924 1.00 97.06 358 GLY A O 1
ATOM 2845 N N . ASP A 1 359 ? -1.051 12.250 -16.198 1.00 97.75 359 ASP A N 1
ATOM 2846 C CA . ASP A 1 359 ? -0.783 13.079 -17.371 1.00 97.75 359 ASP A CA 1
ATOM 2847 C C . ASP A 1 359 ? 0.723 13.236 -17.617 1.00 97.75 359 ASP A C 1
ATOM 2849 O O . ASP A 1 359 ? 1.193 13.093 -18.751 1.00 97.75 359 ASP A O 1
ATOM 2853 N N . GLN A 1 360 ? 1.512 13.464 -16.562 1.00 97.81 360 GLN A N 1
ATOM 2854 C CA . GLN A 1 360 ? 2.973 13.520 -16.665 1.00 97.81 360 GLN A CA 1
ATOM 2855 C C . GLN A 1 360 ? 3.583 12.175 -17.072 1.00 97.81 360 GLN A C 1
ATOM 2857 O O . GLN A 1 360 ? 4.427 12.140 -17.969 1.00 97.81 360 GLN A O 1
ATOM 2862 N N . ALA A 1 361 ? 3.143 11.074 -16.461 1.00 98.12 361 ALA A N 1
ATOM 2863 C CA . ALA A 1 361 ? 3.641 9.735 -16.754 1.00 98.12 361 ALA A CA 1
ATOM 2864 C C . ALA A 1 361 ? 3.304 9.300 -18.183 1.00 98.12 361 ALA A C 1
ATOM 2866 O O . ALA A 1 361 ? 4.187 8.852 -18.909 1.00 98.12 361 ALA A O 1
ATOM 2867 N N . MET A 1 362 ? 2.061 9.497 -18.628 1.00 98.44 362 MET A N 1
ATOM 2868 C CA . MET A 1 362 ? 1.636 9.190 -19.995 1.00 98.44 362 MET A CA 1
ATOM 2869 C C . MET A 1 362 ? 2.386 10.047 -21.020 1.00 98.44 362 MET A C 1
ATOM 2871 O O . MET A 1 362 ? 2.818 9.532 -22.051 1.00 98.44 362 MET A O 1
ATOM 2875 N N . LYS A 1 363 ? 2.620 11.333 -20.727 1.00 98.44 363 LYS A N 1
ATOM 2876 C CA . LYS A 1 363 ? 3.431 12.214 -21.581 1.00 98.44 363 LYS A CA 1
ATOM 2877 C C . LYS A 1 363 ? 4.892 11.763 -21.661 1.00 98.44 363 LYS A C 1
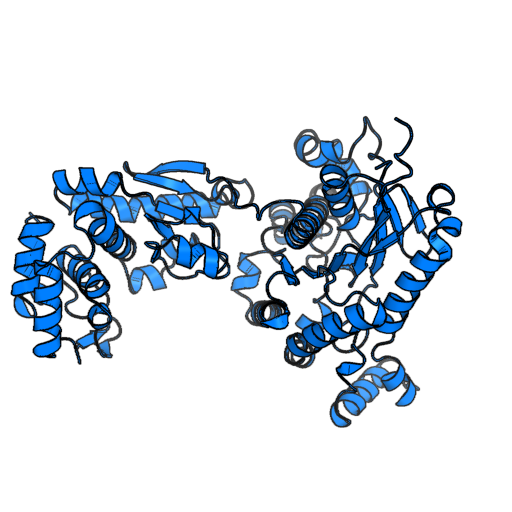ATOM 2879 O O . LYS A 1 363 ? 5.477 11.784 -22.744 1.00 98.44 363 LYS A O 1
ATOM 2884 N N . ALA A 1 364 ? 5.488 11.364 -20.541 1.00 98.12 364 ALA A N 1
ATOM 2885 C CA . ALA A 1 364 ? 6.855 10.860 -20.510 1.00 98.12 364 ALA A CA 1
ATOM 2886 C C . ALA A 1 364 ? 6.983 9.506 -21.228 1.00 98.12 364 ALA A C 1
ATOM 2888 O O . ALA A 1 364 ? 7.894 9.323 -22.036 1.00 98.12 364 ALA A O 1
ATOM 2889 N N . LEU A 1 365 ? 6.025 8.595 -21.028 1.00 98.56 365 LEU A N 1
ATOM 2890 C CA . LEU A 1 365 ? 5.948 7.332 -21.761 1.00 98.56 365 LEU A CA 1
ATOM 2891 C C . LEU A 1 365 ? 5.819 7.570 -23.269 1.00 98.56 365 LEU A C 1
ATOM 2893 O O . LEU A 1 365 ? 6.570 6.979 -24.042 1.00 98.56 365 LEU A O 1
ATOM 2897 N N . ALA A 1 366 ? 4.945 8.488 -23.694 1.00 98.56 366 ALA A N 1
ATOM 2898 C CA . ALA A 1 366 ? 4.834 8.877 -25.098 1.00 98.56 366 ALA A CA 1
ATOM 2899 C C . ALA A 1 366 ? 6.182 9.363 -25.657 1.00 98.56 366 ALA A C 1
ATOM 2901 O O . ALA A 1 366 ? 6.555 8.987 -26.764 1.00 98.56 366 ALA A O 1
ATOM 2902 N N . ASN A 1 367 ? 6.964 10.127 -24.884 1.00 97.38 367 ASN A N 1
ATOM 2903 C CA . ASN A 1 367 ? 8.300 10.544 -25.309 1.00 97.38 367 ASN A CA 1
ATOM 2904 C C . ASN A 1 367 ? 9.258 9.359 -25.518 1.00 97.38 367 ASN A C 1
ATOM 2906 O O . ASN A 1 367 ? 9.946 9.312 -26.541 1.00 97.38 367 ASN A O 1
ATOM 2910 N N . HIS A 1 368 ? 9.287 8.389 -24.598 1.00 97.06 368 HIS A N 1
ATOM 2911 C CA . HIS A 1 368 ? 10.072 7.164 -24.780 1.00 97.06 368 HIS A CA 1
ATOM 2912 C C . HIS A 1 368 ? 9.657 6.416 -26.056 1.00 97.06 368 HIS A C 1
ATOM 2914 O O . HIS A 1 368 ? 10.510 6.080 -26.879 1.00 97.06 368 HIS A O 1
ATOM 2920 N N . LEU A 1 369 ? 8.354 6.211 -26.259 1.00 98.19 369 LEU A N 1
ATOM 2921 C CA . LEU A 1 369 ? 7.820 5.466 -27.403 1.00 98.19 369 LEU A CA 1
ATOM 2922 C C . LEU A 1 369 ? 8.048 6.186 -28.739 1.00 98.19 369 LEU A C 1
ATOM 2924 O O . LEU A 1 369 ? 8.410 5.546 -29.725 1.00 98.19 369 LEU A O 1
ATOM 2928 N N . GLN A 1 370 ? 7.933 7.517 -28.781 1.00 97.38 370 GLN A N 1
ATOM 2929 C CA . GLN A 1 370 ? 8.269 8.317 -29.965 1.00 97.38 370 GLN A CA 1
ATOM 2930 C C . GLN A 1 370 ? 9.733 8.139 -30.377 1.00 97.38 370 GLN A C 1
ATOM 2932 O O . GLN A 1 370 ? 10.020 7.974 -31.562 1.00 97.38 370 GLN A O 1
ATOM 2937 N N . ARG A 1 371 ? 10.666 8.135 -29.413 1.00 94.44 371 ARG A N 1
ATOM 2938 C CA . ARG A 1 371 ? 12.094 7.907 -29.697 1.00 94.44 371 ARG A CA 1
ATOM 2939 C C . ARG A 1 371 ? 12.299 6.549 -30.359 1.00 94.44 371 ARG A C 1
ATOM 2941 O O . ARG A 1 371 ? 12.951 6.493 -31.395 1.00 94.44 371 ARG A O 1
ATOM 2948 N N . VAL A 1 372 ? 11.679 5.494 -29.824 1.00 95.50 372 VAL A N 1
ATOM 2949 C CA . VAL A 1 372 ? 11.705 4.145 -30.418 1.00 95.50 372 VAL A CA 1
ATOM 2950 C C . VAL A 1 372 ? 11.128 4.165 -31.837 1.00 95.50 372 VAL A C 1
ATOM 2952 O O . VAL A 1 372 ? 11.776 3.708 -32.776 1.00 95.50 372 VAL A O 1
ATOM 2955 N N . LYS A 1 373 ? 9.953 4.773 -32.022 1.00 95.31 373 LYS A N 1
ATOM 2956 C CA . LYS A 1 373 ? 9.254 4.871 -33.312 1.00 95.31 373 LYS A CA 1
ATOM 2957 C C . LYS A 1 373 ? 10.073 5.550 -34.408 1.00 95.31 373 LYS A C 1
ATOM 2959 O O . LYS A 1 373 ? 9.956 5.178 -35.570 1.00 95.31 373 LYS A O 1
ATOM 2964 N N . TYR A 1 374 ? 10.884 6.544 -34.056 1.00 93.88 374 TYR A N 1
ATOM 2965 C CA . TYR A 1 374 ? 11.685 7.284 -35.031 1.00 93.88 374 TYR A CA 1
ATOM 2966 C C . TYR A 1 374 ? 13.005 6.603 -35.402 1.00 93.88 374 TYR A C 1
ATOM 2968 O O . TYR A 1 374 ? 13.498 6.835 -36.505 1.00 93.88 374 TYR A O 1
ATOM 2976 N N . ILE A 1 375 ? 13.581 5.788 -34.514 1.00 92.62 375 ILE A N 1
ATOM 2977 C CA . ILE A 1 375 ? 14.903 5.171 -34.732 1.00 92.62 375 ILE A CA 1
ATOM 2978 C C . ILE A 1 375 ? 14.823 3.727 -35.242 1.00 92.62 375 ILE A C 1
ATOM 2980 O O . ILE A 1 375 ? 15.721 3.282 -35.959 1.00 92.62 375 ILE A O 1
ATOM 2984 N N . VAL A 1 376 ? 13.762 2.996 -34.896 1.00 95.12 376 VAL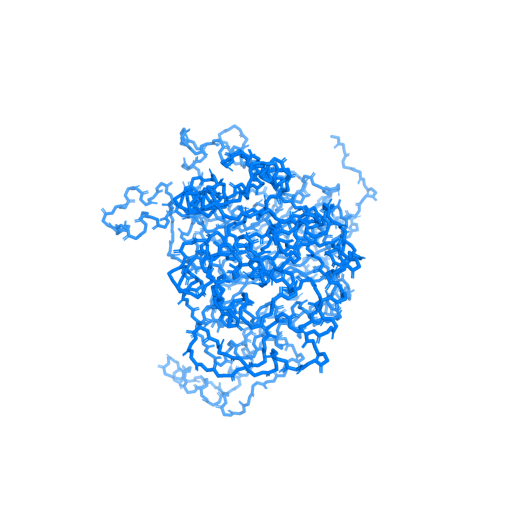 A N 1
ATOM 2985 C CA . VAL A 1 376 ? 13.583 1.587 -35.266 1.00 95.12 376 VAL A CA 1
ATOM 2986 C C . VAL A 1 376 ? 12.866 1.481 -36.624 1.00 95.12 376 VAL A C 1
ATOM 2988 O O . VAL A 1 376 ? 11.901 2.210 -36.864 1.00 95.12 376 VAL A O 1
ATOM 2991 N N . PRO A 1 377 ? 13.289 0.581 -37.536 1.00 95.69 377 PRO A N 1
ATOM 2992 C CA . PRO A 1 377 ? 12.597 0.356 -38.806 1.00 95.69 377 PRO A CA 1
ATOM 2993 C C . PRO A 1 377 ? 11.102 0.031 -38.654 1.00 95.69 377 PRO A C 1
ATOM 2995 O O . PRO A 1 377 ? 10.691 -0.682 -37.739 1.00 95.69 377 PRO A O 1
ATOM 2998 N N . GLN A 1 378 ? 10.286 0.539 -39.585 1.00 95.06 378 GLN A N 1
ATOM 2999 C CA . GLN A 1 378 ? 8.821 0.497 -39.485 1.00 95.06 378 GLN A CA 1
ATOM 3000 C C . GLN A 1 378 ? 8.255 -0.925 -39.355 1.00 95.06 378 GLN A C 1
ATOM 3002 O O . GLN A 1 378 ? 7.333 -1.141 -38.581 1.00 95.06 378 GLN A O 1
ATOM 3007 N N . ASP A 1 379 ? 8.823 -1.907 -40.054 1.00 94.81 379 ASP A N 1
ATOM 3008 C CA . ASP A 1 379 ? 8.378 -3.302 -39.986 1.00 94.81 379 ASP A CA 1
ATOM 3009 C C . ASP A 1 379 ? 8.594 -3.932 -38.598 1.00 94.81 379 ASP A C 1
ATOM 3011 O O . ASP A 1 379 ? 7.843 -4.820 -38.195 1.00 94.81 379 ASP A O 1
ATOM 3015 N N . ARG A 1 380 ? 9.589 -3.449 -37.843 1.00 97.25 380 ARG A N 1
ATOM 3016 C CA . ARG A 1 380 ? 9.817 -3.822 -36.439 1.00 97.25 380 ARG A CA 1
ATOM 3017 C C . ARG A 1 380 ? 8.924 -3.036 -35.491 1.00 97.25 380 ARG A C 1
ATOM 3019 O O . ARG A 1 380 ? 8.411 -3.614 -34.537 1.00 97.25 380 ARG A O 1
ATOM 3026 N N . ILE A 1 381 ? 8.653 -1.763 -35.783 1.00 97.12 381 ILE A N 1
ATOM 3027 C CA . ILE A 1 381 ? 7.638 -0.987 -35.055 1.00 97.12 381 ILE A CA 1
ATOM 3028 C C . ILE A 1 381 ? 6.267 -1.663 -35.138 1.00 97.12 381 ILE A C 1
ATOM 3030 O O . ILE A 1 381 ? 5.630 -1.834 -34.104 1.00 97.12 381 ILE A O 1
ATOM 3034 N N . ASP A 1 382 ? 5.858 -2.147 -36.313 1.00 96.81 382 ASP A N 1
ATOM 3035 C CA . ASP A 1 382 ? 4.582 -2.853 -36.514 1.00 96.81 382 ASP A CA 1
ATOM 3036 C C . ASP A 1 382 ? 4.455 -4.141 -35.668 1.00 96.81 382 ASP A C 1
ATOM 3038 O O . ASP A 1 382 ? 3.351 -4.659 -35.460 1.00 96.81 382 ASP A O 1
ATOM 3042 N N . GLN A 1 383 ? 5.579 -4.685 -35.189 1.00 97.69 383 GLN A N 1
ATOM 3043 C CA . GLN A 1 383 ? 5.621 -5.785 -34.224 1.00 97.69 383 GLN A CA 1
ATOM 3044 C C . GLN A 1 383 ? 5.629 -5.263 -32.783 1.00 97.69 383 GLN A C 1
ATOM 3046 O O . GLN A 1 383 ? 4.829 -5.729 -31.976 1.00 97.69 383 GLN A O 1
ATOM 3051 N N . LEU A 1 384 ? 6.475 -4.277 -32.471 1.00 97.75 384 LEU A N 1
ATOM 3052 C CA . LEU A 1 384 ? 6.620 -3.712 -31.125 1.00 97.75 384 LEU A CA 1
ATOM 3053 C C . LEU A 1 384 ? 5.324 -3.095 -30.588 1.00 97.75 384 LEU A C 1
ATOM 3055 O O . LEU A 1 384 ? 5.028 -3.270 -29.412 1.00 97.75 384 LEU A O 1
ATOM 3059 N N . VAL A 1 385 ? 4.527 -2.426 -31.427 1.00 97.62 385 VAL A N 1
ATOM 3060 C CA . VAL A 1 385 ? 3.250 -1.804 -31.008 1.00 97.62 385 VAL A CA 1
ATOM 3061 C C . VAL A 1 385 ? 2.197 -2.812 -30.537 1.00 97.62 385 VAL A C 1
ATOM 3063 O O . VAL A 1 385 ? 1.247 -2.445 -29.849 1.00 97.62 385 VAL A O 1
ATOM 3066 N N . LYS A 1 386 ? 2.363 -4.095 -30.885 1.00 97.44 386 LYS A N 1
ATOM 3067 C CA . LYS A 1 386 ? 1.482 -5.187 -30.442 1.00 97.44 386 LYS A CA 1
ATOM 3068 C C . LYS A 1 386 ? 1.833 -5.695 -29.044 1.00 97.44 386 LYS A C 1
ATOM 3070 O O . LYS A 1 386 ? 1.063 -6.473 -28.488 1.00 97.44 386 LYS A O 1
ATOM 3075 N N . LEU A 1 387 ? 2.986 -5.300 -28.504 1.00 97.62 387 LEU A N 1
ATOM 3076 C CA . LEU A 1 387 ? 3.465 -5.729 -27.196 1.00 97.62 387 LEU A CA 1
ATOM 3077 C C . LEU A 1 387 ? 2.885 -4.792 -26.125 1.00 97.62 387 LEU A C 1
ATOM 3079 O O . LEU A 1 387 ? 3.168 -3.591 -26.158 1.00 97.62 387 LEU A O 1
ATOM 3083 N N . PRO A 1 388 ? 2.053 -5.299 -25.200 1.00 97.44 388 PRO A N 1
ATOM 3084 C CA . PRO A 1 388 ? 1.338 -4.452 -24.257 1.00 97.44 388 PRO A CA 1
ATOM 3085 C C . PRO A 1 388 ? 2.258 -3.909 -23.160 1.00 97.44 388 PRO A C 1
ATOM 3087 O O . PRO A 1 388 ? 3.190 -4.579 -22.701 1.00 97.44 388 PRO A O 1
ATOM 3090 N N . ILE A 1 389 ? 1.941 -2.700 -22.700 1.00 98.75 389 ILE A N 1
ATOM 3091 C CA . ILE A 1 389 ? 2.605 -2.045 -21.569 1.00 98.75 389 ILE A CA 1
ATOM 3092 C C . ILE A 1 389 ? 1.590 -1.895 -20.434 1.00 98.75 389 ILE A C 1
ATOM 3094 O O . ILE A 1 389 ? 0.472 -1.450 -20.679 1.00 98.75 389 ILE A O 1
ATOM 3098 N N . ARG A 1 390 ? 1.974 -2.224 -19.197 1.00 98.44 390 ARG A N 1
ATOM 3099 C CA . ARG A 1 390 ? 1.217 -1.904 -17.978 1.00 98.44 390 ARG A CA 1
ATOM 3100 C C . ARG A 1 390 ? 1.880 -0.734 -17.259 1.00 98.44 390 ARG A C 1
ATOM 3102 O O . ARG A 1 390 ? 3.065 -0.812 -16.945 1.00 98.44 390 ARG A O 1
ATOM 3109 N N . LEU A 1 391 ? 1.118 0.316 -16.971 1.00 98.56 391 LEU A N 1
ATOM 3110 C CA . LEU A 1 391 ? 1.558 1.500 -16.235 1.00 98.56 391 LEU A CA 1
ATOM 3111 C C . LEU A 1 391 ? 0.762 1.639 -14.934 1.00 98.56 391 LEU A C 1
ATOM 3113 O O . LEU A 1 391 ? -0.448 1.851 -14.975 1.00 98.56 391 LEU A O 1
ATOM 3117 N N . GLU A 1 392 ? 1.448 1.566 -13.793 1.00 97.00 392 GLU A N 1
ATOM 3118 C CA . GLU A 1 392 ? 0.832 1.684 -12.466 1.00 97.00 392 GLU A CA 1
ATOM 3119 C C . GLU A 1 392 ? 1.184 2.999 -11.775 1.00 97.00 392 GLU A C 1
ATOM 3121 O O . GLU A 1 392 ? 2.286 3.526 -11.957 1.00 97.00 392 GLU A O 1
ATOM 3126 N N . LEU A 1 393 ? 0.279 3.521 -10.935 1.00 94.44 393 LEU A N 1
ATOM 3127 C CA . LEU A 1 393 ? 0.615 4.650 -10.067 1.00 94.44 393 LEU A CA 1
ATOM 3128 C C . LEU A 1 393 ? 1.771 4.260 -9.146 1.00 94.44 393 LEU A C 1
ATOM 3130 O O . LEU A 1 393 ? 2.783 4.964 -9.069 1.00 94.44 393 LEU A O 1
ATOM 3134 N N . PHE A 1 394 ? 1.608 3.128 -8.460 1.00 89.94 394 PHE A N 1
ATOM 3135 C CA . PHE A 1 394 ? 2.586 2.600 -7.524 1.00 89.94 394 PHE A CA 1
ATOM 3136 C C . PHE A 1 394 ? 2.334 1.129 -7.177 1.00 89.94 394 PHE A C 1
ATOM 3138 O O . PHE A 1 394 ? 1.316 0.782 -6.579 1.00 89.94 394 PHE A O 1
ATOM 3145 N N . ASN A 1 395 ? 3.339 0.293 -7.421 1.00 88.94 395 ASN A N 1
ATOM 3146 C CA . ASN A 1 395 ? 3.413 -1.076 -6.944 1.00 88.94 395 ASN A CA 1
ATOM 3147 C C . ASN A 1 395 ? 4.293 -1.172 -5.692 1.00 88.94 395 ASN A C 1
ATOM 3149 O O . ASN A 1 395 ? 5.369 -0.571 -5.583 1.00 88.94 395 ASN A O 1
ATOM 3153 N N . ARG A 1 396 ? 3.824 -1.964 -4.729 1.00 73.12 396 ARG A N 1
ATOM 3154 C CA . ARG A 1 396 ? 4.475 -2.131 -3.425 1.00 73.12 396 ARG A CA 1
ATOM 3155 C C . ARG A 1 396 ? 5.691 -3.036 -3.468 1.00 73.12 396 ARG A C 1
ATOM 3157 O O . ARG A 1 396 ? 6.680 -2.745 -2.806 1.00 73.12 396 ARG A O 1
ATOM 3164 N N . LYS A 1 397 ? 5.586 -4.136 -4.211 1.00 81.19 397 LYS A N 1
ATOM 3165 C CA . LYS A 1 397 ? 6.604 -5.188 -4.240 1.00 81.19 397 LYS A CA 1
ATOM 3166 C C . LYS A 1 397 ? 7.556 -4.997 -5.414 1.00 81.19 397 LYS A C 1
ATOM 3168 O O . LYS A 1 397 ? 8.766 -5.088 -5.250 1.00 81.19 397 LYS A O 1
ATOM 3173 N N . LEU A 1 398 ? 7.004 -4.718 -6.592 1.00 90.00 398 LEU A N 1
ATOM 3174 C CA . LEU A 1 398 ? 7.772 -4.490 -7.810 1.00 90.00 398 LEU A CA 1
ATOM 3175 C C . LEU A 1 398 ? 8.126 -3.008 -7.906 1.00 90.00 398 LEU A C 1
ATOM 3177 O O . LEU A 1 398 ? 7.274 -2.147 -7.719 1.00 90.00 398 LEU A O 1
ATOM 3181 N N . THR A 1 399 ? 9.390 -2.689 -8.160 1.00 89.44 399 THR A N 1
ATOM 3182 C CA . THR A 1 399 ? 9.871 -1.299 -8.105 1.00 89.44 399 THR A CA 1
ATOM 3183 C C . THR A 1 399 ? 10.503 -0.855 -9.414 1.00 89.44 399 THR A C 1
ATOM 3185 O O . THR A 1 399 ? 10.179 0.227 -9.903 1.00 89.44 399 THR A O 1
ATOM 3188 N N . SER A 1 400 ? 11.353 -1.696 -9.996 1.00 92.81 400 SER A N 1
ATOM 3189 C CA . SER A 1 400 ? 11.970 -1.475 -11.302 1.00 92.81 400 SER A CA 1
ATOM 3190 C C . SER A 1 400 ? 10.998 -1.771 -12.442 1.00 92.81 400 SER A C 1
ATOM 3192 O O . SER A 1 400 ? 10.172 -2.687 -12.339 1.00 92.81 400 SER A O 1
ATOM 3194 N N . MET A 1 401 ? 11.130 -1.013 -13.535 1.00 96.56 401 MET A N 1
ATOM 3195 C CA . MET A 1 401 ? 10.536 -1.392 -14.820 1.00 96.56 401 MET A CA 1
ATOM 3196 C C . MET A 1 401 ? 11.070 -2.773 -15.202 1.00 96.56 401 MET A C 1
ATOM 3198 O O . MET A 1 401 ? 12.239 -3.048 -14.947 1.00 96.56 401 MET A O 1
ATOM 3202 N N . GLN A 1 402 ? 10.192 -3.654 -15.676 1.00 96.75 402 GLN A N 1
ATOM 3203 C CA . GLN A 1 402 ? 10.560 -5.036 -15.983 1.00 96.75 402 GLN A CA 1
ATOM 3204 C C . GLN A 1 402 ? 9.528 -5.713 -16.893 1.00 96.75 402 GLN A C 1
ATOM 3206 O O . GLN A 1 402 ? 8.330 -5.418 -16.822 1.00 96.75 402 GLN A O 1
ATOM 3211 N N . TYR A 1 403 ? 9.969 -6.675 -17.693 1.00 98.31 403 TYR A N 1
ATOM 3212 C CA . TYR A 1 403 ? 9.117 -7.586 -18.454 1.00 98.31 403 TYR A CA 1
ATOM 3213 C C . TYR A 1 403 ? 8.795 -8.879 -17.677 1.00 98.31 403 TYR A C 1
ATOM 3215 O O . TYR A 1 403 ? 9.671 -9.464 -17.042 1.00 98.31 403 TYR A O 1
ATOM 3223 N N . HIS A 1 404 ? 7.548 -9.367 -17.757 1.00 97.56 404 HIS A N 1
ATOM 3224 C CA . HIS A 1 404 ? 7.093 -10.567 -17.026 1.00 97.56 404 HIS A CA 1
ATOM 3225 C C . HIS A 1 404 ? 6.792 -11.756 -17.955 1.00 97.56 404 HIS A C 1
ATOM 3227 O O . HIS A 1 404 ? 5.670 -11.855 -18.446 1.00 97.56 404 HIS A O 1
ATOM 3233 N N . PRO A 1 405 ? 7.716 -12.710 -18.169 1.00 96.81 405 PRO A N 1
ATOM 3234 C CA . PRO A 1 405 ? 7.479 -13.849 -19.068 1.00 96.81 405 PRO A CA 1
ATOM 3235 C C . PRO A 1 405 ? 6.709 -15.021 -18.436 1.00 96.81 405 PRO A C 1
ATOM 3237 O O . PRO A 1 405 ? 6.252 -15.917 -19.141 1.00 96.81 405 PRO A O 1
ATOM 3240 N N . ASP A 1 406 ? 6.591 -15.071 -17.104 1.00 96.56 406 ASP A N 1
ATOM 3241 C CA . ASP A 1 406 ? 6.123 -16.264 -16.388 1.00 96.56 406 ASP A CA 1
ATOM 3242 C C . ASP A 1 406 ? 4.918 -15.964 -15.483 1.00 96.56 406 ASP A C 1
ATOM 3244 O O . ASP A 1 406 ? 5.028 -15.369 -14.407 1.00 96.56 406 ASP A O 1
ATOM 3248 N N . ARG A 1 407 ? 3.741 -16.444 -15.904 1.00 95.50 407 ARG A N 1
ATOM 3249 C CA . ARG A 1 407 ? 2.505 -16.363 -15.111 1.00 95.50 407 ARG A CA 1
ATOM 3250 C C . ARG A 1 407 ? 2.590 -17.158 -13.807 1.00 95.50 407 ARG A C 1
ATOM 3252 O O . ARG A 1 407 ? 2.028 -16.735 -12.802 1.00 95.50 407 ARG A O 1
ATOM 3259 N N . GLY A 1 408 ? 3.232 -18.324 -13.824 1.00 93.25 408 GLY A N 1
ATOM 3260 C CA . GLY A 1 408 ? 3.404 -19.166 -12.643 1.00 93.25 408 GLY A CA 1
ATOM 3261 C C . GLY A 1 408 ? 4.238 -18.460 -11.580 1.00 93.25 408 GLY A C 1
ATOM 3262 O O . GLY A 1 408 ? 3.854 -18.463 -10.411 1.00 93.25 408 GLY A O 1
ATOM 3263 N N . TRP A 1 409 ? 5.308 -17.776 -11.994 1.00 93.88 409 TRP A N 1
ATOM 3264 C CA . TRP A 1 409 ? 6.111 -16.940 -11.102 1.00 93.88 409 TRP A CA 1
ATOM 3265 C C . TRP A 1 409 ? 5.278 -15.813 -10.477 1.00 93.88 409 TRP A C 1
ATOM 3267 O O . TRP A 1 409 ? 5.309 -15.653 -9.257 1.00 93.88 409 TRP A O 1
ATOM 3277 N N . LEU A 1 410 ? 4.474 -15.093 -11.272 1.00 92.75 410 LEU A N 1
ATOM 3278 C CA . LEU A 1 410 ? 3.587 -14.036 -10.763 1.00 92.75 410 LEU A CA 1
ATOM 3279 C C . LEU A 1 410 ? 2.620 -14.564 -9.694 1.00 92.75 410 LEU A C 1
ATOM 3281 O O . LEU A 1 410 ? 2.516 -13.976 -8.618 1.00 92.75 410 LEU A O 1
ATOM 3285 N N . VAL A 1 411 ? 1.964 -15.701 -9.951 1.00 84.75 411 VAL A N 1
ATOM 3286 C CA . VAL A 1 411 ? 1.046 -16.336 -8.988 1.00 84.75 411 VAL A CA 1
ATOM 3287 C C . VAL A 1 411 ? 1.786 -16.766 -7.720 1.00 84.75 411 VAL A C 1
ATOM 3289 O O . VAL A 1 411 ? 1.335 -16.454 -6.620 1.00 84.75 411 VAL A O 1
ATOM 3292 N N . ALA A 1 412 ? 2.936 -17.432 -7.861 1.00 79.69 412 ALA A N 1
ATOM 3293 C CA . ALA A 1 412 ? 3.725 -17.922 -6.730 1.00 79.69 412 ALA A CA 1
ATOM 3294 C C . ALA A 1 412 ? 4.214 -16.792 -5.806 1.00 79.69 412 ALA A C 1
ATOM 3296 O O . ALA A 1 412 ? 4.352 -17.003 -4.607 1.00 79.69 412 ALA A O 1
ATOM 3297 N N . HIS A 1 413 ? 4.418 -15.585 -6.342 1.00 81.50 413 HIS A N 1
ATOM 3298 C CA . HIS A 1 413 ? 4.871 -14.412 -5.583 1.00 81.50 413 HIS A CA 1
ATOM 3299 C C . HIS A 1 413 ? 3.735 -13.418 -5.257 1.00 81.50 413 HIS A C 1
ATOM 3301 O O . HIS A 1 413 ? 3.971 -12.354 -4.668 1.00 81.50 413 HIS A O 1
ATOM 3307 N N . ARG A 1 414 ? 2.478 -13.788 -5.563 1.00 79.00 414 ARG A N 1
ATOM 3308 C CA . ARG A 1 414 ? 1.254 -13.000 -5.316 1.00 79.00 414 ARG A CA 1
ATOM 3309 C C . ARG A 1 414 ? 1.270 -11.631 -6.002 1.00 79.00 414 ARG A C 1
ATOM 3311 O O . ARG A 1 414 ? 0.986 -10.608 -5.376 1.00 79.00 414 ARG A O 1
ATOM 3318 N N . HIS A 1 415 ? 1.655 -11.617 -7.268 1.00 87.94 415 HIS A N 1
ATOM 3319 C CA . HIS A 1 415 ? 1.482 -10.486 -8.175 1.00 87.94 415 HIS A CA 1
ATOM 3320 C C . HIS A 1 415 ? 0.258 -10.706 -9.068 1.00 87.94 415 HIS A C 1
ATOM 3322 O O . HIS A 1 415 ? -0.234 -11.830 -9.171 1.00 87.94 415 HIS A O 1
ATOM 3328 N N . ASP A 1 416 ? -0.206 -9.644 -9.733 1.00 91.12 416 ASP A N 1
ATOM 3329 C CA . ASP A 1 416 ? -1.273 -9.744 -10.732 1.00 91.12 416 ASP A CA 1
ATOM 3330 C C . ASP A 1 416 ? -0.841 -10.716 -11.849 1.00 91.12 416 ASP A C 1
ATOM 3332 O O . ASP A 1 416 ? 0.104 -10.422 -12.589 1.00 91.12 416 ASP A O 1
ATOM 3336 N N . PRO A 1 417 ? -1.499 -11.884 -12.004 1.00 92.56 417 PRO A N 1
ATOM 3337 C CA . PRO A 1 417 ? -1.140 -12.850 -13.036 1.00 92.56 417 PRO A CA 1
ATOM 3338 C C . PRO A 1 417 ? -1.410 -12.327 -14.450 1.00 92.56 417 PRO A C 1
ATOM 3340 O O . PRO A 1 417 ? -0.904 -12.900 -15.416 1.00 92.56 417 PRO A O 1
ATOM 3343 N N . HIS A 1 418 ? -2.181 -11.246 -14.594 1.00 94.31 418 HIS A N 1
ATOM 3344 C CA . HIS A 1 418 ? -2.381 -10.550 -15.859 1.00 94.31 418 HIS A CA 1
ATOM 3345 C C . HIS A 1 418 ? -1.206 -9.636 -16.222 1.00 94.31 418 HIS A C 1
ATOM 3347 O O . HIS A 1 418 ? -1.267 -8.985 -17.253 1.00 94.31 418 HIS A O 1
ATOM 3353 N N . LEU A 1 419 ? -0.117 -9.594 -15.452 1.00 96.50 419 LEU A N 1
ATOM 3354 C CA . LEU A 1 419 ? 1.123 -8.944 -15.890 1.00 96.50 419 LEU A CA 1
ATOM 3355 C C . LEU A 1 419 ? 1.916 -9.794 -16.888 1.00 96.50 419 LEU A C 1
ATOM 3357 O O . LEU A 1 419 ? 2.800 -9.263 -17.554 1.00 96.50 419 LEU A O 1
ATOM 3361 N N . VAL A 1 420 ? 1.606 -11.090 -17.029 1.00 97.62 420 VAL A N 1
ATOM 3362 C CA . VAL A 1 420 ? 2.324 -11.970 -17.961 1.00 97.62 420 VAL A CA 1
ATOM 3363 C C . VAL A 1 420 ? 2.311 -11.387 -19.377 1.00 97.62 420 VAL A C 1
ATOM 3365 O O . VAL A 1 420 ? 1.267 -10.948 -19.866 1.00 97.62 420 VAL A O 1
ATOM 3368 N N . ASN A 1 421 ? 3.471 -11.381 -20.023 1.00 97.69 421 ASN A N 1
ATOM 3369 C CA . ASN A 1 421 ? 3.752 -10.830 -21.345 1.00 97.69 421 ASN A CA 1
ATOM 3370 C C . ASN A 1 421 ? 3.595 -9.304 -21.471 1.00 97.69 421 ASN A C 1
ATOM 3372 O O . ASN A 1 421 ? 3.490 -8.789 -22.588 1.00 97.69 421 ASN A O 1
ATOM 3376 N N . ARG A 1 422 ? 3.587 -8.563 -20.354 1.00 98.06 422 ARG A N 1
ATOM 3377 C CA . ARG A 1 422 ? 3.591 -7.092 -20.354 1.00 98.06 422 ARG A CA 1
ATOM 3378 C C . ARG A 1 422 ? 4.973 -6.561 -20.019 1.00 98.06 422 ARG A C 1
ATOM 3380 O O . ARG A 1 422 ? 5.641 -7.060 -19.112 1.00 98.06 422 ARG A O 1
ATOM 3387 N N . VAL A 1 423 ? 5.345 -5.474 -20.688 1.00 98.56 423 VAL A N 1
ATOM 3388 C CA . VAL A 1 423 ? 6.315 -4.530 -20.126 1.00 98.56 423 VAL A CA 1
ATOM 3389 C C . VAL A 1 423 ? 5.617 -3.804 -18.985 1.00 98.56 423 VAL A C 1
ATOM 3391 O O . VAL A 1 423 ? 4.619 -3.123 -19.206 1.00 98.56 423 VAL A O 1
ATOM 3394 N N . HIS A 1 424 ? 6.098 -3.972 -17.763 1.00 98.44 424 HIS A N 1
ATOM 3395 C CA . HIS A 1 424 ? 5.485 -3.396 -16.577 1.00 98.44 424 HIS A CA 1
ATOM 3396 C C . HIS A 1 424 ? 6.309 -2.209 -16.084 1.00 98.44 424 HIS A C 1
ATOM 3398 O O . HIS A 1 424 ? 7.508 -2.324 -15.838 1.00 98.44 424 HIS A O 1
ATOM 3404 N N . ILE A 1 425 ? 5.638 -1.073 -15.911 1.00 98.50 425 ILE A N 1
ATOM 3405 C CA . ILE A 1 425 ? 6.137 0.145 -15.283 1.00 98.50 425 ILE A CA 1
ATOM 3406 C C . ILE A 1 425 ? 5.410 0.267 -13.937 1.00 98.50 425 ILE A C 1
ATOM 3408 O O . ILE A 1 425 ? 4.313 0.828 -13.886 1.00 98.50 425 ILE A O 1
ATOM 3412 N N . PRO A 1 426 ? 5.989 -0.255 -12.838 1.00 96.44 426 PRO A N 1
ATOM 3413 C CA . PRO A 1 426 ? 5.271 -0.366 -11.569 1.00 96.44 426 PRO A CA 1
ATOM 3414 C C . PRO A 1 426 ? 5.115 0.972 -10.840 1.00 96.44 426 PRO A C 1
ATOM 3416 O O . PRO A 1 426 ? 4.441 1.053 -9.818 1.00 96.44 426 PRO A O 1
ATOM 3419 N N . ARG A 1 427 ? 5.807 2.023 -11.291 1.00 94.88 427 ARG A N 1
ATOM 3420 C CA . ARG A 1 427 ? 5.809 3.344 -10.655 1.00 94.88 427 ARG A CA 1
ATOM 3421 C C . ARG A 1 427 ? 5.789 4.427 -11.719 1.00 94.88 427 ARG A C 1
ATOM 3423 O O . ARG A 1 427 ? 6.808 4.688 -12.355 1.00 94.88 427 ARG A O 1
ATOM 3430 N N . ALA A 1 428 ? 4.652 5.095 -11.865 1.00 96.38 428 ALA A N 1
ATOM 3431 C CA . ALA A 1 428 ? 4.456 6.169 -12.832 1.00 96.38 428 ALA A CA 1
ATOM 3432 C C . ALA A 1 428 ? 5.507 7.285 -12.712 1.00 96.38 428 ALA A C 1
ATOM 3434 O O . ALA A 1 428 ? 5.995 7.787 -13.722 1.00 96.38 428 ALA A O 1
ATOM 3435 N N . THR A 1 429 ? 5.918 7.629 -11.488 1.00 94.25 429 THR A N 1
ATOM 3436 C CA . THR A 1 429 ? 6.927 8.670 -11.234 1.00 94.25 429 THR A CA 1
ATOM 3437 C C . THR A 1 429 ? 8.314 8.331 -11.771 1.00 94.25 429 THR A C 1
ATOM 3439 O O . THR A 1 429 ? 9.058 9.242 -12.123 1.00 94.25 429 THR A O 1
ATOM 3442 N N . ALA A 1 430 ? 8.659 7.046 -11.914 1.00 94.12 430 ALA A N 1
ATOM 3443 C CA . ALA A 1 430 ? 9.952 6.636 -12.462 1.00 94.12 430 ALA A CA 1
ATOM 3444 C C . ALA A 1 430 ? 10.126 7.069 -13.928 1.00 94.12 430 ALA A C 1
ATOM 3446 O O . ALA A 1 430 ? 11.250 7.287 -14.370 1.00 94.12 430 ALA A O 1
ATOM 3447 N N . LEU A 1 431 ? 9.025 7.250 -14.669 1.00 96.56 431 LEU A N 1
ATOM 3448 C CA . LEU A 1 431 ? 9.060 7.719 -16.055 1.00 96.56 431 LEU A CA 1
ATOM 3449 C C . LEU A 1 431 ? 9.451 9.186 -16.198 1.00 96.56 431 LEU A C 1
ATOM 3451 O O . LEU A 1 431 ? 9.765 9.599 -17.304 1.00 96.56 431 LEU A O 1
ATOM 3455 N N . PHE A 1 432 ? 9.413 9.990 -15.140 1.00 94.31 432 PHE A N 1
ATOM 3456 C CA . PHE A 1 432 ? 9.793 11.406 -15.193 1.00 94.31 432 PHE A CA 1
ATOM 3457 C C . PHE A 1 432 ? 10.747 11.804 -14.061 1.00 94.31 432 PHE A C 1
ATOM 3459 O O . PHE A 1 432 ? 10.956 12.990 -13.802 1.00 94.31 432 PHE A O 1
ATOM 3466 N N . ASP A 1 433 ? 11.363 10.815 -13.413 1.00 92.94 433 ASP A N 1
ATOM 3467 C CA . ASP A 1 433 ? 12.415 11.023 -12.427 1.00 92.94 433 ASP A CA 1
ATOM 3468 C C . ASP A 1 433 ? 13.740 11.392 -13.110 1.00 92.94 433 ASP A C 1
ATOM 3470 O O . ASP A 1 433 ? 14.238 10.685 -13.986 1.00 92.94 433 ASP A O 1
ATOM 3474 N N . SER A 1 434 ? 14.345 12.506 -12.704 1.00 91.94 434 SER A N 1
ATOM 3475 C CA . SER A 1 434 ? 15.539 13.028 -13.374 1.00 91.94 434 SER A CA 1
ATOM 3476 C C . SER A 1 434 ? 16.766 12.126 -13.217 1.00 91.94 434 SER A C 1
ATOM 3478 O O . SER A 1 434 ? 17.579 12.053 -14.141 1.00 91.94 434 SER A O 1
ATOM 3480 N N . ALA A 1 435 ? 16.903 11.421 -12.089 1.00 90.31 435 ALA A N 1
ATOM 3481 C CA . ALA A 1 435 ? 18.011 10.500 -11.868 1.00 90.31 435 ALA A CA 1
ATOM 3482 C C . ALA A 1 435 ? 17.865 9.249 -12.744 1.00 90.31 435 ALA A C 1
ATOM 3484 O O . ALA A 1 435 ? 18.849 8.814 -13.342 1.00 90.31 435 ALA A O 1
ATOM 3485 N N . MET A 1 436 ? 16.643 8.728 -12.892 1.00 90.38 436 MET A N 1
ATOM 3486 C CA . MET A 1 436 ? 16.340 7.639 -13.821 1.00 90.38 436 MET A CA 1
ATOM 3487 C C . MET A 1 436 ? 16.673 8.028 -15.263 1.00 90.38 436 MET A C 1
ATOM 3489 O O . MET A 1 436 ? 17.362 7.282 -15.949 1.00 90.38 436 MET A O 1
ATOM 3493 N N . TRP A 1 437 ? 16.274 9.220 -15.714 1.00 90.06 437 TRP A N 1
ATOM 3494 C CA . TRP A 1 437 ? 16.588 9.696 -17.068 1.00 90.06 437 TRP A CA 1
ATOM 3495 C C . TRP A 1 437 ? 18.082 9.902 -17.318 1.00 90.06 437 TRP A C 1
ATOM 3497 O O . TRP A 1 437 ? 18.553 9.671 -18.431 1.00 90.06 437 TRP A O 1
ATOM 3507 N N . ALA A 1 438 ? 18.824 10.353 -16.306 1.00 89.25 438 ALA A N 1
ATOM 3508 C CA . ALA A 1 438 ? 20.270 10.515 -16.403 1.00 89.25 438 ALA A CA 1
ATOM 3509 C C . ALA A 1 438 ? 21.003 9.166 -16.423 1.00 89.25 438 ALA A C 1
ATOM 3511 O O . ALA A 1 438 ? 22.024 9.044 -17.095 1.00 89.25 438 ALA A O 1
ATOM 3512 N N . LYS A 1 439 ? 20.486 8.175 -15.688 1.00 89.00 439 LYS A N 1
ATOM 3513 C CA . LYS A 1 439 ? 21.053 6.829 -15.605 1.00 89.00 439 LYS A CA 1
ATOM 3514 C C . LYS A 1 439 ? 20.713 5.985 -16.834 1.00 89.00 439 LYS A C 1
ATOM 3516 O O . LYS A 1 439 ? 21.616 5.471 -17.475 1.00 89.00 439 LYS A O 1
ATOM 3521 N N . HIS A 1 440 ? 19.424 5.815 -17.129 1.00 88.44 440 HIS A N 1
ATOM 3522 C CA . HIS A 1 440 ? 18.904 4.771 -18.020 1.00 88.44 440 HIS A CA 1
ATOM 3523 C C . HIS A 1 440 ? 17.887 5.343 -19.032 1.00 88.44 440 HIS A C 1
ATOM 3525 O O . HIS A 1 440 ? 16.691 5.040 -18.990 1.00 88.44 440 HIS A O 1
ATOM 3531 N N . PRO A 1 441 ? 18.323 6.219 -19.961 1.00 89.50 441 PRO A N 1
ATOM 3532 C CA . PRO A 1 441 ? 17.429 6.985 -20.837 1.00 89.50 441 PRO A CA 1
ATOM 3533 C C . PRO A 1 441 ? 16.639 6.142 -21.854 1.00 89.50 441 PRO A C 1
ATOM 3535 O O . PRO A 1 441 ? 15.728 6.684 -22.494 1.00 89.50 441 PRO A O 1
ATOM 3538 N N . TYR A 1 442 ? 16.993 4.866 -22.038 1.00 94.75 442 TYR A N 1
ATOM 3539 C CA . TYR A 1 442 ? 16.345 3.911 -22.942 1.00 94.75 442 TYR A CA 1
ATOM 3540 C C . TYR A 1 442 ? 15.750 2.690 -22.216 1.00 94.75 442 TYR A C 1
ATOM 3542 O O . TYR A 1 442 ? 15.357 1.737 -22.881 1.00 94.75 442 TYR A O 1
ATOM 3550 N N . VAL A 1 443 ? 15.522 2.764 -20.898 1.00 95.38 443 VAL A N 1
ATOM 3551 C CA . VAL A 1 443 ? 14.926 1.673 -20.098 1.00 95.38 443 VAL A CA 1
ATOM 3552 C C . VAL A 1 443 ? 13.614 1.113 -20.673 1.00 95.38 443 VAL A C 1
ATOM 3554 O O . VAL A 1 443 ? 13.395 -0.089 -20.692 1.00 95.38 443 VAL A O 1
ATOM 3557 N N . VAL A 1 444 ? 12.733 1.945 -21.242 1.00 97.56 444 VAL A N 1
ATOM 3558 C CA . VAL A 1 444 ? 11.500 1.431 -21.875 1.00 97.56 444 VAL A CA 1
ATOM 3559 C C . VAL A 1 444 ? 11.815 0.598 -23.127 1.00 97.56 444 VAL A C 1
ATOM 3561 O O . VAL A 1 444 ? 11.142 -0.395 -23.389 1.00 97.56 444 VAL A O 1
ATOM 3564 N N . LEU A 1 445 ? 12.846 0.969 -23.896 1.00 97.81 445 LEU A N 1
ATOM 3565 C CA . LEU A 1 445 ? 13.320 0.169 -25.029 1.00 97.81 445 LEU A CA 1
ATOM 3566 C C . LEU A 1 445 ? 13.983 -1.130 -24.553 1.00 97.81 445 LEU A C 1
ATOM 3568 O O . LEU A 1 445 ? 13.775 -2.152 -25.200 1.00 97.81 445 LEU A O 1
ATOM 3572 N N . HIS A 1 446 ? 14.714 -1.106 -23.435 1.00 98.19 446 HIS A N 1
ATOM 3573 C CA . HIS A 1 446 ? 15.253 -2.309 -22.793 1.00 98.19 446 HIS A CA 1
ATOM 3574 C C . HIS A 1 446 ? 14.145 -3.336 -22.532 1.00 98.19 446 HIS A C 1
ATOM 3576 O O . HIS A 1 446 ? 14.197 -4.467 -23.014 1.00 98.19 446 HIS A O 1
ATOM 3582 N N . GLU A 1 447 ? 13.078 -2.915 -21.852 1.00 98.44 447 GLU A N 1
ATOM 3583 C CA . GLU A 1 447 ? 11.969 -3.814 -21.529 1.00 98.44 447 GLU A CA 1
ATOM 3584 C C . GLU A 1 447 ? 11.195 -4.267 -22.772 1.00 98.44 447 GLU A C 1
ATOM 3586 O O . GLU A 1 447 ? 10.775 -5.423 -22.878 1.00 98.44 447 GLU A O 1
ATOM 3591 N N . LEU A 1 448 ? 11.036 -3.383 -23.761 1.00 98.50 448 LEU A N 1
ATOM 3592 C CA . LEU A 1 448 ? 10.471 -3.757 -25.057 1.00 98.50 448 LEU A CA 1
ATOM 3593 C C . LEU A 1 448 ? 11.357 -4.767 -25.801 1.00 98.50 448 LEU A C 1
ATOM 3595 O O . LEU A 1 448 ? 10.820 -5.620 -26.506 1.00 98.50 448 LEU A O 1
ATOM 3599 N N . ALA A 1 449 ? 12.682 -4.717 -25.637 1.00 98.62 449 ALA A N 1
ATOM 3600 C CA . ALA A 1 449 ? 13.599 -5.696 -26.210 1.00 98.62 449 ALA A CA 1
ATOM 3601 C C . ALA A 1 449 ? 13.429 -7.071 -25.550 1.00 98.62 449 ALA A C 1
ATOM 3603 O O . ALA A 1 449 ? 13.357 -8.065 -26.274 1.00 98.62 449 ALA A O 1
ATOM 3604 N N . HIS A 1 450 ? 13.261 -7.144 -24.223 1.00 98.69 450 HIS A N 1
ATOM 3605 C CA . HIS A 1 450 ? 12.885 -8.394 -23.539 1.00 98.69 450 HIS A CA 1
ATOM 3606 C C . HIS A 1 450 ? 11.574 -8.960 -24.078 1.00 98.69 450 HIS A C 1
ATOM 3608 O O . HIS A 1 450 ? 11.507 -10.131 -24.455 1.00 98.69 450 HIS A O 1
ATOM 3614 N N . SER A 1 451 ? 10.555 -8.109 -24.188 1.00 98.44 451 SER A N 1
ATOM 3615 C CA . SER A 1 451 ? 9.241 -8.490 -24.708 1.00 98.44 451 SER A CA 1
ATOM 3616 C C . SER A 1 451 ? 9.301 -8.974 -26.164 1.00 98.44 451 SER A C 1
ATOM 3618 O O . SER A 1 451 ? 8.683 -9.976 -26.521 1.00 98.44 451 SER A O 1
ATOM 3620 N N . TYR A 1 452 ? 10.099 -8.318 -27.012 1.00 98.62 452 TYR A N 1
ATOM 3621 C CA . TYR A 1 452 ? 10.315 -8.719 -28.404 1.00 98.62 452 TYR A CA 1
ATOM 3622 C C . TYR A 1 452 ? 11.101 -10.034 -28.513 1.00 98.62 452 TYR A C 1
ATOM 3624 O O . TYR A 1 452 ? 10.760 -10.901 -29.321 1.00 98.62 452 TYR A O 1
ATOM 3632 N N . HIS A 1 453 ? 12.137 -10.207 -27.690 1.00 98.69 453 HIS A N 1
ATOM 3633 C CA . HIS A 1 453 ? 12.917 -11.440 -27.634 1.00 98.69 453 HIS A CA 1
ATOM 3634 C C . HIS A 1 453 ? 12.031 -12.624 -27.251 1.00 98.69 453 HIS A C 1
ATOM 3636 O O . HIS A 1 453 ? 12.105 -13.657 -27.902 1.00 98.69 453 HIS A O 1
ATOM 3642 N N . ASP A 1 454 ? 11.143 -12.464 -26.273 1.00 98.56 454 ASP A N 1
ATOM 3643 C CA . ASP A 1 454 ? 10.218 -13.520 -25.867 1.00 98.56 454 ASP A CA 1
ATOM 3644 C C . ASP A 1 454 ? 9.145 -13.800 -26.930 1.00 98.56 454 ASP A C 1
ATOM 3646 O O . ASP A 1 454 ? 9.008 -14.918 -27.424 1.00 98.56 454 ASP A O 1
ATOM 3650 N N . GLN A 1 455 ? 8.403 -12.765 -27.329 1.00 97.94 455 GLN A N 1
ATOM 3651 C CA . GLN A 1 455 ? 7.144 -12.935 -28.061 1.00 97.94 455 GLN A CA 1
ATOM 3652 C C . GLN A 1 455 ? 7.307 -12.973 -29.586 1.00 97.94 455 GLN A C 1
ATOM 3654 O O . GLN A 1 455 ? 6.404 -13.442 -30.282 1.00 97.94 455 GLN A O 1
ATOM 3659 N N . VAL A 1 456 ? 8.424 -12.471 -30.126 1.00 98.00 456 VAL A N 1
ATOM 3660 C CA . VAL A 1 456 ? 8.668 -12.407 -31.580 1.00 98.00 456 VAL A CA 1
ATOM 3661 C C . VAL A 1 456 ? 9.787 -13.350 -32.008 1.00 98.00 456 VAL A C 1
ATOM 3663 O O . VAL A 1 456 ? 9.637 -14.049 -33.011 1.00 98.00 456 VAL A O 1
ATOM 3666 N N . LEU A 1 457 ? 10.901 -13.376 -31.273 1.00 98.00 457 LEU A N 1
ATOM 3667 C CA . LEU A 1 457 ? 12.047 -14.236 -31.600 1.00 98.00 457 LEU A CA 1
ATOM 3668 C C . LEU A 1 457 ? 11.977 -15.608 -30.915 1.00 98.00 457 LEU A C 1
ATOM 3670 O O . LEU A 1 457 ? 12.404 -16.602 -31.502 1.00 98.00 457 LEU A O 1
ATOM 3674 N N . GLY A 1 458 ? 11.441 -15.647 -29.694 1.00 97.94 458 GLY A N 1
ATOM 3675 C CA . GLY A 1 458 ? 11.594 -16.734 -28.734 1.00 97.94 458 GLY A CA 1
ATOM 3676 C C . GLY A 1 458 ? 12.916 -16.630 -27.966 1.00 97.94 458 GLY A C 1
ATOM 3677 O O . GLY A 1 458 ? 13.979 -16.461 -28.565 1.00 97.94 458 GLY A O 1
ATOM 3678 N N . PHE A 1 459 ? 12.877 -16.800 -26.640 1.00 98.12 459 PHE A N 1
ATOM 3679 C CA . PHE A 1 459 ? 14.088 -16.770 -25.807 1.00 98.12 459 PHE A CA 1
ATOM 3680 C C . PHE A 1 459 ? 15.129 -17.841 -26.163 1.00 98.12 459 PHE A C 1
ATOM 3682 O O . PHE A 1 459 ? 16.289 -17.696 -25.793 1.00 98.12 459 PHE A O 1
ATOM 3689 N N . ASP A 1 460 ? 14.760 -18.888 -26.899 1.00 97.88 460 ASP A N 1
ATOM 3690 C CA . ASP A 1 460 ? 15.685 -19.931 -27.358 1.00 97.88 460 ASP A CA 1
ATOM 3691 C C . ASP A 1 460 ? 16.375 -19.583 -28.694 1.00 97.88 460 ASP A C 1
ATOM 3693 O O . ASP A 1 460 ? 16.881 -20.466 -29.391 1.00 97.88 460 ASP A O 1
ATOM 3697 N N . HIS A 1 461 ? 16.394 -18.303 -29.090 1.00 98.38 461 HIS A N 1
ATOM 3698 C CA . HIS A 1 461 ? 16.965 -17.875 -30.365 1.00 98.38 461 HIS A CA 1
ATOM 3699 C C . HIS A 1 461 ? 18.468 -18.228 -30.461 1.00 98.38 461 HIS A C 1
ATOM 3701 O O . HIS A 1 461 ? 19.305 -17.632 -29.769 1.00 98.38 461 HIS A O 1
ATOM 3707 N N . PRO A 1 462 ? 18.867 -19.146 -31.364 1.00 98.38 462 PRO A N 1
ATOM 3708 C CA . PRO A 1 462 ? 20.177 -19.795 -31.300 1.00 98.38 462 PRO A CA 1
ATOM 3709 C C . PRO A 1 462 ? 21.341 -18.838 -31.565 1.00 98.38 462 PRO A C 1
ATOM 3711 O O . PRO A 1 462 ? 22.403 -18.976 -30.964 1.00 98.38 462 PRO A O 1
ATOM 3714 N N . GLU A 1 463 ? 21.158 -17.843 -32.439 1.00 98.50 463 GLU A N 1
ATOM 3715 C CA . GLU A 1 463 ? 22.220 -16.874 -32.737 1.00 98.50 463 GLU A CA 1
ATOM 3716 C C . GLU A 1 463 ? 22.490 -15.925 -31.559 1.00 98.50 463 GLU A C 1
ATOM 3718 O O . GLU A 1 463 ? 23.641 -15.538 -31.374 1.00 98.50 463 GLU A O 1
ATOM 3723 N N . ILE A 1 464 ? 21.468 -15.607 -30.745 1.00 98.69 464 ILE A N 1
ATOM 3724 C CA . ILE A 1 464 ? 21.612 -14.744 -29.558 1.00 98.69 464 ILE A CA 1
ATOM 3725 C C . ILE A 1 464 ? 22.361 -15.511 -28.472 1.00 98.69 464 ILE A C 1
ATOM 3727 O O . ILE A 1 464 ? 23.362 -15.021 -27.958 1.00 98.69 464 ILE A O 1
ATOM 3731 N N . ILE A 1 465 ? 21.927 -16.743 -28.181 1.00 98.75 465 ILE A N 1
ATOM 3732 C CA . ILE A 1 465 ? 22.595 -17.621 -27.210 1.00 98.75 465 ILE A CA 1
ATOM 3733 C C . ILE A 1 465 ? 24.059 -17.829 -27.605 1.00 98.75 465 ILE A C 1
ATOM 3735 O O . ILE A 1 465 ? 24.956 -17.682 -26.782 1.00 98.75 465 ILE A O 1
ATOM 3739 N N . ALA A 1 466 ? 24.327 -18.114 -28.879 1.00 98.44 466 ALA A N 1
ATOM 3740 C CA . ALA A 1 466 ? 25.688 -18.358 -29.331 1.00 98.44 466 ALA A CA 1
ATOM 3741 C C . ALA A 1 466 ? 26.572 -17.094 -29.325 1.00 98.44 466 ALA A C 1
ATOM 3743 O O . ALA A 1 466 ? 27.787 -17.229 -29.193 1.00 98.44 466 ALA A O 1
ATOM 3744 N N . ALA A 1 467 ? 26.007 -15.893 -29.503 1.00 98.31 467 ALA A N 1
ATOM 3745 C CA . ALA A 1 467 ? 26.745 -14.636 -29.341 1.00 98.31 467 ALA A CA 1
ATOM 3746 C C . ALA A 1 467 ? 27.064 -14.373 -27.860 1.00 98.31 467 ALA A C 1
ATOM 3748 O O . ALA A 1 467 ? 28.208 -14.080 -27.526 1.00 98.31 467 ALA A O 1
ATOM 3749 N N . PHE A 1 468 ? 26.084 -14.589 -26.978 1.00 98.50 468 PHE A N 1
ATOM 3750 C CA . PHE A 1 468 ? 26.242 -14.471 -25.529 1.00 98.50 468 PHE A CA 1
ATOM 3751 C C . PHE A 1 468 ? 27.328 -15.400 -24.970 1.00 98.50 468 PHE A C 1
ATOM 3753 O O . PHE A 1 468 ? 28.210 -14.943 -24.244 1.00 98.50 468 PHE A O 1
ATOM 3760 N N . GLU A 1 469 ? 27.299 -16.691 -25.319 1.00 98.25 469 GLU A N 1
ATOM 3761 C CA . GLU A 1 469 ? 28.302 -17.646 -24.828 1.00 98.25 469 GLU A CA 1
ATOM 3762 C C . GLU A 1 469 ? 29.711 -17.285 -25.323 1.00 98.25 469 GLU A C 1
ATOM 3764 O O . GLU A 1 469 ? 30.654 -17.320 -24.538 1.00 98.25 469 GLU A O 1
ATOM 3769 N N . GLU A 1 470 ? 29.867 -16.832 -26.574 1.00 97.06 470 GLU A N 1
ATOM 3770 C CA . GLU A 1 470 ? 31.169 -16.354 -27.067 1.00 97.06 470 GLU A CA 1
ATOM 3771 C C . GLU A 1 470 ? 31.648 -15.105 -26.306 1.00 97.06 470 GLU A C 1
ATOM 3773 O O . GLU A 1 470 ? 32.822 -15.020 -25.937 1.00 97.06 470 GLU A O 1
ATOM 3778 N N . ALA A 1 471 ? 30.763 -14.136 -26.050 1.00 97.12 471 ALA A N 1
ATOM 3779 C CA . ALA A 1 471 ? 31.093 -12.930 -25.289 1.00 97.12 471 ALA A CA 1
ATOM 3780 C C . ALA A 1 471 ? 31.536 -13.265 -23.852 1.00 97.12 471 ALA A C 1
ATOM 3782 O O . ALA A 1 471 ? 32.514 -12.708 -23.344 1.00 97.12 471 ALA A O 1
ATOM 3783 N N . LYS A 1 472 ? 30.862 -14.232 -23.219 1.00 96.62 472 LYS A N 1
ATOM 3784 C CA . LYS A 1 472 ? 31.199 -14.749 -21.890 1.00 96.62 472 LYS A CA 1
ATOM 3785 C C . LYS A 1 472 ? 32.532 -15.499 -21.882 1.00 96.62 472 LYS A C 1
ATOM 3787 O O . LYS A 1 472 ? 33.352 -15.256 -21.002 1.00 96.62 472 LYS A O 1
ATOM 3792 N N . GLU A 1 473 ? 32.783 -16.362 -22.865 1.00 97.12 473 GLU A N 1
ATOM 3793 C CA . GLU A 1 473 ? 34.055 -17.085 -23.009 1.00 97.12 473 GLU A CA 1
ATOM 3794 C C . GLU A 1 473 ? 35.242 -16.139 -23.227 1.00 97.12 473 GLU A C 1
ATOM 3796 O O . GLU A 1 473 ? 36.318 -16.351 -22.666 1.00 97.12 473 GLU A O 1
ATOM 3801 N N . LYS A 1 474 ? 35.050 -15.069 -24.006 1.00 96.25 474 LYS A N 1
ATOM 3802 C CA . LYS A 1 474 ? 36.068 -14.028 -24.212 1.00 96.25 474 LYS A CA 1
ATOM 3803 C C . LYS A 1 474 ? 36.330 -13.186 -22.965 1.00 96.25 474 LYS A C 1
ATOM 3805 O O . LYS A 1 474 ? 37.383 -12.557 -22.884 1.00 96.25 474 LYS A O 1
ATOM 3810 N N . GLY A 1 475 ? 35.377 -13.128 -22.033 1.00 96.62 475 GLY A N 1
ATOM 3811 C CA . GLY A 1 475 ? 35.452 -12.296 -20.833 1.00 96.62 475 GLY A CA 1
ATOM 3812 C C . GLY A 1 475 ? 35.476 -10.790 -21.120 1.00 96.62 475 GLY A C 1
ATOM 3813 O O . GLY A 1 475 ? 35.853 -10.016 -20.244 1.00 96.62 475 GLY A O 1
ATOM 3814 N N . SER A 1 476 ? 35.092 -10.352 -22.328 1.00 92.81 476 SER A N 1
ATOM 3815 C CA . SER A 1 476 ? 35.194 -8.942 -22.751 1.00 92.81 476 SER A CA 1
ATOM 3816 C C . SER A 1 476 ? 34.302 -8.004 -21.933 1.00 92.81 476 SER A C 1
ATOM 3818 O O . SER A 1 476 ? 34.601 -6.820 -21.807 1.00 92.81 476 SER A O 1
ATOM 3820 N N . TYR A 1 477 ? 33.262 -8.565 -21.320 1.00 97.69 477 TYR A N 1
ATOM 3821 C CA . TYR A 1 477 ? 32.265 -7.877 -20.509 1.00 97.69 477 TYR A CA 1
ATOM 3822 C C . TYR A 1 477 ? 32.472 -8.029 -18.987 1.00 97.69 477 TYR A C 1
ATOM 3824 O O . TYR A 1 477 ? 31.662 -7.535 -18.203 1.00 97.69 477 TYR A O 1
ATOM 3832 N N . GLU A 1 478 ? 33.528 -8.720 -18.538 1.00 97.81 478 GLU A N 1
ATOM 3833 C CA . GLU A 1 478 ? 33.770 -8.971 -17.103 1.00 97.81 478 GLU A CA 1
ATOM 3834 C C . GLU A 1 478 ? 34.247 -7.722 -16.341 1.00 97.81 478 GLU A C 1
ATOM 3836 O O . GLU A 1 478 ? 34.097 -7.643 -15.124 1.00 97.81 478 GLU A O 1
ATOM 3841 N N . ASP A 1 479 ? 34.795 -6.735 -17.053 1.00 97.88 479 ASP A N 1
ATOM 3842 C CA . ASP A 1 479 ? 35.289 -5.479 -16.489 1.00 97.88 479 ASP A CA 1
ATOM 3843 C C . ASP A 1 479 ? 35.083 -4.344 -17.507 1.00 97.88 479 ASP A C 1
ATOM 3845 O O . ASP A 1 479 ? 35.888 -4.134 -18.418 1.00 97.88 479 ASP A O 1
ATOM 3849 N N . VAL A 1 480 ? 33.972 -3.618 -17.387 1.00 98.00 480 VAL A N 1
ATOM 3850 C CA . VAL A 1 480 ? 33.563 -2.530 -18.293 1.00 98.00 480 VAL A CA 1
ATOM 3851 C C . VAL A 1 480 ? 33.181 -1.284 -17.504 1.00 98.00 480 VAL A C 1
ATOM 3853 O O . VAL A 1 480 ? 32.950 -1.351 -16.301 1.00 98.00 480 VAL A O 1
ATOM 3856 N N . LEU A 1 481 ? 33.126 -0.130 -18.169 1.00 98.12 481 LEU A N 1
ATOM 3857 C CA . LEU A 1 481 ? 32.672 1.101 -17.524 1.00 98.12 481 LEU A CA 1
ATOM 3858 C C . LEU A 1 481 ? 31.156 1.067 -17.288 1.00 98.12 481 LEU A C 1
ATOM 3860 O O . LEU A 1 481 ? 30.396 0.733 -18.190 1.00 98.12 481 LEU A O 1
ATOM 3864 N N . LEU A 1 482 ? 30.734 1.472 -16.098 1.00 96.38 482 LEU A N 1
ATOM 3865 C CA . LEU A 1 482 ? 29.370 1.880 -15.768 1.00 96.38 482 LEU A CA 1
ATOM 3866 C C . LEU A 1 482 ? 29.188 3.369 -16.116 1.00 96.38 482 LEU A C 1
ATOM 3868 O O . LEU A 1 482 ? 30.169 4.112 -16.169 1.00 96.38 482 LEU A O 1
ATOM 3872 N N . TYR A 1 483 ? 27.953 3.846 -16.279 1.00 92.88 483 TYR A N 1
ATOM 3873 C CA . TYR A 1 483 ? 27.627 5.265 -16.511 1.00 92.88 483 TYR A CA 1
ATOM 3874 C C . TYR A 1 483 ? 28.206 6.223 -15.446 1.00 92.88 483 TYR A C 1
ATOM 3876 O O . TYR A 1 483 ? 28.375 7.415 -15.697 1.00 92.88 483 TYR A O 1
ATOM 3884 N N . THR A 1 484 ? 28.538 5.710 -14.257 1.00 93.69 484 THR A N 1
ATOM 3885 C CA . THR A 1 484 ? 29.217 6.444 -13.174 1.00 93.69 484 THR A CA 1
ATOM 3886 C C . THR A 1 484 ? 30.720 6.638 -13.410 1.00 93.69 484 THR A C 1
ATOM 3888 O O . THR A 1 484 ? 31.357 7.420 -12.706 1.00 93.69 484 THR A O 1
ATOM 3891 N N . GLY A 1 485 ? 31.300 5.925 -14.379 1.00 94.25 485 GLY A N 1
ATOM 3892 C CA . GLY A 1 485 ? 32.738 5.824 -14.630 1.00 94.25 485 GLY A CA 1
ATOM 3893 C C . GLY A 1 485 ? 33.443 4.722 -13.829 1.00 94.25 485 GLY A C 1
ATOM 3894 O O . GLY A 1 485 ? 34.633 4.489 -14.044 1.00 94.25 485 GLY A O 1
ATOM 3895 N N . GLU A 1 486 ? 32.743 4.034 -12.923 1.00 97.00 486 GLU A N 1
ATOM 3896 C CA . GLU A 1 486 ? 33.284 2.872 -12.210 1.00 97.00 486 GLU A CA 1
ATOM 3897 C C . GLU A 1 486 ? 33.435 1.673 -13.146 1.00 97.00 486 GLU A C 1
ATOM 3899 O O . GLU A 1 486 ? 32.709 1.551 -14.130 1.00 97.00 486 GLU A O 1
ATOM 3904 N N . ARG A 1 487 ? 34.375 0.772 -12.841 1.00 97.81 487 ARG A N 1
ATOM 3905 C CA . ARG A 1 487 ? 34.529 -0.477 -13.591 1.00 97.81 487 ARG A CA 1
ATOM 3906 C C . ARG A 1 487 ? 33.849 -1.629 -12.864 1.00 97.81 487 ARG A C 1
ATOM 3908 O O . ARG A 1 487 ? 34.093 -1.839 -11.677 1.00 97.81 487 ARG A O 1
ATOM 3915 N N . VAL A 1 488 ? 32.979 -2.335 -13.575 1.00 97.62 488 VAL A N 1
ATOM 3916 C CA . VAL A 1 488 ? 32.109 -3.389 -13.044 1.00 97.62 488 VAL A CA 1
ATOM 3917 C C . VAL A 1 488 ? 31.941 -4.512 -14.066 1.00 97.62 488 VAL A C 1
ATOM 3919 O O . VAL A 1 488 ? 32.173 -4.325 -15.260 1.00 97.62 488 VAL A O 1
ATOM 3922 N N . ARG A 1 489 ? 31.475 -5.674 -13.605 1.00 97.94 489 ARG A N 1
ATOM 3923 C CA . ARG A 1 489 ? 30.989 -6.738 -14.488 1.00 97.94 489 ARG A CA 1
ATOM 3924 C C . ARG A 1 489 ? 29.697 -6.285 -15.163 1.00 97.94 489 ARG A C 1
ATOM 3926 O O . ARG A 1 489 ? 28.763 -5.887 -14.467 1.00 97.94 489 ARG A O 1
ATOM 3933 N N . HIS A 1 490 ? 29.633 -6.351 -16.491 1.00 97.94 490 HIS A N 1
ATOM 3934 C CA . HIS A 1 490 ? 28.466 -5.884 -17.238 1.00 97.94 490 HIS A CA 1
ATOM 3935 C C . HIS A 1 490 ? 27.211 -6.684 -16.867 1.00 97.94 490 HIS A C 1
ATOM 3937 O O . HIS A 1 490 ? 27.239 -7.918 -16.841 1.00 97.94 490 HIS A O 1
ATOM 3943 N N . TYR A 1 491 ? 26.090 -5.990 -16.646 1.00 96.06 491 TYR A N 1
ATOM 3944 C CA . TYR A 1 491 ? 24.826 -6.621 -16.252 1.00 96.06 491 TYR A CA 1
ATOM 3945 C C . TYR A 1 491 ? 24.312 -7.666 -17.261 1.00 96.06 491 TYR A C 1
ATOM 3947 O O . TYR A 1 491 ? 23.896 -8.754 -16.856 1.00 96.06 491 TYR A O 1
ATOM 3955 N N . GLY A 1 492 ? 24.466 -7.409 -18.565 1.00 96.56 492 GLY A N 1
ATOM 3956 C CA . GLY A 1 492 ? 24.184 -8.358 -19.645 1.00 96.56 492 GLY A CA 1
ATOM 3957 C C . GLY A 1 492 ? 24.834 -9.743 -19.505 1.00 96.56 492 GLY A C 1
ATOM 3958 O O . GLY A 1 492 ? 24.305 -10.707 -20.044 1.00 96.56 492 GLY A O 1
ATOM 3959 N N . LEU A 1 493 ? 25.909 -9.917 -18.721 1.00 97.56 493 LEU A N 1
ATOM 3960 C CA . LEU A 1 493 ? 26.480 -11.246 -18.444 1.00 97.56 493 LEU A CA 1
ATOM 3961 C C . LEU A 1 493 ? 25.637 -12.123 -17.501 1.00 97.56 493 LEU A C 1
ATOM 3963 O O . LEU A 1 493 ? 26.029 -13.256 -17.197 1.00 97.56 493 LEU A O 1
ATOM 3967 N N . SER A 1 494 ? 24.505 -11.619 -17.010 1.00 97.12 494 SER A N 1
ATOM 3968 C CA . SER A 1 494 ? 23.588 -12.371 -16.151 1.00 97.12 494 SER A CA 1
ATOM 3969 C C . SER A 1 494 ? 22.914 -13.518 -16.907 1.00 97.12 494 SER A C 1
ATOM 3971 O O . SER A 1 494 ? 22.849 -14.636 -16.397 1.00 97.12 494 SER A O 1
ATOM 3973 N N . ASN A 1 495 ? 22.440 -13.261 -18.128 1.00 97.81 495 ASN A N 1
ATOM 3974 C CA . ASN A 1 495 ? 21.910 -14.261 -19.054 1.00 97.81 495 ASN A CA 1
ATOM 3975 C C . ASN A 1 495 ? 21.790 -13.665 -20.472 1.00 97.81 495 ASN A C 1
ATOM 3977 O O . ASN A 1 495 ? 21.879 -12.453 -20.659 1.00 97.81 495 ASN A O 1
ATOM 3981 N N . HIS A 1 496 ? 21.530 -14.509 -21.472 1.00 98.44 496 HIS A N 1
ATOM 3982 C CA . HIS A 1 4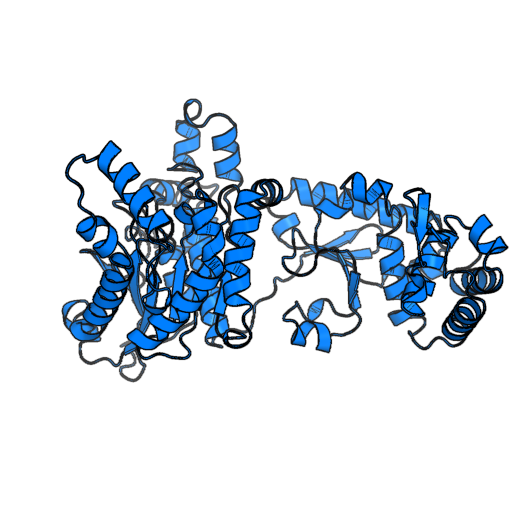96 ? 21.435 -14.087 -22.874 1.00 98.44 496 HIS A CA 1
ATOM 3983 C C . HIS A 1 496 ? 20.270 -13.128 -23.171 1.00 98.44 496 HIS A C 1
ATOM 3985 O O . HIS A 1 496 ? 20.302 -12.441 -24.191 1.00 98.44 496 HIS A O 1
ATOM 3991 N N . LYS A 1 497 ? 19.246 -13.066 -22.309 1.00 98.38 497 LYS A N 1
ATOM 3992 C CA . LYS A 1 497 ? 18.121 -12.128 -22.445 1.00 98.38 497 LYS A CA 1
ATOM 3993 C C . LYS A 1 497 ? 18.571 -10.714 -22.088 1.00 98.38 497 LYS A C 1
ATOM 3995 O O . LYS A 1 497 ? 18.382 -9.813 -22.896 1.00 98.38 497 LYS A O 1
ATOM 4000 N N . GLU A 1 498 ? 19.248 -10.556 -20.949 1.00 98.25 498 GLU A N 1
ATOM 4001 C CA . GLU A 1 498 ? 19.843 -9.276 -20.533 1.00 98.25 498 GLU A CA 1
ATOM 4002 C C . GLU A 1 498 ? 20.895 -8.814 -21.533 1.00 98.25 498 GLU A C 1
ATOM 4004 O O . GLU A 1 498 ? 20.861 -7.680 -21.991 1.00 98.25 498 GLU A O 1
ATOM 4009 N N . TYR A 1 499 ? 21.773 -9.716 -21.975 1.00 98.62 499 TYR A N 1
ATOM 4010 C CA . TYR A 1 499 ? 22.746 -9.408 -23.020 1.00 98.62 499 TYR A CA 1
ATOM 4011 C C . TYR A 1 499 ? 22.098 -8.862 -24.303 1.00 98.62 499 TYR A C 1
ATOM 4013 O O . TYR A 1 499 ? 22.606 -7.906 -24.893 1.00 98.62 499 TYR A O 1
ATOM 4021 N N . PHE A 1 500 ? 20.965 -9.432 -24.729 1.00 98.81 500 PHE A N 1
ATOM 4022 C CA . PHE A 1 500 ? 20.218 -8.935 -25.884 1.00 98.81 500 PHE A CA 1
ATOM 4023 C C . PHE A 1 500 ? 19.592 -7.555 -25.641 1.00 98.81 500 PHE A C 1
ATOM 4025 O O . PHE A 1 500 ? 19.690 -6.693 -26.520 1.00 98.81 500 PHE A O 1
ATOM 4032 N N . ALA A 1 501 ? 18.966 -7.335 -24.482 1.00 98.50 501 ALA A N 1
ATOM 4033 C CA . ALA A 1 501 ? 18.314 -6.070 -24.148 1.00 98.50 501 ALA A CA 1
ATOM 4034 C C . ALA A 1 501 ? 19.329 -4.921 -24.003 1.00 98.50 501 ALA A C 1
ATOM 4036 O O . ALA A 1 501 ? 19.217 -3.916 -24.704 1.00 98.50 501 ALA A O 1
ATOM 4037 N N . GLU A 1 502 ? 20.390 -5.130 -23.224 1.00 98.12 502 GLU A N 1
ATOM 4038 C CA . GLU A 1 502 ? 21.509 -4.194 -23.035 1.00 98.12 502 GLU A CA 1
ATOM 4039 C C . GLU A 1 502 ? 22.176 -3.816 -24.368 1.00 98.12 502 GLU A C 1
ATOM 4041 O O . GLU A 1 502 ? 22.381 -2.645 -24.695 1.00 98.12 502 GLU A O 1
ATOM 4046 N N . SER A 1 503 ? 22.462 -4.815 -25.209 1.00 98.50 503 SER A N 1
ATOM 4047 C CA . SER A 1 503 ? 23.070 -4.558 -26.519 1.00 98.50 503 SER A CA 1
ATOM 4048 C C . SER A 1 503 ? 22.108 -3.833 -27.466 1.00 98.50 503 SER A C 1
ATOM 4050 O O . SER A 1 503 ? 22.547 -3.053 -28.312 1.00 98.50 503 SER A O 1
ATOM 4052 N N . THR A 1 504 ? 20.795 -4.058 -27.334 1.00 98.38 504 THR A N 1
ATOM 4053 C CA . THR A 1 504 ? 19.767 -3.334 -28.101 1.00 98.38 504 THR A CA 1
ATOM 4054 C C . THR A 1 504 ? 19.727 -1.856 -27.712 1.00 98.38 504 THR A C 1
ATOM 4056 O O . THR A 1 504 ? 19.625 -1.001 -28.597 1.00 98.38 504 THR A O 1
ATOM 4059 N N . GLU A 1 505 ? 19.875 -1.535 -26.425 1.00 96.69 505 GLU A N 1
ATOM 4060 C CA . GLU A 1 505 ? 19.998 -0.149 -25.966 1.00 96.69 505 GLU A CA 1
ATOM 4061 C C . GLU A 1 505 ? 21.226 0.538 -26.549 1.00 96.69 505 GLU A C 1
ATOM 4063 O O . GLU A 1 505 ? 21.096 1.611 -27.141 1.00 96.69 505 GLU A O 1
ATOM 4068 N N . ALA A 1 506 ? 22.397 -0.098 -26.467 1.00 97.56 506 ALA A N 1
ATOM 4069 C CA . ALA A 1 506 ? 23.620 0.436 -27.060 1.00 97.56 506 ALA A CA 1
ATOM 4070 C C . ALA A 1 506 ? 23.478 0.620 -28.581 1.00 97.56 506 ALA A C 1
ATOM 4072 O O . ALA A 1 506 ? 23.958 1.601 -29.148 1.00 97.56 506 ALA A O 1
ATOM 4073 N N . TYR A 1 507 ? 22.795 -0.302 -29.265 1.00 98.31 507 TYR A N 1
ATOM 4074 C CA . TYR A 1 507 ? 22.620 -0.262 -30.715 1.00 98.31 507 TYR A CA 1
ATOM 4075 C C . TYR A 1 507 ? 21.757 0.913 -31.197 1.00 98.31 507 TYR A C 1
ATOM 4077 O O . TYR A 1 507 ? 22.082 1.530 -32.214 1.00 98.31 507 TYR A O 1
ATOM 4085 N N . PHE A 1 508 ? 20.673 1.234 -30.491 1.00 96.81 508 PHE A N 1
ATOM 4086 C CA . PHE A 1 508 ? 19.739 2.292 -30.891 1.00 96.81 508 PHE A CA 1
ATOM 4087 C C . PHE A 1 508 ? 19.941 3.625 -30.168 1.00 96.81 508 PHE A C 1
ATOM 4089 O O . PHE A 1 508 ? 19.509 4.667 -30.665 1.00 96.81 508 PHE A O 1
ATOM 4096 N N . GLY A 1 509 ? 20.572 3.605 -29.001 1.00 93.25 509 GLY A N 1
ATOM 4097 C CA . GLY A 1 509 ? 20.550 4.702 -28.056 1.00 93.25 509 GLY A CA 1
ATOM 4098 C C . GLY A 1 509 ? 21.821 4.806 -27.226 1.00 93.25 509 GLY A C 1
ATOM 4099 O O . GLY A 1 509 ? 22.927 4.831 -27.765 1.00 93.25 509 GLY A O 1
ATOM 4100 N N . VAL A 1 510 ? 21.622 4.970 -25.919 1.00 94.56 510 VAL A N 1
ATOM 4101 C CA . VAL A 1 510 ? 22.685 5.066 -24.919 1.00 94.56 510 VAL A CA 1
ATOM 4102 C C . VAL A 1 510 ? 22.382 4.053 -23.827 1.00 94.56 510 VAL A C 1
ATOM 4104 O O . VAL A 1 510 ? 21.334 4.171 -23.191 1.00 94.56 510 VAL A O 1
ATOM 4107 N N . ASN A 1 511 ? 23.286 3.097 -23.643 1.00 96.19 511 ASN A N 1
ATOM 4108 C CA . ASN A 1 511 ? 23.245 2.125 -22.560 1.00 96.19 511 ASN A CA 1
ATOM 4109 C C . ASN A 1 511 ? 23.864 2.698 -21.274 1.00 96.19 511 ASN A C 1
ATOM 4111 O O . ASN A 1 511 ? 24.632 3.661 -21.341 1.00 96.19 511 ASN A O 1
ATOM 4115 N N . ASP A 1 512 ? 23.568 2.113 -20.112 1.00 94.50 512 ASP A N 1
ATOM 4116 C CA . ASP A 1 512 ? 24.181 2.509 -18.835 1.00 94.50 512 ASP A CA 1
ATOM 4117 C C . ASP A 1 512 ? 25.472 1.731 -18.506 1.00 94.50 512 ASP A C 1
ATOM 4119 O O . ASP A 1 512 ? 26.225 2.135 -17.616 1.00 94.50 512 ASP A O 1
ATOM 4123 N N . PHE A 1 513 ? 25.805 0.698 -19.286 1.00 96.56 513 PHE A N 1
ATOM 4124 C CA . PHE A 1 513 ? 27.098 0.005 -19.284 1.00 96.56 513 PHE A CA 1
ATOM 4125 C C . PHE A 1 513 ? 27.806 0.133 -20.639 1.00 96.56 513 PHE A C 1
ATOM 4127 O O . PHE A 1 513 ? 27.167 0.134 -21.690 1.00 96.56 513 PHE A O 1
ATOM 4134 N N . TYR A 1 514 ? 29.141 0.195 -20.633 1.00 97.69 514 TYR A N 1
ATOM 4135 C CA . TYR A 1 514 ? 29.938 0.125 -21.855 1.00 97.69 514 TYR A CA 1
ATOM 4136 C C . TYR A 1 514 ? 29.816 -1.273 -22.485 1.00 97.69 514 TYR A C 1
ATOM 4138 O O . TYR A 1 514 ? 30.104 -2.242 -21.782 1.00 97.69 514 TYR A O 1
ATOM 4146 N N . PRO A 1 515 ? 29.530 -1.408 -23.794 1.00 98.06 515 PRO A N 1
ATOM 4147 C CA . PRO A 1 515 ? 29.466 -0.336 -24.790 1.00 98.06 515 PRO A CA 1
ATOM 4148 C C . PRO A 1 515 ? 28.247 0.577 -24.645 1.00 98.06 515 PRO A C 1
ATOM 4150 O O . PRO A 1 515 ? 27.114 0.113 -24.697 1.00 98.06 515 PRO A O 1
ATOM 4153 N N . PHE A 1 516 ? 28.477 1.886 -24.520 1.00 97.50 516 PHE A N 1
ATOM 4154 C CA . PHE A 1 516 ? 27.413 2.848 -24.248 1.00 97.50 516 PHE A CA 1
ATOM 4155 C C . PHE A 1 516 ? 26.634 3.184 -25.511 1.00 97.50 516 PHE A C 1
ATOM 4157 O O . PHE A 1 516 ? 25.447 3.473 -25.446 1.00 97.50 516 PHE A O 1
ATOM 4164 N N . VAL A 1 517 ? 27.291 3.175 -26.669 1.00 97.19 517 VAL A N 1
ATOM 4165 C CA . VAL A 1 517 ? 26.687 3.584 -27.942 1.00 97.19 517 VAL A CA 1
ATOM 4166 C C . VAL A 1 517 ? 27.032 2.628 -29.076 1.00 97.19 517 VAL A C 1
ATOM 4168 O O . VAL A 1 517 ? 28.001 1.871 -29.030 1.00 97.19 517 VAL A O 1
ATOM 4171 N N . ARG A 1 518 ? 26.275 2.732 -30.171 1.00 97.38 518 ARG A N 1
ATOM 4172 C CA . ARG A 1 518 ? 26.344 1.840 -31.336 1.00 97.38 518 ARG A CA 1
ATOM 4173 C C . ARG A 1 518 ? 27.752 1.652 -31.908 1.00 97.38 518 ARG A C 1
ATOM 4175 O O . ARG A 1 518 ? 28.095 0.556 -32.349 1.00 97.38 518 ARG A O 1
ATOM 4182 N N . ALA A 1 519 ? 28.549 2.719 -31.953 1.00 97.81 519 ALA A N 1
ATOM 4183 C CA . ALA A 1 519 ? 29.911 2.667 -32.485 1.00 97.81 519 ALA A CA 1
ATOM 4184 C C . ALA A 1 519 ? 30.843 1.838 -31.591 1.00 97.81 519 ALA A C 1
ATOM 4186 O O . ALA A 1 519 ? 31.613 1.028 -32.098 1.00 97.81 519 ALA A O 1
ATOM 4187 N N . GLU A 1 520 ? 30.717 2.000 -30.275 1.00 98.44 520 GLU A N 1
ATOM 4188 C CA . GLU A 1 520 ? 31.475 1.229 -29.293 1.00 98.44 520 GLU A CA 1
ATOM 4189 C C . GLU A 1 520 ? 31.038 -0.233 -29.314 1.00 98.44 520 GLU A C 1
ATOM 4191 O O . GLU A 1 520 ? 31.890 -1.114 -29.299 1.00 98.44 520 GLU A O 1
ATOM 4196 N N . LEU A 1 521 ? 29.731 -0.504 -29.437 1.00 98.50 521 LEU A N 1
ATOM 4197 C CA . LEU A 1 521 ? 29.221 -1.871 -29.562 1.00 98.50 521 LEU A CA 1
ATOM 4198 C C . LEU A 1 521 ? 29.820 -2.566 -30.784 1.00 98.50 521 LEU A C 1
ATOM 4200 O O . LEU A 1 521 ? 30.251 -3.707 -30.695 1.00 98.50 521 LEU A O 1
ATOM 4204 N N . LYS A 1 522 ? 29.902 -1.864 -31.918 1.00 98.19 522 LYS A N 1
ATOM 4205 C CA . LYS A 1 522 ? 30.510 -2.397 -33.139 1.00 98.19 522 LYS A CA 1
ATOM 4206 C C . LYS A 1 522 ? 31.988 -2.751 -32.968 1.00 98.19 522 LYS A C 1
ATOM 4208 O O . LYS A 1 522 ? 32.452 -3.713 -33.573 1.00 98.19 522 LYS A O 1
ATOM 4213 N N . GLU A 1 523 ? 32.731 -1.943 -32.221 1.00 98.19 523 GLU A N 1
ATOM 4214 C CA . GLU A 1 523 ? 34.158 -2.164 -31.984 1.00 98.19 523 GLU A CA 1
ATOM 4215 C C . GLU A 1 523 ? 34.395 -3.277 -30.960 1.00 98.19 523 GLU A C 1
ATOM 4217 O O . GLU A 1 523 ? 35.233 -4.151 -31.176 1.00 98.19 523 GLU A O 1
ATOM 4222 N N . HIS A 1 524 ? 33.640 -3.252 -29.864 1.00 98.00 524 HIS A N 1
ATOM 4223 C CA . HIS A 1 524 ? 33.802 -4.160 -28.739 1.00 98.00 524 HIS A CA 1
ATOM 4224 C C . HIS A 1 524 ? 33.216 -5.550 -29.010 1.00 98.00 524 HIS A C 1
ATOM 4226 O O . HIS A 1 524 ? 33.854 -6.559 -28.712 1.00 98.00 524 HIS A O 1
ATOM 4232 N N . ASP A 1 525 ? 32.025 -5.603 -29.610 1.00 98.19 525 ASP A N 1
ATOM 4233 C CA . ASP A 1 525 ? 31.301 -6.831 -29.929 1.00 98.19 525 ASP A CA 1
ATOM 4234 C C . ASP A 1 525 ? 30.718 -6.791 -31.357 1.00 98.19 525 ASP A C 1
ATOM 4236 O O . ASP A 1 525 ? 29.508 -6.634 -31.575 1.00 98.19 525 ASP A O 1
ATOM 4240 N N . PRO A 1 526 ? 31.582 -6.940 -32.380 1.00 98.06 526 PRO A N 1
ATOM 4241 C CA . PRO A 1 526 ? 31.158 -6.895 -33.775 1.00 98.06 526 PRO A CA 1
ATOM 4242 C C . PRO A 1 526 ? 30.159 -8.005 -34.130 1.00 98.06 526 PRO A C 1
ATOM 4244 O O . PRO A 1 526 ? 29.300 -7.792 -34.985 1.00 98.06 526 PRO A O 1
ATOM 4247 N N . ARG A 1 527 ? 30.230 -9.171 -33.468 1.00 97.88 527 ARG A N 1
ATOM 4248 C CA . ARG A 1 527 ? 29.304 -10.285 -33.713 1.00 97.88 527 ARG A CA 1
ATOM 4249 C C . ARG A 1 527 ? 27.893 -9.912 -33.269 1.00 97.88 527 ARG A C 1
ATOM 4251 O O . ARG A 1 527 ? 26.946 -10.106 -34.032 1.00 97.88 527 ARG A O 1
ATOM 4258 N N . MET A 1 528 ? 27.752 -9.365 -32.062 1.00 98.38 528 MET A N 1
ATOM 4259 C CA . MET A 1 528 ? 26.456 -8.914 -31.569 1.00 98.38 528 MET A CA 1
ATOM 4260 C C . MET A 1 528 ? 25.921 -7.739 -32.381 1.00 98.38 528 MET A C 1
ATOM 4262 O O . MET A 1 528 ? 24.742 -7.712 -32.727 1.00 98.38 528 MET A O 1
ATOM 4266 N N . PHE A 1 529 ? 26.790 -6.806 -32.773 1.00 98.56 529 PHE A N 1
ATOM 4267 C CA . PHE A 1 529 ? 26.418 -5.707 -33.660 1.00 98.56 529 PHE A CA 1
ATOM 4268 C C . PHE A 1 529 ? 25.824 -6.198 -34.994 1.00 98.56 529 PHE A C 1
ATOM 4270 O O . PHE A 1 529 ? 24.769 -5.718 -35.414 1.00 98.56 529 PHE A O 1
ATOM 4277 N N . GLU A 1 530 ? 26.479 -7.152 -35.663 1.00 98.44 530 GLU A N 1
ATOM 4278 C CA . GLU A 1 530 ? 25.994 -7.731 -36.925 1.00 98.44 530 GLU A CA 1
ATOM 4279 C C . GLU A 1 530 ? 24.667 -8.476 -36.737 1.00 98.44 530 GLU A C 1
ATOM 4281 O O . GLU A 1 530 ? 23.759 -8.363 -37.568 1.00 98.44 530 GLU A O 1
ATOM 4286 N N . LEU A 1 531 ? 24.523 -9.197 -35.622 1.00 98.62 531 LEU A N 1
ATOM 4287 C CA . LEU A 1 531 ? 23.280 -9.878 -35.276 1.00 98.62 531 LEU A CA 1
ATOM 4288 C C . LEU A 1 531 ? 22.136 -8.882 -35.037 1.00 98.62 531 LEU A C 1
ATOM 4290 O O . LEU A 1 531 ? 21.031 -9.091 -35.538 1.00 98.62 531 LEU A O 1
ATOM 4294 N N . LEU A 1 532 ? 22.390 -7.772 -34.343 1.00 98.62 532 LEU A N 1
ATOM 4295 C CA . LEU A 1 532 ? 21.397 -6.718 -34.134 1.00 98.62 532 LEU A CA 1
ATOM 4296 C C . LEU A 1 532 ? 21.034 -6.011 -35.444 1.00 98.62 532 LEU A C 1
ATOM 4298 O O . LEU A 1 532 ? 19.856 -5.765 -35.673 1.00 98.62 532 LEU A O 1
ATOM 4302 N N . GLU A 1 533 ? 21.981 -5.776 -36.361 1.00 98.00 533 GLU A N 1
ATOM 4303 C CA . GLU A 1 533 ? 21.654 -5.292 -37.714 1.00 98.00 533 GLU A CA 1
ATOM 4304 C C . GLU A 1 533 ? 20.723 -6.248 -38.471 1.00 98.00 533 GLU A C 1
ATOM 4306 O O . GLU A 1 533 ? 19.866 -5.794 -39.231 1.00 98.00 533 GLU A O 1
ATOM 4311 N N . LYS A 1 534 ? 20.868 -7.563 -38.274 1.00 97.94 534 LYS A N 1
ATOM 4312 C CA . LYS A 1 534 ? 19.994 -8.575 -38.883 1.00 97.94 534 LYS A CA 1
ATOM 4313 C C . LYS A 1 534 ? 18.612 -8.623 -38.225 1.00 97.94 534 LYS A C 1
ATOM 4315 O O . LYS A 1 534 ? 17.611 -8.724 -38.934 1.00 97.94 534 LYS A O 1
ATOM 4320 N N . ILE A 1 535 ? 18.553 -8.565 -36.896 1.00 98.19 535 ILE A N 1
ATOM 4321 C CA . ILE A 1 535 ? 17.304 -8.641 -36.126 1.00 98.19 535 ILE A CA 1
ATOM 4322 C C . ILE A 1 535 ? 16.513 -7.346 -36.282 1.00 98.19 535 ILE A C 1
ATOM 4324 O O . ILE A 1 535 ? 15.379 -7.359 -36.758 1.00 98.19 535 ILE A O 1
ATOM 4328 N N . TRP A 1 536 ? 17.122 -6.226 -35.915 1.00 97.69 536 TRP A N 1
ATOM 4329 C CA . TRP A 1 536 ? 16.467 -4.930 -35.830 1.00 97.69 536 TRP A CA 1
ATOM 4330 C C . TRP A 1 536 ? 16.488 -4.141 -37.136 1.00 97.69 536 TRP A C 1
ATOM 4332 O O . TRP A 1 536 ? 15.665 -3.250 -37.319 1.00 97.69 536 TRP A O 1
ATOM 4342 N N . GLY A 1 537 ? 17.384 -4.486 -38.062 1.00 95.50 537 GLY A N 1
ATOM 4343 C CA . GLY A 1 537 ? 17.616 -3.722 -39.282 1.00 95.50 537 GLY A CA 1
ATOM 4344 C C . GLY A 1 537 ? 18.635 -2.601 -39.074 1.00 95.50 537 GLY A C 1
ATOM 4345 O O . GLY A 1 537 ? 18.970 -2.225 -37.956 1.00 95.50 537 GLY A O 1
ATOM 4346 N N . LYS A 1 538 ? 19.149 -2.050 -40.178 1.00 91.50 538 LYS A N 1
ATOM 4347 C CA . LYS A 1 538 ? 20.142 -0.968 -40.133 1.00 91.50 538 LYS A CA 1
ATOM 4348 C C . LYS A 1 538 ? 19.500 0.353 -39.715 1.00 91.50 538 LYS A C 1
ATOM 4350 O O . LYS A 1 538 ? 18.587 0.825 -40.394 1.00 91.50 538 LYS A O 1
ATOM 4355 N N . VAL A 1 539 ? 20.051 0.990 -38.681 1.00 84.88 539 VAL A N 1
ATOM 4356 C CA . VAL A 1 539 ? 19.735 2.393 -38.353 1.00 84.88 539 VAL A CA 1
ATOM 4357 C C . VAL A 1 539 ? 20.242 3.295 -39.483 1.00 84.88 539 VAL A C 1
ATOM 4359 O O . VAL A 1 539 ? 21.407 3.166 -39.884 1.00 84.88 539 VAL A O 1
ATOM 4362 N N . LYS A 1 540 ? 19.351 4.143 -40.011 1.00 66.50 540 LYS A N 1
ATOM 4363 C CA . LYS A 1 540 ? 19.596 5.033 -41.158 1.00 66.50 540 LYS A CA 1
ATOM 4364 C C . LYS A 1 540 ? 20.342 6.303 -40.788 1.00 66.50 540 LYS A C 1
ATOM 4366 O O . LYS A 1 540 ? 20.093 6.825 -39.682 1.00 66.50 540 LYS A O 1
#

Nearest PDB structures (foldseek):
  2apj-assembly4_D  TM=7.315E-01  e=1.944E-10  Arabidopsis thaliana
  2apj-assembly3_C  TM=7.241E-01  e=2.831E-09  Arabidopsis thaliana
  3skv-assembly3_A  TM=6.251E-01  e=7.961E-02  Streptomyces sp. SF2575
  3odm-assembly2_H  TM=1.607E-01  e=3.368E-01  Clostridium perfringens
  6ktq-assembly1_B  TM=2.822E-01  e=3.991E+00  Sulfolobus acidocaldarius DSM 639